Protein AF-0000000075899952 (afdb_homodimer)

Radius of gyration: 24.23 Å; Cα contacts (8 Å, |Δi|>4): 1190; chains: 2; bounding box: 47×75×50 Å

Structure (mmCIF, N/CA/C/O backbone):
data_AF-0000000075899952-model_v1
#
loop_
_entity.id
_entity.type
_entity.pdbx_description
1 polymer 'Granzyme A'
#
loop_
_atom_site.group_PDB
_atom_site.id
_atom_site.type_symbol
_atom_site.label_atom_id
_atom_site.label_alt_id
_atom_site.label_comp_id
_atom_site.label_asym_id
_atom_site.label_entity_id
_atom_site.label_seq_id
_atom_site.pdbx_PDB_ins_code
_atom_site.Cartn_x
_atom_site.Cartn_y
_atom_site.Cartn_z
_atom_site.occupancy
_atom_site.B_iso_or_equiv
_atom_site.auth_seq_id
_atom_site.auth_comp_id
_atom_site.auth_asym_id
_atom_site.auth_atom_id
_atom_site.pdbx_PDB_model_num
ATOM 1 N N . MET A 1 1 ? -1.255 -27.109 -4.613 1 96.06 1 MET A N 1
ATOM 2 C CA . MET A 1 1 ? -1.24 -26.156 -5.719 1 96.06 1 MET A CA 1
ATOM 3 C C . MET A 1 1 ? -2.523 -26.25 -6.539 1 96.06 1 MET A C 1
ATOM 5 O O . MET A 1 1 ? -3.109 -27.328 -6.656 1 96.06 1 MET A O 1
ATOM 9 N N . VAL A 1 2 ? -2.924 -25.141 -6.926 1 98.69 2 VAL A N 1
ATOM 10 C CA . VAL A 1 2 ? -4.125 -25.047 -7.746 1 98.69 2 VAL A CA 1
ATOM 11 C C . VAL A 1 2 ? -3.766 -24.5 -9.125 1 98.69 2 VAL A C 1
ATOM 13 O O . VAL A 1 2 ? -3.125 -23.438 -9.227 1 98.69 2 VAL A O 1
ATOM 16 N N . LEU A 1 3 ? -4.141 -25.172 -10.164 1 98.56 3 LEU A N 1
ATOM 17 C CA . LEU A 1 3 ? -3.998 -24.672 -11.523 1 98.56 3 LEU A CA 1
ATOM 18 C C . LEU A 1 3 ? -5.227 -23.891 -11.953 1 98.56 3 LEU A C 1
ATOM 20 O O . LEU A 1 3 ? -6.352 -24.375 -11.867 1 98.56 3 LEU A O 1
ATOM 24 N N . LEU A 1 4 ? -5.008 -22.672 -12.305 1 98.56 4 LEU A N 1
ATOM 25 C CA . LEU A 1 4 ? -6.07 -21.844 -12.859 1 98.56 4 LEU A CA 1
ATOM 26 C C . LEU A 1 4 ? -5.879 -21.656 -14.367 1 98.56 4 LEU A C 1
ATOM 28 O O . LEU A 1 4 ? -4.977 -20.938 -14.797 1 98.56 4 LEU A O 1
ATOM 32 N N . LYS A 1 5 ? -6.688 -22.281 -15.125 1 97.69 5 LYS A N 1
ATOM 33 C CA . LYS A 1 5 ? -6.746 -22.031 -16.562 1 97.69 5 LYS A CA 1
ATOM 34 C C . LYS A 1 5 ? -7.715 -20.891 -16.875 1 97.69 5 LYS A C 1
ATOM 36 O O . LYS A 1 5 ? -8.938 -21.094 -16.844 1 97.69 5 LYS A O 1
ATOM 41 N N . LEU A 1 6 ? -7.164 -19.781 -17.156 1 96.5 6 LEU A N 1
ATOM 42 C CA . LEU A 1 6 ? -7.996 -18.594 -17.344 1 96.5 6 LEU A CA 1
ATOM 43 C C . LEU A 1 6 ? -8.68 -18.609 -18.703 1 96.5 6 LEU A C 1
ATOM 45 O O . LEU A 1 6 ? -9.859 -18.281 -18.812 1 96.5 6 LEU A O 1
ATOM 49 N N . ASP A 1 7 ? -7.93 -18.953 -19.703 1 91.12 7 ASP A N 1
ATOM 50 C CA . ASP A 1 7 ? -8.43 -19.172 -21.047 1 91.12 7 ASP A CA 1
ATOM 51 C C . ASP A 1 7 ? -7.531 -20.141 -21.812 1 91.12 7 ASP A C 1
ATOM 53 O O . ASP A 1 7 ? -6.895 -21.016 -21.219 1 91.12 7 ASP A O 1
ATOM 57 N N . LYS A 1 8 ? -7.508 -20.016 -23.172 1 86.94 8 LYS A N 1
ATOM 58 C CA . LYS A 1 8 ? -6.793 -20.984 -23.984 1 86.94 8 LYS A CA 1
ATOM 59 C C . LYS A 1 8 ? -5.285 -20.859 -23.812 1 86.94 8 LYS A C 1
ATOM 61 O O . LYS A 1 8 ? -4.551 -21.844 -23.922 1 86.94 8 LYS A O 1
ATOM 66 N N . SER A 1 9 ? -4.883 -19.703 -23.422 1 88.19 9 SER A N 1
ATOM 67 C CA . SER A 1 9 ? -3.441 -19.484 -23.469 1 88.19 9 SER A CA 1
ATOM 68 C C . SER A 1 9 ? -2.934 -18.906 -22.141 1 88.19 9 SER A C 1
ATOM 70 O O . SER A 1 9 ? -1.725 -18.781 -21.938 1 88.19 9 SER A O 1
ATOM 72 N N . ASN A 1 10 ? -3.818 -18.562 -21.266 1 93.5 10 ASN A N 1
ATOM 73 C CA . ASN A 1 10 ? -3.406 -17.891 -20.031 1 93.5 10 ASN A CA 1
ATOM 74 C C . ASN A 1 10 ? -3.664 -18.766 -18.797 1 93.5 10 ASN A C 1
ATOM 76 O O . ASN A 1 10 ? -4.734 -19.359 -18.672 1 93.5 10 ASN A O 1
ATOM 80 N N . ILE A 1 11 ? -2.621 -18.875 -18.016 1 97.06 11 ILE A N 1
ATOM 81 C CA . ILE A 1 11 ? -2.783 -19.656 -16.797 1 97.06 11 ILE A CA 1
ATOM 82 C C . ILE A 1 11 ? -2.289 -18.844 -15.594 1 97.06 11 ILE A C 1
ATOM 84 O O . ILE A 1 11 ? -1.459 -17.953 -15.742 1 97.06 11 ILE A O 1
ATOM 88 N N . CYS A 1 12 ? -2.85 -19.078 -14.516 1 98.25 12 CYS A N 1
ATOM 89 C CA . CYS A 1 12 ? -2.406 -18.672 -13.18 1 98.25 12 CYS A CA 1
ATOM 90 C C . CYS A 1 12 ? -2.354 -19.875 -12.25 1 98.25 12 CYS A C 1
ATOM 92 O O . CYS A 1 12 ? -2.537 -21.016 -12.68 1 98.25 12 CYS A O 1
ATOM 94 N N . ALA A 1 13 ? -1.923 -19.641 -11.094 1 98.5 13 ALA A N 1
ATOM 95 C CA . ALA A 1 13 ? -1.926 -20.672 -10.062 1 98.5 13 ALA A CA 1
ATOM 96 C C . ALA A 1 13 ? -2.535 -20.156 -8.766 1 98.5 13 ALA A C 1
ATOM 98 O O . ALA A 1 13 ? -3.07 -19.047 -8.719 1 98.5 13 ALA A O 1
ATOM 99 N N . GLY A 1 14 ? -2.6 -21 -7.801 1 98.75 14 GLY A N 1
ATOM 100 C CA . GLY A 1 14 ? -3.086 -20.641 -6.477 1 98.75 14 GLY A CA 1
ATOM 101 C C . GLY A 1 14 ? -2.748 -21.688 -5.426 1 98.75 14 GLY A C 1
ATOM 102 O O . GLY A 1 14 ? -2.035 -22.656 -5.707 1 98.75 14 GLY A O 1
ATOM 103 N N . SER A 1 15 ? -3.16 -21.438 -4.266 1 98.81 15 SER A N 1
ATOM 104 C CA . SER A 1 15 ? -2.963 -22.328 -3.131 1 98.81 15 SER A CA 1
ATOM 105 C C . SER A 1 15 ? -4.285 -22.656 -2.449 1 98.81 15 SER A C 1
ATOM 107 O O . SER A 1 15 ? -5.062 -21.75 -2.119 1 98.81 15 SER A O 1
ATOM 109 N N . LEU A 1 16 ? -4.496 -23.938 -2.318 1 98.88 16 LEU A N 1
ATOM 110 C CA . LEU A 1 16 ? -5.609 -24.344 -1.466 1 98.88 16 LEU A CA 1
ATOM 111 C C . LEU A 1 16 ? -5.285 -24.094 0.003 1 98.88 16 LEU A C 1
ATOM 113 O O . LEU A 1 16 ? -4.391 -24.734 0.563 1 98.88 16 LEU A O 1
ATOM 117 N N . ILE A 1 17 ? -6.039 -23.172 0.624 1 98.88 17 ILE A N 1
ATOM 118 C CA . ILE A 1 17 ? -5.664 -22.812 1.987 1 98.88 17 ILE A CA 1
ATOM 119 C C . ILE A 1 17 ? -6.73 -23.312 2.963 1 98.88 17 ILE A C 1
ATOM 121 O O . ILE A 1 17 ? -6.504 -23.344 4.176 1 98.88 17 ILE A O 1
ATOM 125 N N . GLU A 1 18 ? -7.867 -23.641 2.547 1 98.5 18 GLU A N 1
ATOM 126 C CA . GLU A 1 18 ? -8.953 -24.391 3.172 1 98.5 18 GLU A CA 1
ATOM 127 C C . GLU A 1 18 ? -9.703 -25.234 2.145 1 98.5 18 GLU A C 1
ATOM 129 O O . GLU A 1 18 ? -9.562 -25.031 0.938 1 98.5 18 GLU A O 1
ATOM 134 N N . LYS A 1 19 ? -10.516 -26.156 2.598 1 98.31 19 LYS A N 1
ATOM 135 C CA . LYS A 1 19 ? -11.156 -27.109 1.696 1 98.31 19 LYS A CA 1
ATOM 136 C C . LYS A 1 19 ? -12.023 -26.391 0.665 1 98.31 19 LYS A C 1
ATOM 138 O O . LYS A 1 19 ? -12.242 -26.906 -0.432 1 98.31 19 LYS A O 1
ATOM 143 N N . ARG A 1 20 ? -12.453 -25.156 0.961 1 98.25 20 ARG A N 1
ATOM 144 C CA . ARG A 1 20 ? -13.328 -24.438 0.034 1 98.25 20 ARG A CA 1
ATOM 145 C C . ARG A 1 20 ? -12.688 -23.141 -0.417 1 98.25 20 ARG A C 1
ATOM 147 O O . ARG A 1 20 ? -13.352 -22.297 -1.036 1 98.25 20 ARG A O 1
ATOM 154 N N . TRP A 1 21 ? -11.414 -22.938 -0.085 1 98.81 21 TRP A N 1
ATOM 155 C CA . TRP A 1 21 ? -10.852 -21.609 -0.349 1 98.81 21 TRP A CA 1
ATOM 156 C C . TRP A 1 21 ? -9.484 -21.734 -1.015 1 98.81 21 TRP A C 1
ATOM 158 O O . TRP A 1 21 ? -8.609 -22.453 -0.531 1 98.81 21 TRP A O 1
ATOM 168 N N . VAL A 1 22 ? -9.344 -21.031 -2.076 1 98.88 22 VAL A N 1
ATOM 169 C CA . VAL A 1 22 ? -8.094 -20.938 -2.826 1 98.88 22 VAL A CA 1
ATOM 170 C C . VAL A 1 22 ? -7.57 -19.5 -2.756 1 98.88 22 VAL A C 1
ATOM 172 O O . VAL A 1 22 ? -8.336 -18.547 -2.92 1 98.88 22 VAL A O 1
ATOM 175 N N . LEU A 1 23 ? -6.328 -19.328 -2.371 1 98.94 23 LEU A N 1
ATOM 176 C CA . LEU A 1 23 ? -5.645 -18.047 -2.443 1 98.94 23 LEU A CA 1
ATOM 177 C C . LEU A 1 23 ? -4.887 -17.906 -3.758 1 98.94 23 LEU A C 1
ATOM 179 O O . LEU A 1 23 ? -4.18 -18.828 -4.172 1 98.94 23 LEU A O 1
ATOM 183 N N . THR A 1 24 ? -5.047 -16.812 -4.52 1 98.88 24 THR A N 1
ATOM 184 C CA . THR A 1 24 ? -4.375 -16.547 -5.785 1 98.88 24 THR A CA 1
ATOM 185 C C . THR A 1 24 ? -4.121 -15.047 -5.941 1 98.88 24 THR A C 1
ATOM 187 O O . THR A 1 24 ? -4.133 -14.297 -4.961 1 98.88 24 THR A O 1
ATOM 190 N N . ALA A 1 25 ? -3.693 -14.609 -7.102 1 98.88 25 ALA A N 1
ATOM 191 C CA . ALA A 1 25 ? -3.395 -13.203 -7.367 1 98.88 25 ALA A CA 1
ATOM 192 C C . ALA A 1 25 ? -4.637 -12.461 -7.859 1 98.88 25 ALA A C 1
ATOM 194 O O . ALA A 1 25 ? -5.422 -13.008 -8.641 1 98.88 25 ALA A O 1
ATOM 195 N N . ALA A 1 26 ? -4.785 -11.258 -7.426 1 98.81 26 ALA A N 1
ATOM 196 C CA . ALA A 1 26 ? -5.961 -10.453 -7.758 1 98.81 26 ALA A CA 1
ATOM 197 C C . ALA A 1 26 ? -6.031 -10.188 -9.258 1 98.81 26 ALA A C 1
ATOM 199 O O . ALA A 1 26 ? -7.121 -10.094 -9.828 1 98.81 26 ALA A O 1
ATOM 200 N N . HIS A 1 27 ? -4.898 -10.055 -9.906 1 98.06 27 HIS A N 1
ATOM 201 C CA . HIS A 1 27 ? -4.898 -9.672 -11.32 1 98.06 27 HIS A CA 1
ATOM 202 C C . HIS A 1 27 ? -5.273 -10.859 -12.203 1 98.06 27 HIS A C 1
ATOM 204 O O . HIS A 1 27 ? -5.461 -10.695 -13.414 1 98.06 27 HIS A O 1
ATOM 210 N N . CYS A 1 28 ? -5.293 -12.102 -11.68 1 97.69 28 CYS A N 1
ATOM 211 C CA . CYS A 1 28 ? -5.777 -13.266 -12.422 1 97.69 28 CYS A CA 1
ATOM 212 C C . CYS A 1 28 ? -7.293 -13.227 -12.562 1 97.69 28 CYS A C 1
ATOM 214 O O . CYS A 1 28 ? -8.016 -13.633 -11.656 1 97.69 28 CYS A O 1
ATOM 216 N N . THR A 1 29 ? -7.738 -12.891 -13.656 1 95.25 29 THR A N 1
ATOM 217 C CA . THR A 1 29 ? -9.164 -12.688 -13.883 1 95.25 29 THR A CA 1
ATOM 218 C C . THR A 1 29 ? -9.82 -13.977 -14.375 1 95.25 29 THR A C 1
ATOM 220 O O . THR A 1 29 ? -9.43 -14.531 -15.398 1 95.25 29 THR A O 1
ATOM 223 N N . LEU A 1 30 ? -10.75 -14.391 -13.656 1 96.19 30 LEU A N 1
ATOM 224 C CA . LEU A 1 30 ? -11.5 -15.578 -14.047 1 96.19 30 LEU A CA 1
ATOM 225 C C . LEU A 1 30 ? -12.742 -15.203 -14.844 1 96.19 30 LEU A C 1
ATOM 227 O O . LEU A 1 30 ? -13.336 -14.141 -14.617 1 96.19 30 LEU A O 1
ATOM 231 N N . THR A 1 31 ? -13.047 -15.984 -15.758 1 93.94 31 THR A N 1
ATOM 232 C CA . THR A 1 31 ? -14.281 -15.898 -16.531 1 93.94 31 THR A CA 1
ATOM 233 C C . THR A 1 31 ? -15.102 -17.188 -16.375 1 93.94 31 THR A C 1
ATOM 235 O O . THR A 1 31 ? -14.688 -18.109 -15.672 1 93.94 31 THR A O 1
ATOM 238 N N . LYS A 1 32 ? -16.25 -17.219 -17.047 1 90.12 32 LYS A N 1
ATOM 239 C CA . LYS A 1 32 ? -17.094 -18.406 -17.016 1 90.12 32 LYS A CA 1
ATOM 240 C C . LYS A 1 32 ? -16.375 -19.594 -17.641 1 90.12 32 LYS A C 1
ATOM 242 O O . LYS A 1 32 ? -16.719 -20.75 -17.375 1 90.12 32 LYS A O 1
ATOM 247 N N . ARG A 1 33 ? -15.398 -19.359 -18.406 1 91.31 33 ARG A N 1
ATOM 248 C CA . ARG A 1 33 ? -14.703 -20.422 -19.125 1 91.31 33 ARG A CA 1
ATOM 249 C C . ARG A 1 33 ? -13.477 -20.891 -18.344 1 91.31 33 ARG A C 1
ATOM 251 O O . ARG A 1 33 ? -12.844 -21.875 -18.719 1 91.31 33 ARG A O 1
ATOM 258 N N . SER A 1 34 ? -13.125 -20.188 -17.312 1 96.5 34 SER A N 1
ATOM 259 C CA . SER A 1 34 ? -11.938 -20.547 -16.547 1 96.5 34 SER A CA 1
ATOM 260 C C . SER A 1 34 ? -12.133 -21.875 -15.805 1 96.5 34 SER A C 1
ATOM 262 O O . SER A 1 34 ? -13.258 -22.234 -15.469 1 96.5 34 SER A O 1
ATOM 264 N N . GLN A 1 35 ? -11.07 -22.562 -15.68 1 96.81 35 GLN A N 1
ATOM 265 C CA . GLN A 1 35 ? -11.078 -23.812 -14.922 1 96.81 35 GLN A CA 1
ATOM 266 C C . GLN A 1 35 ? -10.172 -23.719 -13.695 1 96.81 35 GLN A C 1
ATOM 268 O O . GLN A 1 35 ? -9.07 -23.188 -13.773 1 96.81 35 GLN A O 1
ATOM 273 N N . VAL A 1 36 ? -10.656 -24.219 -12.57 1 98.5 36 VAL A N 1
ATOM 274 C CA . VAL A 1 36 ? -9.906 -24.359 -11.328 1 98.5 36 VAL A CA 1
ATOM 275 C C . VAL A 1 36 ? -9.633 -25.844 -11.062 1 98.5 36 VAL A C 1
ATOM 277 O O . VAL A 1 36 ? -10.562 -26.609 -10.828 1 98.5 36 VAL A O 1
ATOM 280 N N . ILE A 1 37 ? -8.383 -26.234 -11.102 1 98.69 37 ILE A N 1
ATOM 281 C CA . ILE A 1 37 ? -8.055 -27.656 -11.086 1 98.69 37 ILE A CA 1
ATOM 282 C C . ILE A 1 37 ? -7.105 -27.938 -9.922 1 98.69 37 ILE A C 1
ATOM 284 O O . ILE A 1 37 ? -6.031 -27.344 -9.82 1 98.69 37 ILE A O 1
ATOM 288 N N . LEU A 1 38 ? -7.516 -28.828 -9.039 1 98.62 38 LEU A N 1
ATOM 289 C CA . LEU A 1 38 ? -6.668 -29.344 -7.973 1 98.62 38 LEU A CA 1
ATOM 290 C C . LEU A 1 38 ? -6.035 -30.672 -8.375 1 98.62 38 LEU A C 1
ATOM 292 O O . LEU A 1 38 ? -6.598 -31.406 -9.188 1 98.62 38 LEU A O 1
ATOM 296 N N . GLY A 1 39 ? -4.816 -30.922 -7.832 1 98.06 39 GLY A N 1
ATOM 297 C CA . GLY A 1 39 ? -4.203 -32.219 -8.008 1 98.06 39 GLY A CA 1
ATOM 298 C C . GLY A 1 39 ? -3.568 -32.406 -9.375 1 98.06 39 GLY A C 1
ATOM 299 O O . GLY A 1 39 ? -3.275 -33.531 -9.781 1 98.06 39 GLY A O 1
ATOM 300 N N . ALA A 1 40 ? -3.424 -31.359 -10.094 1 98 40 ALA A N 1
ATOM 301 C CA . ALA A 1 40 ? -2.842 -31.453 -11.43 1 98 40 ALA A CA 1
ATOM 302 C C . ALA A 1 40 ? -1.318 -31.5 -11.359 1 98 40 ALA A C 1
ATOM 304 O O . ALA A 1 40 ? -0.691 -30.672 -10.695 1 98 40 ALA A O 1
ATOM 305 N N . HIS A 1 41 ? -0.75 -32.469 -11.984 1 98 41 HIS A N 1
ATOM 306 C CA . HIS A 1 41 ? 0.67 -32.438 -12.312 1 98 41 HIS A CA 1
ATOM 307 C C . HIS A 1 41 ? 0.892 -31.969 -13.75 1 98 41 HIS A C 1
ATOM 309 O O . HIS A 1 41 ? 1.729 -31.094 -13.992 1 98 41 HIS A O 1
ATOM 315 N N . SER A 1 42 ? 0.208 -32.5 -14.672 1 98.06 42 SER A N 1
ATOM 316 C CA . SER A 1 42 ? 0.209 -32.125 -16.078 1 98.06 42 SER A CA 1
ATOM 317 C C . SER A 1 42 ? -1.009 -31.25 -16.406 1 98.06 42 SER A C 1
ATOM 319 O O . SER A 1 42 ? -2.121 -31.547 -15.969 1 98.06 42 SER A O 1
ATOM 321 N N . ILE A 1 43 ? -0.739 -30.172 -17.172 1 96.81 43 ILE A N 1
ATOM 322 C CA . ILE A 1 43 ? -1.86 -29.359 -17.625 1 96.81 43 ILE A CA 1
ATOM 323 C C . ILE A 1 43 ? -2.746 -30.188 -18.562 1 96.81 43 ILE A C 1
ATOM 325 O O . ILE A 1 43 ? -3.969 -30.219 -18.406 1 96.81 43 ILE A O 1
ATOM 329 N N . THR A 1 44 ? -2.168 -30.969 -19.469 1 95.88 44 THR A N 1
ATOM 330 C CA . THR A 1 44 ? -2.908 -31.5 -20.609 1 95.88 44 THR A CA 1
ATOM 331 C C . THR A 1 44 ? -3.332 -32.938 -20.359 1 95.88 44 THR A C 1
ATOM 333 O O . THR A 1 44 ? -4.332 -33.406 -20.922 1 95.88 44 THR A O 1
ATOM 336 N N . LYS A 1 45 ? -2.564 -33.625 -19.578 1 96.94 45 LYS A N 1
ATOM 337 C CA . LYS A 1 45 ? -2.852 -35.031 -19.391 1 96.94 45 LYS A CA 1
ATOM 338 C C . LYS A 1 45 ? -4.078 -35.25 -18.5 1 96.94 45 LYS A C 1
ATOM 340 O O . LYS A 1 45 ? -4.32 -34.469 -17.578 1 96.94 45 LYS A O 1
ATOM 345 N N . ASN A 1 46 ? -4.785 -36.281 -18.812 1 95.38 46 ASN A N 1
ATOM 346 C CA . ASN A 1 46 ? -5.879 -36.719 -17.953 1 95.38 46 ASN A CA 1
ATOM 347 C C . ASN A 1 46 ? -5.371 -37.531 -16.766 1 95.38 46 ASN A C 1
ATOM 349 O O . ASN A 1 46 ? -4.973 -38.688 -16.906 1 95.38 46 ASN A O 1
ATOM 353 N N . GLU A 1 47 ? -5.371 -36.906 -15.68 1 96.69 47 GLU A N 1
ATOM 354 C CA . GLU A 1 47 ? -4.902 -37.5 -14.438 1 96.69 47 GLU A CA 1
ATOM 355 C C . GLU A 1 47 ? -6.059 -37.75 -13.477 1 96.69 47 GLU A C 1
ATOM 357 O O . GLU A 1 47 ? -6.871 -36.875 -13.227 1 96.69 47 GLU A O 1
ATOM 362 N N . PRO A 1 48 ? -6.172 -39.031 -12.984 1 95.25 48 PRO A N 1
ATOM 363 C CA . PRO A 1 48 ? -7.293 -39.375 -12.109 1 95.25 48 PRO A CA 1
ATOM 364 C C . PRO A 1 48 ? -7.34 -38.5 -10.844 1 95.25 48 PRO A C 1
ATOM 366 O O . PRO A 1 48 ? -8.391 -38.406 -10.211 1 95.25 48 PRO A O 1
ATOM 369 N N . GLU A 1 49 ? -6.262 -37.938 -10.445 1 94.81 49 GLU A N 1
ATOM 370 C CA . GLU A 1 49 ? -6.168 -37.156 -9.211 1 94.81 49 GLU A CA 1
ATOM 371 C C . GLU A 1 49 ? -6.738 -35.781 -9.406 1 94.81 49 GLU A C 1
ATOM 373 O O . GLU A 1 49 ? -6.965 -35.031 -8.43 1 94.81 49 GLU A O 1
ATOM 378 N N . LYS A 1 50 ? -7.016 -35.406 -10.609 1 97.69 50 LYS A N 1
ATOM 379 C CA . LYS A 1 50 ? -7.508 -34.062 -10.906 1 97.69 50 LYS A CA 1
ATOM 380 C C . LYS A 1 50 ? -8.914 -33.844 -10.359 1 97.69 50 LYS A C 1
ATOM 382 O O . LYS A 1 50 ? -9.766 -34.75 -10.469 1 97.69 50 LYS A O 1
ATOM 387 N N . GLN A 1 51 ? -9.078 -32.781 -9.734 1 98.25 51 GLN A N 1
ATOM 388 C CA . GLN A 1 51 ? -10.391 -32.312 -9.305 1 98.25 51 GLN A CA 1
ATOM 389 C C . GLN A 1 51 ? -10.75 -30.984 -9.984 1 98.25 51 GLN A C 1
ATOM 391 O O . GLN A 1 51 ? -10.117 -29.953 -9.727 1 98.25 51 GLN A O 1
ATOM 396 N N . LEU A 1 52 ? -11.719 -31.031 -10.875 1 97.88 52 LEU A N 1
ATOM 397 C CA . LEU A 1 52 ? -12.234 -29.797 -11.461 1 97.88 52 LEU A CA 1
ATOM 398 C C . LEU A 1 52 ? -13.211 -29.125 -10.508 1 97.88 52 LEU A C 1
ATOM 400 O O . LEU A 1 52 ? -14.242 -29.703 -10.148 1 97.88 52 LEU A O 1
ATOM 404 N N . MET A 1 53 ? -12.883 -27.953 -10.164 1 98.06 53 MET A N 1
ATOM 405 C CA . MET A 1 53 ? -13.68 -27.25 -9.164 1 98.06 53 MET A CA 1
ATOM 406 C C . MET A 1 53 ? -14.414 -26.062 -9.781 1 98.06 53 MET A C 1
ATOM 408 O O . MET A 1 53 ? -13.914 -25.438 -10.727 1 98.06 53 MET A O 1
ATOM 412 N N . SER A 1 54 ? -15.562 -25.75 -9.227 1 96.88 54 SER A N 1
ATOM 413 C CA . SER A 1 54 ? -16.297 -24.547 -9.602 1 96.88 54 SER A CA 1
ATOM 414 C C . SER A 1 54 ? -16.156 -23.469 -8.531 1 96.88 54 SER A C 1
ATOM 416 O O . SER A 1 54 ? -16.125 -23.766 -7.336 1 96.88 54 SER A O 1
ATOM 418 N N . VAL A 1 55 ? -16.125 -22.234 -9 1 98 55 VAL A N 1
ATOM 419 C CA . VAL A 1 55 ? -15.977 -21.094 -8.086 1 98 55 VAL A CA 1
ATOM 420 C C . VAL A 1 55 ? -17.344 -20.531 -7.734 1 98 55 VAL A C 1
ATOM 422 O O . VAL A 1 55 ? -18.156 -20.25 -8.625 1 98 55 VAL A O 1
ATOM 425 N N . LYS A 1 56 ? -17.578 -20.453 -6.504 1 96.88 56 LYS A N 1
ATOM 426 C CA . LYS A 1 56 ? -18.812 -19.844 -6.004 1 96.88 56 LYS A CA 1
ATOM 427 C C . LYS A 1 56 ? -18.688 -18.312 -5.988 1 96.88 56 LYS A C 1
ATOM 429 O O . LYS A 1 56 ? -19.609 -17.609 -6.406 1 96.88 56 LYS A O 1
ATOM 434 N N . LYS A 1 57 ? -17.594 -17.844 -5.473 1 96.62 57 LYS A N 1
ATOM 435 C CA . LYS A 1 57 ? -17.391 -16.422 -5.305 1 96.62 57 LYS A CA 1
ATOM 436 C C . LYS A 1 57 ? -15.906 -16.062 -5.375 1 96.62 57 LYS A C 1
ATOM 438 O O . LYS A 1 57 ? -15.055 -16.844 -4.945 1 96.62 57 LYS A O 1
ATOM 443 N N . GLU A 1 58 ? -15.609 -14.891 -6.023 1 98 58 GLU A N 1
ATOM 444 C CA . GLU A 1 58 ? -14.273 -14.289 -6.004 1 98 58 GLU A CA 1
ATOM 445 C C . GLU A 1 58 ? -14.219 -13.094 -5.055 1 98 58 GLU A C 1
ATOM 447 O O . GLU A 1 58 ? -15.117 -12.258 -5.055 1 98 58 GLU A O 1
ATOM 452 N N . VAL A 1 59 ? -13.242 -12.992 -4.246 1 98.31 59 VAL A N 1
ATOM 453 C CA . VAL A 1 59 ? -13.07 -11.891 -3.311 1 98.31 59 VAL A CA 1
ATOM 454 C C . VAL A 1 59 ? -11.664 -11.305 -3.453 1 98.31 59 VAL A C 1
ATOM 456 O O . VAL A 1 59 ? -10.734 -11.719 -2.752 1 98.31 59 VAL A O 1
ATOM 459 N N . PRO A 1 60 ? -11.5 -10.328 -4.332 1 98.25 60 PRO A N 1
ATOM 460 C CA . PRO A 1 60 ? -10.195 -9.672 -4.391 1 98.25 60 PRO A CA 1
ATOM 461 C C . PRO A 1 60 ? -9.859 -8.898 -3.113 1 98.25 60 PRO A C 1
ATOM 463 O O . PRO A 1 60 ? -10.766 -8.422 -2.426 1 98.25 60 PRO A O 1
ATOM 466 N N . TYR A 1 61 ? -8.562 -8.828 -2.762 1 98.31 61 TYR A N 1
ATOM 467 C CA . TYR A 1 61 ? -8.125 -7.977 -1.662 1 98.31 61 TYR A CA 1
ATOM 468 C C . TYR A 1 61 ? -8.562 -6.535 -1.884 1 98.31 61 TYR A C 1
ATOM 470 O O . TYR A 1 61 ? -8.305 -5.957 -2.941 1 98.31 61 TYR A O 1
ATOM 478 N N . PRO A 1 62 ? -9.211 -5.965 -0.961 1 96.31 62 PRO A N 1
ATOM 479 C CA . PRO A 1 62 ? -9.828 -4.66 -1.209 1 96.31 62 PRO A CA 1
ATOM 480 C C . PRO A 1 62 ? -8.805 -3.562 -1.47 1 96.31 62 PRO A C 1
ATOM 482 O O . PRO A 1 62 ? -9.117 -2.557 -2.113 1 96.31 62 PRO A O 1
ATOM 485 N N . CYS A 1 63 ? -7.68 -3.715 -1.015 1 96.69 63 CYS A N 1
ATOM 486 C CA . CYS A 1 63 ? -6.656 -2.678 -1.138 1 96.69 63 CYS A CA 1
ATOM 487 C C . CYS A 1 63 ? -5.699 -2.99 -2.279 1 96.69 63 CYS A C 1
ATOM 489 O O . CYS A 1 63 ? -4.59 -2.453 -2.33 1 96.69 63 CYS A O 1
ATOM 491 N N . TYR A 1 64 ? -6.062 -3.91 -3.15 1 97.69 64 TYR A N 1
ATOM 492 C CA . TYR A 1 64 ? -5.25 -4.199 -4.324 1 97.69 64 TYR A CA 1
ATOM 493 C C . TYR A 1 64 ? -5.062 -2.951 -5.18 1 97.69 64 TYR A C 1
ATOM 495 O O . TYR A 1 64 ? -6.035 -2.273 -5.52 1 97.69 64 TYR A O 1
ATOM 503 N N . ASP A 1 65 ? -3.812 -2.613 -5.43 1 96.19 65 ASP A N 1
ATOM 504 C CA . ASP A 1 65 ? -3.426 -1.505 -6.297 1 96.19 65 ASP A CA 1
ATOM 505 C C . ASP A 1 65 ? -2.699 -2.01 -7.543 1 96.19 65 ASP A C 1
ATOM 507 O O . ASP A 1 65 ? -1.501 -2.297 -7.496 1 96.19 65 ASP A O 1
ATOM 511 N N . GLN A 1 66 ? -3.426 -2.096 -8.656 1 94.88 66 GLN A N 1
ATOM 512 C CA . GLN A 1 66 ? -2.877 -2.66 -9.883 1 94.88 66 GLN A CA 1
ATOM 513 C C . GLN A 1 66 ? -1.718 -1.816 -10.406 1 94.88 66 GLN A C 1
ATOM 515 O O . GLN A 1 66 ? -0.728 -2.355 -10.906 1 94.88 66 GLN A O 1
ATOM 520 N N . GLU A 1 67 ? -1.813 -0.531 -10.25 1 92.06 67 GLU A N 1
ATOM 521 C CA . GLU A 1 67 ? -0.775 0.368 -10.742 1 92.06 67 GLU A CA 1
ATOM 522 C C . GLU A 1 67 ? 0.521 0.199 -9.953 1 92.06 67 GLU A C 1
ATOM 524 O O . GLU A 1 67 ? 1.603 0.11 -10.539 1 92.06 67 GLU A O 1
ATOM 529 N N . ALA A 1 68 ? 0.399 0.088 -8.633 1 93.19 68 ALA A N 1
ATOM 530 C CA . ALA A 1 68 ? 1.576 -0.062 -7.777 1 93.19 68 ALA A CA 1
ATOM 531 C C . ALA A 1 68 ? 1.923 -1.534 -7.574 1 93.19 68 ALA A C 1
ATOM 533 O O . ALA A 1 68 ? 2.945 -1.86 -6.969 1 93.19 68 ALA A O 1
ATOM 534 N N . HIS A 1 69 ? 1.108 -2.449 -8.078 1 95.31 69 HIS A N 1
ATOM 535 C CA . HIS A 1 69 ? 1.259 -3.895 -7.961 1 95.31 69 HIS A CA 1
ATOM 536 C C . HIS A 1 69 ? 1.259 -4.332 -6.5 1 95.31 69 HIS A C 1
ATOM 538 O O . HIS A 1 69 ? 1.99 -5.25 -6.125 1 95.31 69 HIS A O 1
ATOM 544 N N . GLU A 1 70 ? 0.527 -3.619 -5.676 1 96.25 70 GLU A N 1
ATOM 545 C CA . GLU A 1 70 ? 0.469 -3.918 -4.25 1 96.25 70 GLU A CA 1
ATOM 546 C C . GLU A 1 70 ? -0.802 -4.688 -3.896 1 96.25 70 GLU A C 1
ATOM 548 O O . GLU A 1 70 ? -1.871 -4.414 -4.445 1 96.25 70 GLU A O 1
ATOM 553 N N . GLY A 1 71 ? -0.622 -5.605 -2.949 1 97.69 71 GLY A N 1
ATOM 554 C CA . GLY A 1 71 ? -1.78 -6.328 -2.443 1 97.69 71 GLY A CA 1
ATOM 555 C C . GLY 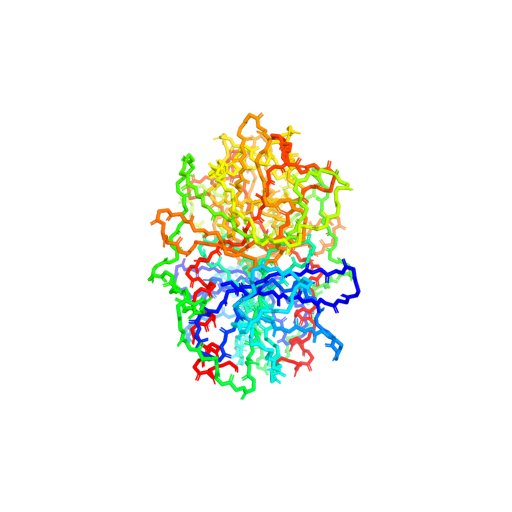A 1 71 ? -2.412 -7.238 -3.477 1 97.69 71 GLY A C 1
ATOM 556 O O . GLY A 1 71 ? -3.635 -7.383 -3.521 1 97.69 71 GLY A O 1
ATOM 557 N N . ASP A 1 72 ? -1.635 -7.852 -4.336 1 98.62 72 ASP A N 1
ATOM 558 C CA . ASP A 1 72 ? -2.117 -8.695 -5.43 1 98.62 72 ASP A CA 1
ATOM 559 C C . ASP A 1 72 ? -2.572 -10.055 -4.914 1 98.62 72 ASP A C 1
ATOM 561 O O . ASP A 1 72 ? -1.927 -11.07 -5.18 1 98.62 72 ASP A O 1
ATOM 565 N N . LEU A 1 73 ? -3.68 -10.031 -4.172 1 98.88 73 LEU A N 1
ATOM 566 C CA . LEU A 1 73 ? -4.258 -11.227 -3.58 1 98.88 73 LEU A CA 1
ATOM 567 C C . LEU A 1 73 ? -5.742 -11.336 -3.91 1 98.88 73 LEU A C 1
ATOM 569 O O . LEU A 1 73 ? -6.43 -10.32 -4.035 1 98.88 73 LEU A O 1
ATOM 573 N N . LYS A 1 74 ? -6.18 -12.461 -4.035 1 98.88 74 LYS A N 1
ATOM 574 C CA . LYS A 1 74 ? -7.59 -12.781 -4.234 1 98.88 74 LYS A CA 1
ATOM 575 C C . LYS A 1 74 ? -7.934 -14.148 -3.639 1 98.88 74 LYS A C 1
ATOM 577 O O . LYS A 1 74 ? -7.152 -15.094 -3.748 1 98.88 74 LYS A O 1
ATOM 582 N N . LEU A 1 75 ? -9.102 -14.219 -3.029 1 98.88 75 LEU A N 1
ATOM 583 C CA . LEU A 1 75 ? -9.625 -15.484 -2.533 1 98.88 75 LEU A CA 1
ATOM 584 C C . LEU A 1 75 ? -10.734 -16 -3.445 1 98.88 75 LEU A C 1
ATOM 586 O O . LEU A 1 75 ? -11.586 -15.242 -3.9 1 98.88 75 LEU A O 1
ATOM 590 N N . LEU A 1 76 ? -10.664 -17.219 -3.799 1 98.69 76 LEU A N 1
ATOM 591 C CA . LEU A 1 76 ? -11.727 -17.922 -4.5 1 98.69 76 LEU A CA 1
ATOM 592 C C . LEU A 1 76 ? -12.453 -18.891 -3.562 1 98.69 76 LEU A C 1
ATOM 594 O O . LEU A 1 76 ? -11.82 -19.75 -2.945 1 98.69 76 LEU A O 1
ATOM 598 N N . GLN A 1 77 ? -13.688 -18.703 -3.461 1 98.5 77 GLN A N 1
ATOM 599 C CA . GLN A 1 77 ? -14.484 -19.703 -2.752 1 98.5 77 GLN A CA 1
ATOM 600 C C . GLN A 1 77 ? -15 -20.766 -3.705 1 98.5 77 GLN A C 1
ATOM 602 O O . GLN A 1 77 ? -15.648 -20.469 -4.707 1 98.5 77 GLN A O 1
ATOM 607 N N . LEU A 1 78 ? -14.742 -22 -3.375 1 98.31 78 LEU A N 1
ATOM 608 C CA . LEU A 1 78 ? -15.195 -23.109 -4.195 1 98.31 78 LEU A CA 1
ATOM 609 C C . LEU A 1 78 ? -16.625 -23.5 -3.844 1 98.31 78 LEU A C 1
ATOM 611 O O . LEU A 1 78 ? -17.031 -23.422 -2.682 1 98.31 78 LEU A O 1
ATOM 615 N N . LYS A 1 79 ? -17.359 -23.969 -4.785 1 97.88 79 LYS A N 1
ATOM 616 C CA . LYS A 1 79 ? -18.75 -24.406 -4.566 1 97.88 79 LYS A CA 1
ATOM 617 C C . LYS A 1 79 ? -18.797 -25.656 -3.688 1 97.88 79 LYS A C 1
ATOM 619 O O . LYS A 1 79 ? -19.703 -25.797 -2.857 1 97.88 79 LYS A O 1
ATOM 624 N N . LYS A 1 80 ? -17.859 -26.531 -3.908 1 97.88 80 LYS A N 1
ATOM 625 C CA . LYS A 1 80 ? -17.766 -27.766 -3.141 1 97.88 80 LYS A CA 1
ATOM 626 C C . LYS A 1 80 ? -16.422 -27.891 -2.447 1 97.88 80 LYS A C 1
ATOM 628 O O . LYS A 1 80 ? -15.438 -27.281 -2.871 1 97.88 80 LYS A O 1
ATOM 633 N N . LYS A 1 81 ? -16.375 -28.703 -1.459 1 98.38 81 LYS A N 1
ATOM 634 C CA . LYS A 1 81 ? -15.133 -28.953 -0.745 1 98.38 81 LYS A CA 1
ATOM 635 C C . LYS A 1 81 ? -14.164 -29.766 -1.6 1 98.38 81 LYS A C 1
ATOM 637 O O . LYS A 1 81 ? -14.562 -30.719 -2.277 1 98.38 81 LYS A O 1
ATOM 642 N N . ALA A 1 82 ? -12.953 -29.359 -1.579 1 98.56 82 ALA A N 1
ATOM 643 C CA . ALA A 1 82 ? -11.891 -30.156 -2.186 1 98.56 82 ALA A CA 1
ATOM 644 C C . ALA A 1 82 ? -11.719 -31.484 -1.447 1 98.56 82 ALA A C 1
ATOM 646 O O . ALA A 1 82 ? -11.828 -31.531 -0.221 1 98.56 82 ALA A O 1
ATOM 647 N N . THR A 1 83 ? -11.461 -32.531 -2.156 1 98.19 83 THR A N 1
ATOM 648 C CA . THR A 1 83 ? -11.086 -33.812 -1.55 1 98.19 83 THR A CA 1
ATOM 649 C C . THR A 1 83 ? -9.586 -33.844 -1.249 1 98.19 83 THR A C 1
ATOM 651 O O . THR A 1 83 ? -8.766 -33.844 -2.166 1 98.19 83 THR A O 1
ATOM 654 N N . ILE A 1 84 ? -9.336 -33.875 0.034 1 98.31 84 ILE A N 1
ATOM 655 C CA . ILE A 1 84 ? -7.934 -33.938 0.444 1 98.31 84 ILE A CA 1
ATOM 656 C C . ILE A 1 84 ? -7.406 -35.344 0.285 1 98.31 84 ILE A C 1
ATOM 658 O O . ILE A 1 84 ? -8.055 -36.312 0.708 1 98.31 84 ILE A O 1
ATOM 662 N N . ASN A 1 85 ? -6.312 -35.531 -0.35 1 97.12 85 ASN A N 1
ATOM 663 C CA . ASN A 1 85 ? -5.645 -36.812 -0.572 1 97.12 85 ASN A CA 1
ATOM 664 C C . ASN A 1 85 ? -4.137 -36.656 -0.749 1 97.12 85 ASN A C 1
ATOM 666 O O . ASN A 1 85 ? -3.57 -35.656 -0.3 1 97.12 85 ASN A O 1
ATOM 670 N N . LYS A 1 86 ? -3.443 -37.625 -1.287 1 96.06 86 LYS A N 1
ATOM 671 C CA . LYS A 1 86 ? -1.989 -37.562 -1.409 1 96.06 86 LYS A CA 1
ATOM 672 C C . LYS A 1 86 ? -1.552 -36.469 -2.365 1 96.06 86 LYS A C 1
ATOM 674 O O . LYS A 1 86 ? -0.428 -35.969 -2.273 1 96.06 86 LYS A O 1
ATOM 679 N N . ASN A 1 87 ? -2.389 -36.062 -3.361 1 96.19 87 ASN A N 1
ATOM 680 C CA . ASN A 1 87 ? -2.039 -35.094 -4.398 1 96.19 87 ASN A CA 1
ATOM 681 C C . ASN A 1 87 ? -2.646 -33.719 -4.113 1 96.19 87 ASN A C 1
ATOM 683 O O . ASN A 1 87 ? -2.314 -32.75 -4.785 1 96.19 87 ASN A O 1
ATOM 687 N N . VAL A 1 88 ? -3.564 -33.625 -3.197 1 98.19 88 VAL A N 1
ATOM 688 C CA . VAL A 1 88 ? -4.258 -32.406 -2.842 1 98.19 88 VAL A CA 1
ATOM 689 C C . VAL A 1 88 ? -4.195 -32.188 -1.331 1 98.19 88 VAL A C 1
ATOM 691 O O . VAL A 1 88 ? -4.719 -33 -0.561 1 98.19 88 VAL A O 1
ATOM 694 N N . ALA A 1 89 ? -3.547 -31.172 -0.916 1 97.88 89 ALA A N 1
ATOM 695 C CA . ALA A 1 89 ? -3.416 -30.844 0.503 1 97.88 89 ALA A CA 1
ATOM 696 C C . ALA A 1 89 ? -3.637 -29.359 0.754 1 97.88 89 ALA A C 1
ATOM 698 O O . ALA A 1 89 ? -3.484 -28.547 -0.156 1 97.88 89 ALA A O 1
ATOM 699 N N . ILE A 1 90 ? -4.008 -29.031 1.958 1 98.5 90 ILE A N 1
ATOM 700 C CA . ILE A 1 90 ? -4.18 -27.656 2.381 1 98.5 90 ILE A CA 1
ATOM 701 C C . ILE A 1 90 ? -2.826 -27.047 2.746 1 98.5 90 ILE A C 1
ATOM 703 O O . ILE A 1 90 ? -2.043 -27.656 3.477 1 98.5 90 ILE A O 1
ATOM 707 N N . LEU A 1 91 ? -2.459 -26 2.092 1 98.56 91 LEU A N 1
ATOM 708 C CA . LEU A 1 91 ? -1.274 -25.25 2.486 1 98.56 91 LEU A CA 1
ATOM 709 C C . LEU A 1 91 ? -1.59 -24.312 3.646 1 98.56 91 LEU A C 1
ATOM 711 O O . LEU A 1 91 ? -2.375 -23.375 3.496 1 98.56 91 LEU A O 1
ATOM 715 N N . GLN A 1 92 ? -0.963 -24.5 4.758 1 98.31 92 GLN A N 1
ATOM 716 C CA . GLN A 1 92 ? -1.27 -23.75 5.965 1 98.31 92 GLN A CA 1
ATOM 717 C C . GLN A 1 92 ? -0.758 -22.312 5.859 1 98.31 92 GLN A C 1
ATOM 719 O O . GLN A 1 92 ? 0.373 -22.078 5.426 1 98.31 92 GLN A O 1
ATOM 724 N N . LEU A 1 93 ? -1.659 -21.406 6.184 1 98.69 93 LEU A N 1
ATOM 725 C CA . LEU A 1 93 ? -1.218 -20.016 6.324 1 98.69 93 LEU A CA 1
ATOM 726 C C . LEU A 1 93 ? -0.226 -19.875 7.473 1 98.69 93 LEU A C 1
ATOM 728 O O . LEU A 1 93 ? -0.307 -20.609 8.461 1 98.69 93 LEU A O 1
ATOM 732 N N . PRO A 1 94 ? 0.727 -18.984 7.285 1 98.19 94 PRO A N 1
ATOM 733 C CA . PRO A 1 94 ? 1.634 -18.766 8.414 1 98.19 94 PRO A CA 1
ATOM 734 C C . PRO A 1 94 ? 0.931 -18.172 9.633 1 98.19 94 PRO A C 1
ATOM 736 O O . PRO A 1 94 ? -0.038 -17.422 9.484 1 98.19 94 PRO A O 1
ATOM 739 N N . LYS A 1 95 ? 1.429 -18.469 10.781 1 96.06 95 LYS A N 1
ATOM 740 C CA . LYS A 1 95 ? 0.85 -17.953 12.023 1 96.06 95 LYS A CA 1
ATOM 741 C C . LYS A 1 95 ? 1.057 -16.453 12.148 1 96.06 95 LYS A C 1
ATOM 743 O O . LYS A 1 95 ? 0.17 -15.734 12.609 1 96.06 95 LYS A O 1
ATOM 748 N N . MET A 1 96 ? 2.209 -16.031 11.758 1 96.56 96 MET A N 1
ATOM 749 C CA . MET A 1 96 ? 2.553 -14.617 11.836 1 96.56 96 MET A CA 1
ATOM 750 C C . MET A 1 96 ? 2.945 -14.078 10.461 1 96.56 96 MET A C 1
ATOM 752 O O . MET A 1 96 ? 3.529 -14.805 9.656 1 96.56 96 MET A O 1
ATOM 756 N N . GLY A 1 97 ? 2.561 -12.852 10.219 1 97 97 GLY A N 1
ATOM 757 C CA . GLY A 1 97 ? 2.883 -12.203 8.961 1 97 97 GLY A CA 1
ATOM 758 C C . GLY A 1 97 ? 4.211 -11.469 8.992 1 97 97 GLY A C 1
ATOM 759 O O . GLY A 1 97 ? 4.289 -10.297 8.617 1 97 97 GLY A O 1
ATOM 760 N N . VAL A 1 98 ? 5.266 -12.125 9.445 1 96.38 98 VAL A N 1
ATOM 761 C CA . VAL A 1 98 ? 6.574 -11.492 9.57 1 96.38 98 VAL A CA 1
ATOM 762 C C . VAL A 1 98 ? 7.285 -11.492 8.227 1 96.38 98 VAL A C 1
ATOM 764 O O . VAL A 1 98 ? 7.059 -12.375 7.395 1 96.38 98 VAL A O 1
ATOM 767 N N . ASP A 1 99 ? 8.133 -10.523 7.996 1 96.88 99 ASP A N 1
ATOM 768 C CA . ASP A 1 99 ? 8.914 -10.398 6.766 1 96.88 99 ASP A CA 1
ATOM 769 C C . ASP A 1 99 ? 9.938 -11.531 6.645 1 96.88 99 ASP A C 1
ATOM 771 O O . ASP A 1 99 ? 10.172 -12.266 7.605 1 96.88 99 ASP A O 1
ATOM 775 N N . VAL A 1 100 ? 10.484 -11.75 5.461 1 98.19 100 VAL A N 1
ATOM 776 C CA . VAL A 1 100 ? 11.469 -12.797 5.219 1 98.19 100 VAL A CA 1
ATOM 777 C C . VAL A 1 100 ? 12.859 -12.188 5.086 1 98.19 100 VAL A C 1
ATOM 779 O O . VAL A 1 100 ? 13.047 -11.195 4.379 1 98.19 100 VAL A O 1
ATOM 782 N N . VAL A 1 101 ? 13.852 -12.727 5.75 1 97.94 101 VAL A N 1
ATOM 783 C CA . VAL A 1 101 ? 15.211 -12.195 5.777 1 97.94 101 VAL A CA 1
ATOM 784 C C . VAL A 1 101 ? 15.859 -12.383 4.406 1 97.94 101 VAL A C 1
ATOM 786 O O . VAL A 1 101 ? 15.797 -13.461 3.82 1 97.94 101 VAL A O 1
ATOM 789 N N . PRO A 1 102 ? 16.469 -11.312 3.879 1 97.88 102 PRO A N 1
ATOM 790 C CA . PRO A 1 102 ? 17.219 -11.492 2.635 1 97.88 102 PRO A CA 1
ATOM 791 C C . PRO A 1 102 ? 18.25 -12.617 2.723 1 97.88 102 PRO A C 1
ATOM 793 O O . PRO A 1 102 ? 18.859 -12.812 3.773 1 97.88 102 PRO A O 1
ATOM 796 N N . GLY A 1 103 ? 18.422 -13.273 1.619 1 98.06 103 GLY A N 1
ATOM 797 C CA . GLY A 1 103 ? 19.359 -14.391 1.59 1 98.06 103 GLY A CA 1
ATOM 798 C C . GLY A 1 103 ? 18.703 -15.727 1.867 1 98.06 103 GLY A C 1
ATOM 799 O O . GLY A 1 103 ? 19.297 -16.781 1.612 1 98.06 103 GLY A O 1
ATOM 800 N N . THR A 1 104 ? 17.469 -15.742 2.379 1 98.5 104 THR A N 1
ATOM 801 C CA . THR A 1 104 ? 16.734 -16.969 2.666 1 98.5 104 THR A CA 1
ATOM 802 C C . THR A 1 104 ? 16.391 -17.703 1.377 1 98.5 104 THR A C 1
ATOM 804 O O . THR A 1 104 ? 15.93 -17.094 0.412 1 98.5 104 THR A O 1
ATOM 807 N N . MET A 1 105 ? 16.703 -18.984 1.324 1 98 105 MET A N 1
ATOM 808 C CA . MET A 1 105 ? 16.297 -19.812 0.195 1 98 105 MET A CA 1
ATOM 809 C C . MET A 1 105 ? 14.82 -20.203 0.311 1 98 105 MET A C 1
ATOM 811 O O . MET A 1 105 ? 14.359 -20.594 1.385 1 98 105 MET A O 1
ATOM 815 N N . CYS A 1 106 ? 14.094 -20.031 -0.726 1 98.62 106 CYS A N 1
ATOM 816 C CA . CYS A 1 106 ? 12.68 -20.375 -0.81 1 98.62 106 CYS A CA 1
ATOM 817 C C . CYS A 1 106 ? 12.383 -21.203 -2.047 1 98.62 106 CYS A C 1
ATOM 819 O O . CYS A 1 106 ? 13.281 -21.453 -2.859 1 98.62 106 CYS A O 1
ATOM 821 N N . ARG A 1 107 ? 11.164 -21.703 -2.084 1 98.25 107 ARG A N 1
ATOM 822 C CA . ARG A 1 107 ? 10.719 -22.531 -3.203 1 98.25 107 ARG A CA 1
ATOM 823 C C . ARG A 1 107 ? 9.406 -22.016 -3.773 1 98.25 107 ARG A C 1
ATOM 825 O O . ARG A 1 107 ? 8.508 -21.625 -3.023 1 98.25 107 ARG A O 1
ATOM 832 N N . VAL A 1 108 ? 9.336 -22 -5.039 1 98.19 108 VAL A N 1
ATOM 833 C CA . VAL A 1 108 ? 8.102 -21.672 -5.738 1 98.19 108 VAL A CA 1
ATOM 834 C C . VAL A 1 108 ? 7.82 -22.719 -6.816 1 98.19 108 VAL A C 1
ATOM 836 O O . VAL A 1 108 ? 8.75 -23.297 -7.383 1 98.19 108 VAL A O 1
ATOM 839 N N . ALA A 1 109 ? 6.57 -23 -7.004 1 97.62 109 ALA A N 1
ATOM 840 C CA . ALA A 1 109 ? 6.168 -23.984 -7.996 1 97.62 109 ALA A CA 1
ATOM 841 C C . ALA A 1 109 ? 5.066 -23.453 -8.898 1 97.62 109 ALA A C 1
ATOM 843 O O . ALA A 1 109 ? 4.332 -22.531 -8.516 1 97.62 109 ALA A O 1
ATOM 844 N N . GLY A 1 110 ? 5 -23.938 -10.047 1 97.69 110 GLY A N 1
ATOM 845 C CA . GLY A 1 110 ? 3.971 -23.516 -10.984 1 97.69 110 GLY A CA 1
ATOM 846 C C . GLY A 1 110 ? 4.125 -24.156 -12.352 1 97.69 110 GLY A C 1
ATOM 847 O O . GLY A 1 110 ? 4.996 -25 -12.555 1 97.69 110 GLY A O 1
ATOM 848 N N . TRP A 1 111 ? 3.289 -23.812 -13.281 1 98 111 TRP A N 1
ATOM 849 C CA . TRP A 1 111 ? 3.252 -24.344 -14.641 1 98 111 TRP A CA 1
ATOM 850 C C . TRP A 1 111 ? 3.656 -23.281 -15.656 1 98 111 TRP A C 1
ATOM 852 O O . TRP A 1 111 ? 3.51 -23.484 -16.859 1 98 111 TRP A O 1
ATOM 862 N N . GLY A 1 112 ? 4.074 -22.141 -15.188 1 96.12 112 GLY A N 1
ATOM 863 C CA . GLY A 1 112 ? 4.383 -21.031 -16.078 1 96.12 112 GLY A CA 1
ATOM 864 C C . GLY A 1 112 ? 5.578 -21.297 -16.969 1 96.12 112 GLY A C 1
ATOM 865 O O . GLY A 1 112 ? 5.988 -22.438 -17.141 1 96.12 112 GLY A O 1
ATOM 866 N N . MET A 1 113 ? 6.098 -20.234 -17.578 1 95.56 113 MET A N 1
ATOM 867 C CA . MET A 1 113 ? 7.258 -20.297 -18.453 1 95.56 113 MET A CA 1
ATOM 868 C C . MET A 1 113 ? 8.492 -20.781 -17.703 1 95.56 113 MET A C 1
ATOM 870 O O . MET A 1 113 ? 8.664 -20.453 -16.516 1 95.56 113 MET A O 1
ATOM 874 N N . VAL A 1 114 ? 9.367 -21.469 -18.422 1 94.38 114 VAL A N 1
ATOM 875 C CA . VAL A 1 114 ? 10.586 -21.953 -17.797 1 94.38 114 VAL A CA 1
ATOM 876 C C . VAL A 1 114 ? 11.781 -21.141 -18.281 1 94.38 114 VAL A C 1
ATOM 878 O O . VAL A 1 114 ? 12.852 -21.172 -17.672 1 94.38 114 VAL A O 1
ATOM 881 N N . ARG A 1 115 ? 11.68 -20.438 -19.344 1 93.56 115 ARG A N 1
ATOM 882 C CA . ARG A 1 115 ? 12.617 -19.469 -19.891 1 93.56 115 ARG A CA 1
ATOM 883 C C . ARG A 1 115 ? 11.883 -18.406 -20.719 1 93.56 115 ARG A C 1
ATOM 885 O O . ARG A 1 115 ? 10.711 -18.578 -21.047 1 93.56 115 ARG A O 1
ATOM 892 N N . ASN A 1 116 ? 12.562 -17.391 -21.094 1 92.5 116 ASN A N 1
ATOM 893 C CA . ASN A 1 116 ? 11.93 -16.359 -21.891 1 92.5 116 ASN A CA 1
ATOM 894 C C . ASN A 1 116 ? 11.344 -16.938 -23.188 1 92.5 116 ASN A C 1
ATOM 896 O O . ASN A 1 116 ? 12 -17.719 -23.875 1 92.5 116 ASN A O 1
ATOM 900 N N . LYS A 1 117 ? 10.156 -16.641 -23.484 1 90.94 117 LYS A N 1
ATOM 901 C CA . LYS A 1 117 ? 9.438 -16.953 -24.719 1 90.94 117 LYS A CA 1
ATOM 902 C C . LYS A 1 117 ? 9.086 -18.438 -24.781 1 90.94 117 LYS A C 1
ATOM 904 O O . LYS A 1 117 ? 8.648 -18.938 -25.828 1 90.94 117 LYS A O 1
ATOM 909 N N . SER A 1 118 ? 9.352 -19.141 -23.734 1 92.31 118 SER A N 1
ATOM 910 C CA . SER A 1 118 ? 8.906 -20.531 -23.734 1 92.31 118 SER A CA 1
ATOM 911 C C . SER A 1 118 ? 7.398 -20.625 -23.531 1 92.31 118 SER A C 1
ATOM 913 O O . SER A 1 118 ? 6.781 -19.688 -23 1 92.31 118 SER A O 1
ATOM 915 N N . PRO A 1 119 ? 6.805 -21.625 -24.109 1 92.75 119 PRO A N 1
ATOM 916 C CA . PRO A 1 119 ? 5.445 -21.891 -23.641 1 92.75 119 PRO A CA 1
ATOM 917 C C . PRO A 1 119 ? 5.395 -22.266 -22.156 1 92.75 119 PRO A C 1
ATOM 919 O O . PRO A 1 119 ? 6.434 -22.531 -21.547 1 92.75 119 PRO A O 1
ATOM 922 N N . PRO A 1 120 ? 4.16 -22.219 -21.578 1 95.38 120 PRO A N 1
ATOM 923 C CA . PRO A 1 120 ? 4.031 -22.781 -20.219 1 95.38 120 PRO A CA 1
ATOM 924 C C . PRO A 1 120 ? 4.477 -24.234 -20.156 1 95.38 120 PRO A C 1
ATOM 926 O O . PRO A 1 120 ? 4.48 -24.938 -21.172 1 95.38 120 PRO A O 1
ATOM 929 N N . SER A 1 121 ? 4.977 -24.656 -19.047 1 96.81 121 SER A N 1
ATOM 930 C CA . SER A 1 121 ? 5.32 -26.047 -18.812 1 96.81 121 SER A CA 1
ATOM 931 C C . SER A 1 121 ? 4.066 -26.906 -18.672 1 96.81 121 SER A C 1
ATOM 933 O O . SER A 1 121 ? 3.145 -26.562 -17.938 1 96.81 121 SER A O 1
ATOM 935 N N . ASP A 1 122 ? 4.035 -28 -19.297 1 97.44 122 ASP A N 1
ATOM 936 C CA . ASP A 1 122 ? 2.887 -28.875 -19.141 1 97.44 122 ASP A CA 1
ATOM 937 C C . ASP A 1 122 ? 2.832 -29.484 -17.75 1 97.44 122 ASP A C 1
ATOM 939 O O . ASP A 1 122 ? 1.754 -29.797 -17.234 1 97.44 122 ASP A O 1
ATOM 943 N N . THR A 1 123 ? 3.955 -29.688 -17.234 1 98.06 123 THR A N 1
ATOM 944 C CA . THR A 1 123 ? 4.008 -30.312 -15.914 1 98.06 123 THR A CA 1
ATOM 945 C C . THR A 1 123 ? 4.402 -29.297 -14.844 1 98.06 123 THR A C 1
ATOM 947 O O . THR A 1 123 ? 5.148 -28.344 -15.125 1 98.06 123 THR A O 1
ATOM 950 N N . LEU A 1 124 ? 3.865 -29.531 -13.625 1 97.75 124 LEU A N 1
ATOM 951 C CA . LEU A 1 124 ? 4.223 -28.734 -12.461 1 97.75 124 LEU A CA 1
ATOM 952 C C . LEU A 1 124 ? 5.727 -28.797 -12.203 1 97.75 124 LEU A C 1
ATOM 954 O O . LEU A 1 124 ? 6.309 -29.875 -12.172 1 97.75 124 LEU A O 1
ATOM 958 N N . ARG A 1 125 ? 6.355 -27.641 -12.117 1 97.5 125 ARG A N 1
ATOM 959 C CA . ARG A 1 125 ? 7.781 -27.547 -11.828 1 97.5 125 ARG A CA 1
ATOM 960 C C . ARG A 1 125 ? 8.031 -26.703 -10.57 1 97.5 125 ARG A C 1
ATOM 962 O O . ARG A 1 125 ? 7.176 -25.922 -10.164 1 97.5 125 ARG A O 1
ATOM 969 N N . GLU A 1 126 ? 9.078 -26.969 -9.961 1 97.56 126 GLU A N 1
ATOM 970 C CA . GLU A 1 126 ? 9.5 -26.203 -8.789 1 97.56 126 GLU A CA 1
ATOM 971 C C . GLU A 1 126 ? 10.898 -25.641 -8.977 1 97.56 126 GLU A C 1
ATOM 973 O O . GLU A 1 126 ? 11.727 -26.219 -9.68 1 97.56 126 GLU A O 1
ATOM 978 N N . VAL A 1 127 ? 11.211 -24.547 -8.438 1 97.56 127 VAL A N 1
ATOM 979 C CA . VAL A 1 127 ? 12.523 -23.922 -8.5 1 97.56 127 VAL A CA 1
ATOM 980 C C . VAL A 1 127 ? 12.844 -23.25 -7.164 1 97.56 127 VAL A C 1
ATOM 982 O O . VAL A 1 127 ? 11.945 -22.75 -6.48 1 97.56 127 VAL A O 1
ATOM 985 N N . ASN A 1 128 ? 14.117 -23.344 -6.797 1 97.38 128 ASN A N 1
ATOM 986 C CA . ASN A 1 128 ? 14.594 -22.594 -5.641 1 97.38 128 ASN A CA 1
ATOM 987 C C . ASN A 1 128 ? 14.945 -21.156 -6.016 1 97.38 128 ASN A C 1
ATOM 989 O O . ASN A 1 128 ? 15.57 -20.906 -7.051 1 97.38 128 ASN A O 1
ATOM 993 N N . VAL A 1 129 ? 14.492 -20.266 -5.23 1 98.44 129 VAL A N 1
ATOM 994 C CA . VAL A 1 129 ? 14.852 -18.859 -5.391 1 98.44 129 VAL A CA 1
ATOM 995 C C . VAL A 1 129 ? 15.359 -18.297 -4.062 1 98.44 129 VAL A C 1
ATOM 997 O O . VAL A 1 129 ? 15.062 -18.844 -2.998 1 98.44 129 VAL A O 1
ATOM 1000 N N . THR A 1 130 ? 16.109 -17.25 -4.16 1 98.38 130 THR A N 1
ATOM 1001 C CA . THR A 1 130 ? 16.672 -16.609 -2.979 1 98.38 130 THR A CA 1
ATOM 1002 C C . THR A 1 130 ? 16.078 -15.219 -2.768 1 98.38 130 THR A C 1
ATOM 1004 O O . THR A 1 130 ? 15.906 -14.453 -3.721 1 98.38 130 THR A O 1
ATOM 1007 N N . ILE A 1 131 ? 15.656 -14.969 -1.499 1 98.69 131 ILE A N 1
ATOM 1008 C CA . ILE A 1 131 ? 15.117 -13.656 -1.155 1 98.69 131 ILE A CA 1
ATOM 1009 C C . ILE A 1 131 ? 16.188 -12.586 -1.343 1 98.69 131 ILE A C 1
ATOM 1011 O O . ILE A 1 131 ? 17.328 -12.75 -0.881 1 98.69 131 ILE A O 1
ATOM 1015 N N . ILE A 1 132 ? 15.852 -11.547 -2.064 1 98.12 132 ILE A N 1
ATOM 1016 C CA . ILE A 1 132 ? 16.75 -10.43 -2.352 1 98.12 132 ILE A CA 1
ATOM 1017 C C . ILE A 1 132 ? 16.297 -9.195 -1.578 1 98.12 132 ILE A C 1
ATOM 1019 O O . ILE A 1 132 ? 15.094 -8.914 -1.494 1 98.12 132 ILE A O 1
ATOM 1023 N N . ASP A 1 133 ? 17.281 -8.516 -1.014 1 97.62 133 ASP A N 1
ATOM 1024 C CA . ASP A 1 133 ? 16.984 -7.297 -0.269 1 97.62 133 ASP A CA 1
ATOM 1025 C C . ASP A 1 133 ? 16.203 -6.301 -1.132 1 97.62 133 ASP A C 1
ATOM 1027 O O . ASP A 1 133 ? 16.547 -6.09 -2.297 1 97.62 133 ASP A O 1
ATOM 1031 N N . ARG A 1 134 ? 15.156 -5.68 -0.585 1 97.25 134 ARG A N 1
ATOM 1032 C CA . ARG A 1 134 ? 14.352 -4.695 -1.299 1 97.25 134 ARG A CA 1
ATOM 1033 C C . ARG A 1 134 ? 15.211 -3.541 -1.799 1 97.25 134 ARG A C 1
ATOM 1035 O O . ARG A 1 134 ? 14.945 -2.979 -2.863 1 97.25 134 ARG A O 1
ATOM 1042 N N . LYS A 1 135 ? 16.312 -3.178 -1.01 1 97 135 LYS A N 1
ATOM 1043 C CA . LYS A 1 135 ? 17.234 -2.125 -1.43 1 97 135 LYS A CA 1
ATOM 1044 C C . LYS A 1 135 ? 17.844 -2.445 -2.789 1 97 135 LYS A C 1
ATOM 1046 O O . LYS A 1 135 ? 17.922 -1.576 -3.66 1 97 135 LYS A O 1
ATOM 1051 N N . ILE A 1 136 ? 18.219 -3.701 -2.928 1 96.94 136 ILE A N 1
ATOM 1052 C CA . ILE A 1 136 ? 18.797 -4.145 -4.188 1 96.94 136 ILE A CA 1
ATOM 1053 C C . ILE A 1 136 ? 17.734 -4.145 -5.281 1 96.94 136 ILE A C 1
ATOM 1055 O O . ILE A 1 136 ? 17.969 -3.623 -6.375 1 96.94 136 ILE A O 1
ATOM 1059 N N . CYS A 1 137 ? 16.578 -4.652 -5.047 1 97.5 137 CYS A N 1
ATOM 1060 C CA . CYS A 1 137 ? 15.516 -4.762 -6.035 1 97.5 137 CYS A CA 1
ATOM 1061 C C . CYS A 1 137 ? 15.086 -3.389 -6.527 1 97.5 137 CYS A C 1
ATOM 1063 O O . CYS A 1 137 ? 14.625 -3.246 -7.66 1 97.5 137 CYS A O 1
ATOM 1065 N N . ASN A 1 138 ? 15.211 -2.375 -5.676 1 98.06 138 ASN A N 1
ATOM 1066 C CA . ASN A 1 138 ? 14.766 -1.034 -6.039 1 98.06 138 ASN A CA 1
ATOM 1067 C C . ASN A 1 138 ? 15.891 -0.227 -6.684 1 98.06 138 ASN A C 1
ATOM 1069 O O . ASN A 1 138 ? 15.68 0.908 -7.113 1 98.06 138 ASN A O 1
ATOM 1073 N N . ASP A 1 139 ? 17.109 -0.793 -6.766 1 96.75 139 ASP A N 1
ATOM 1074 C CA . ASP A 1 139 ? 18.219 0.009 -7.25 1 96.75 139 ASP A CA 1
ATOM 1075 C C . ASP A 1 139 ? 18.141 0.198 -8.766 1 96.75 139 ASP A C 1
ATOM 1077 O O . ASP A 1 139 ? 17.25 -0.338 -9.414 1 96.75 139 ASP A O 1
ATOM 1081 N N . LYS A 1 140 ? 19.047 0.942 -9.336 1 96.38 140 LYS A N 1
ATOM 1082 C CA . LYS A 1 140 ? 19.047 1.378 -10.727 1 96.38 140 LYS A CA 1
ATOM 1083 C C . LYS A 1 140 ? 19.203 0.195 -11.68 1 96.38 140 LYS A C 1
ATOM 1085 O O . LYS A 1 140 ? 18.734 0.232 -12.812 1 96.38 140 LYS A O 1
ATOM 1090 N N . LYS A 1 141 ? 19.859 -0.869 -11.305 1 96.56 141 LYS A N 1
ATOM 1091 C CA . LYS A 1 141 ? 20.125 -2.014 -12.172 1 96.56 141 LYS A CA 1
ATOM 1092 C C . LYS A 1 141 ? 18.984 -3.016 -12.141 1 96.56 141 LYS A C 1
ATOM 1094 O O . LYS A 1 141 ? 18.984 -3.994 -12.891 1 96.56 141 LYS A O 1
ATOM 1099 N N . HIS A 1 142 ? 17.953 -2.799 -11.312 1 97.56 142 HIS A N 1
ATOM 1100 C CA . HIS A 1 142 ? 16.812 -3.691 -11.156 1 97.56 142 HIS A CA 1
ATOM 1101 C C . HIS A 1 142 ? 15.5 -2.98 -11.484 1 97.56 142 HIS A C 1
ATOM 1103 O O . HIS A 1 142 ? 15.305 -2.52 -12.609 1 97.56 142 HIS A O 1
ATOM 1109 N N . TYR A 1 143 ? 14.562 -2.871 -10.531 1 97.31 143 TYR A N 1
ATOM 1110 C CA . TYR A 1 143 ? 13.273 -2.268 -10.836 1 97.31 143 TYR A CA 1
ATOM 1111 C C . TYR A 1 143 ? 13.375 -0.747 -10.867 1 97.31 143 TYR A C 1
ATOM 1113 O O . TYR A 1 143 ? 12.523 -0.074 -11.453 1 97.31 143 TYR A O 1
ATOM 1121 N N . ASP A 1 144 ? 14.383 -0.188 -10.195 1 97.06 144 ASP A N 1
ATOM 1122 C CA . ASP A 1 144 ? 14.641 1.249 -10.188 1 97.06 144 ASP A CA 1
ATOM 1123 C C . ASP A 1 144 ? 13.391 2.027 -9.766 1 97.06 144 ASP A C 1
ATOM 1125 O O . ASP A 1 144 ? 13.016 3.002 -10.414 1 97.06 144 ASP A O 1
ATOM 1129 N N . PHE A 1 145 ? 12.688 1.559 -8.805 1 95.69 145 PHE A N 1
ATOM 1130 C CA . PHE A 1 145 ? 11.523 2.172 -8.172 1 95.69 145 PHE A CA 1
ATOM 1131 C C . PHE A 1 145 ? 10.344 2.223 -9.133 1 95.69 145 PHE A C 1
ATOM 1133 O O . PHE A 1 145 ? 9.438 3.045 -8.977 1 95.69 145 PHE A O 1
ATOM 1140 N N . LYS A 1 146 ? 10.352 1.309 -10.164 1 94.19 146 LYS A N 1
ATOM 1141 C CA . LYS A 1 146 ? 9.242 1.198 -11.109 1 94.19 146 LYS A CA 1
ATOM 1142 C C . LYS A 1 146 ? 8.828 -0.257 -11.305 1 94.19 146 LYS A C 1
ATOM 1144 O O . LYS A 1 146 ? 9.227 -0.894 -12.281 1 94.19 146 LYS A O 1
ATOM 1149 N N 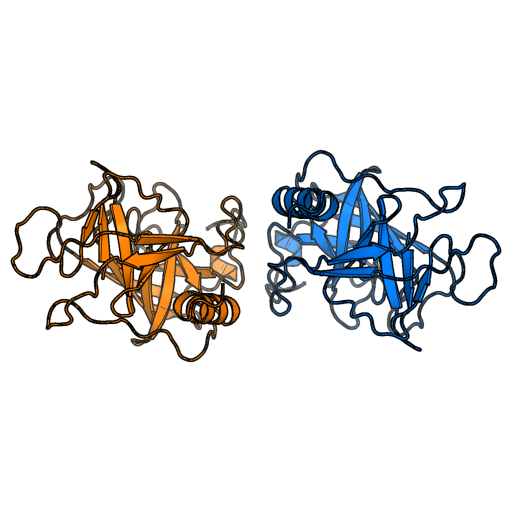. PRO A 1 147 ? 8.016 -0.729 -10.516 1 95.62 147 PRO A N 1
ATOM 1150 C CA . PRO A 1 147 ? 7.402 -0.08 -9.352 1 95.62 147 PRO A CA 1
ATOM 1151 C C . PRO A 1 147 ? 8.32 -0.065 -8.133 1 95.62 147 PRO A C 1
ATOM 1153 O O . PRO A 1 147 ? 9.414 -0.642 -8.172 1 95.62 147 PRO A O 1
ATOM 1156 N N . VAL A 1 148 ? 7.875 0.634 -7.129 1 96.44 148 VAL A N 1
ATOM 1157 C CA . VAL A 1 148 ? 8.555 0.534 -5.84 1 96.44 148 VAL A CA 1
ATOM 1158 C C . VAL A 1 148 ? 8.25 -0.818 -5.199 1 96.44 148 VAL A C 1
ATOM 1160 O O . VAL A 1 148 ? 7.086 -1.213 -5.09 1 96.44 148 VAL A O 1
ATOM 1163 N N . ILE A 1 149 ? 9.242 -1.535 -4.902 1 97.88 149 ILE A N 1
ATOM 1164 C CA . ILE A 1 149 ? 9.062 -2.77 -4.145 1 97.88 149 ILE A CA 1
ATOM 1165 C C . ILE A 1 149 ? 8.945 -2.449 -2.656 1 97.88 149 ILE A C 1
ATOM 1167 O O . ILE A 1 149 ? 9.945 -2.162 -1.992 1 97.88 149 ILE A O 1
ATOM 1171 N N . GLY A 1 150 ? 7.727 -2.537 -2.182 1 96.44 150 GLY A N 1
ATOM 1172 C CA . GLY A 1 150 ? 7.41 -2.043 -0.852 1 96.44 150 GLY A CA 1
ATOM 1173 C C . GLY A 1 150 ? 7.492 -3.115 0.219 1 96.44 150 GLY A C 1
ATOM 1174 O O . GLY A 1 150 ? 7.891 -4.25 -0.059 1 96.44 150 GLY A O 1
ATOM 1175 N N . MET A 1 151 ? 7.047 -2.736 1.426 1 95.31 151 MET A N 1
ATOM 1176 C CA . MET A 1 151 ? 7.219 -3.57 2.613 1 95.31 151 MET A CA 1
ATOM 1177 C C . MET A 1 151 ? 6.32 -4.801 2.547 1 95.31 151 MET A C 1
ATOM 1179 O O . MET A 1 151 ? 6.605 -5.816 3.182 1 95.31 151 MET A O 1
ATOM 1183 N N . ASN A 1 152 ? 5.289 -4.703 1.794 1 97.12 152 ASN A N 1
ATOM 1184 C CA . ASN A 1 152 ? 4.348 -5.816 1.695 1 97.12 152 ASN A CA 1
ATOM 1185 C C . ASN A 1 152 ? 4.617 -6.668 0.457 1 97.12 152 ASN A C 1
ATOM 1187 O O . ASN A 1 152 ? 3.729 -7.379 -0.015 1 97.12 152 ASN A O 1
ATOM 1191 N N . MET A 1 153 ? 5.77 -6.547 -0.098 1 98.12 153 MET A N 1
ATOM 1192 C CA . MET A 1 153 ? 6.242 -7.332 -1.234 1 98.12 153 MET A CA 1
ATOM 1193 C C . MET A 1 153 ? 7.535 -8.062 -0.892 1 98.12 153 MET A C 1
ATOM 1195 O O . MET A 1 153 ? 8.242 -7.672 0.038 1 98.12 153 MET A O 1
ATOM 1199 N N . ILE A 1 154 ? 7.777 -9.164 -1.575 1 98.5 154 ILE A N 1
ATOM 1200 C CA . ILE A 1 154 ? 9.016 -9.93 -1.504 1 98.5 154 ILE A CA 1
ATOM 1201 C C . ILE A 1 154 ? 9.672 -9.977 -2.881 1 98.5 154 ILE A C 1
ATOM 1203 O O . ILE A 1 154 ? 8.992 -10.172 -3.893 1 98.5 154 ILE A O 1
ATOM 1207 N N . CYS A 1 155 ? 10.883 -9.719 -2.873 1 98.06 155 CYS A N 1
ATOM 1208 C CA . CYS A 1 155 ? 11.703 -9.867 -4.07 1 98.06 155 CYS A CA 1
ATOM 1209 C C . CYS A 1 155 ? 12.57 -11.117 -3.992 1 98.06 155 CYS A C 1
ATOM 1211 O O . CYS A 1 155 ? 13.281 -11.328 -3.006 1 98.06 155 CYS A O 1
ATOM 1213 N N . ALA A 1 156 ? 12.461 -12.016 -5.02 1 98.56 156 ALA A N 1
ATOM 1214 C CA . ALA A 1 156 ? 13.211 -13.266 -4.953 1 98.56 156 ALA A CA 1
ATOM 1215 C C . ALA A 1 156 ? 13.633 -13.727 -6.344 1 98.56 156 ALA A C 1
ATOM 1217 O O . ALA A 1 156 ? 12.891 -13.547 -7.312 1 98.56 156 ALA A O 1
ATOM 1218 N N . GLY A 1 157 ? 14.75 -14.297 -6.469 1 97.75 157 GLY A N 1
ATOM 1219 C CA . GLY A 1 157 ? 15.344 -14.828 -7.684 1 97.75 157 GLY A CA 1
ATOM 1220 C C . GLY A 1 157 ? 16.719 -15.445 -7.457 1 97.75 157 GLY A C 1
ATOM 1221 O O . GLY A 1 157 ? 16.953 -16.078 -6.426 1 97.75 157 GLY A O 1
ATOM 1222 N N . SER A 1 158 ? 17.5 -15.477 -8.469 1 95.56 158 SER A N 1
ATOM 1223 C CA . SER A 1 158 ? 18.875 -15.938 -8.398 1 95.56 158 SER A CA 1
ATOM 1224 C C . SER A 1 158 ? 19.859 -14.797 -8.695 1 95.56 158 SER A C 1
ATOM 1226 O O . SER A 1 158 ? 19.734 -14.125 -9.719 1 95.56 158 SER A O 1
ATOM 1228 N N . LEU A 1 159 ? 20.766 -14.625 -7.773 1 90.19 159 LEU A N 1
ATOM 1229 C CA . LEU A 1 159 ? 21.75 -13.562 -7.941 1 90.19 159 LEU A CA 1
ATOM 1230 C C . LEU A 1 159 ? 22.594 -13.789 -9.18 1 90.19 159 LEU A C 1
ATOM 1232 O O . LEU A 1 159 ? 23.125 -12.844 -9.758 1 90.19 159 LEU A O 1
ATOM 1236 N N . HIS A 1 160 ? 22.672 -15.055 -9.586 1 92.69 160 HIS A N 1
ATOM 1237 C CA . HIS A 1 160 ? 23.484 -15.414 -10.742 1 92.69 160 HIS A CA 1
ATOM 1238 C C . HIS A 1 160 ? 22.625 -15.68 -11.969 1 92.69 160 HIS A C 1
ATOM 1240 O O . HIS A 1 160 ? 23.141 -15.969 -13.047 1 92.69 160 HIS A O 1
ATOM 1246 N N . GLY A 1 161 ? 21.344 -15.602 -11.781 1 92.5 161 GLY A N 1
ATOM 1247 C CA . GLY A 1 161 ? 20.406 -15.812 -12.891 1 92.5 161 GLY A CA 1
ATOM 1248 C C . GLY A 1 161 ? 20.047 -17.266 -13.094 1 92.5 161 GLY A C 1
ATOM 1249 O O . GLY A 1 161 ? 20.578 -18.156 -12.422 1 92.5 161 GLY A O 1
ATOM 1250 N N . GLY A 1 162 ? 19.016 -17.484 -13.93 1 93.06 162 GLY A N 1
ATOM 1251 C CA . GLY A 1 162 ? 18.656 -18.828 -14.367 1 93.06 162 GLY A CA 1
ATOM 1252 C C . GLY A 1 162 ? 17.5 -19.422 -13.594 1 93.06 162 GLY A C 1
ATOM 1253 O O . GLY A 1 162 ? 16.906 -20.422 -14.016 1 93.06 162 GLY A O 1
ATOM 1254 N N . LYS A 1 163 ? 17.172 -18.859 -12.461 1 93.06 163 LYS A N 1
ATOM 1255 C CA . LYS A 1 163 ? 16.094 -19.375 -11.641 1 93.06 163 LYS A CA 1
ATOM 1256 C C . LYS A 1 163 ? 15.062 -18.281 -11.336 1 93.06 163 LYS A C 1
ATOM 1258 O O . LYS A 1 163 ? 15.422 -17.203 -10.867 1 93.06 163 LYS A O 1
ATOM 1263 N N . ASP A 1 164 ? 13.82 -18.578 -11.562 1 94.62 164 ASP A N 1
ATOM 1264 C CA . ASP A 1 164 ? 12.75 -17.609 -11.43 1 94.62 164 ASP A CA 1
ATOM 1265 C C . ASP A 1 164 ? 11.383 -18.266 -11.578 1 94.62 164 ASP A C 1
ATOM 1267 O O . ASP A 1 164 ? 11.266 -19.344 -12.18 1 94.62 164 ASP A O 1
ATOM 1271 N N . SER A 1 165 ? 10.312 -17.656 -10.945 1 93.94 165 SER A N 1
ATOM 1272 C CA . SER A 1 165 ? 8.961 -18.125 -11.219 1 93.94 165 SER A CA 1
ATOM 1273 C C . SER A 1 165 ? 8.547 -17.828 -12.656 1 93.94 165 SER A C 1
ATOM 1275 O O . SER A 1 165 ? 7.73 -18.547 -13.234 1 93.94 165 SER A O 1
ATOM 1277 N N . CYS A 1 166 ? 9.133 -16.703 -13.18 1 94.56 166 CYS A N 1
ATOM 1278 C CA . CYS A 1 166 ? 8.836 -16.281 -14.547 1 94.56 166 CYS A CA 1
ATOM 1279 C C . CYS A 1 166 ? 7.363 -15.922 -14.703 1 94.56 166 CYS A C 1
ATOM 1281 O O . CYS A 1 166 ? 6.766 -15.352 -13.797 1 94.56 166 CYS A O 1
ATOM 1283 N N . ASN A 1 167 ? 6.84 -16 -16 1 94.88 167 ASN A N 1
ATOM 1284 C CA . ASN A 1 167 ? 5.457 -15.625 -16.266 1 94.88 167 ASN A CA 1
ATOM 1285 C C . ASN A 1 167 ? 4.523 -16.828 -16.219 1 94.88 167 ASN A C 1
ATOM 1287 O O . ASN A 1 167 ? 4.902 -17.922 -16.625 1 94.88 167 ASN A O 1
ATOM 1291 N N . GLY A 1 168 ? 3.35 -16.594 -15.719 1 95.31 168 GLY A N 1
ATOM 1292 C CA . GLY A 1 168 ? 2.33 -17.625 -15.766 1 95.31 168 GLY A CA 1
ATOM 1293 C C . GLY A 1 168 ? 2.143 -18.344 -14.438 1 95.31 168 GLY A C 1
ATOM 1294 O O . GLY A 1 168 ? 1.366 -19.297 -14.344 1 95.31 168 GLY A O 1
ATOM 1295 N N . ASP A 1 169 ? 2.857 -17.875 -13.492 1 96.94 169 ASP A N 1
ATOM 1296 C CA . ASP A 1 169 ? 2.789 -18.547 -12.195 1 96.94 169 ASP A CA 1
ATOM 1297 C C . ASP A 1 169 ? 2.096 -17.656 -11.156 1 96.94 169 ASP A C 1
ATOM 1299 O O . ASP A 1 169 ? 2.146 -17.938 -9.961 1 96.94 169 ASP A O 1
ATOM 1303 N N . SER A 1 170 ? 1.449 -16.594 -11.648 1 98.38 170 SER A N 1
ATOM 1304 C CA . SER A 1 170 ? 0.761 -15.68 -10.742 1 98.38 170 SER A CA 1
ATOM 1305 C C . SER A 1 170 ? -0.152 -16.438 -9.789 1 98.38 170 SER A C 1
ATOM 1307 O O . SER A 1 170 ? -0.904 -17.312 -10.203 1 98.38 170 SER A O 1
ATOM 1309 N N . GLY A 1 171 ? 0.006 -16.078 -8.508 1 98.75 171 GLY A N 1
ATOM 1310 C CA . GLY A 1 171 ? -0.853 -16.703 -7.504 1 98.75 171 GLY A CA 1
ATOM 1311 C C . GLY A 1 171 ? -0.222 -17.906 -6.84 1 98.75 171 GLY A C 1
ATOM 1312 O O . GLY A 1 171 ? -0.728 -18.406 -5.832 1 98.75 171 GLY A O 1
ATOM 1313 N N . SER A 1 172 ? 0.862 -18.438 -7.387 1 98.62 172 SER A N 1
ATOM 1314 C CA . SER A 1 172 ? 1.537 -19.594 -6.793 1 98.62 172 SER A CA 1
ATOM 1315 C C . SER A 1 172 ? 2.164 -19.234 -5.449 1 98.62 172 SER A C 1
ATOM 1317 O O . SER A 1 172 ? 2.562 -18.078 -5.23 1 98.62 172 SER A O 1
ATOM 1319 N N . PRO A 1 173 ? 2.268 -20.203 -4.586 1 98.75 173 PRO A N 1
ATOM 1320 C CA . PRO A 1 173 ? 2.805 -19.922 -3.256 1 98.75 173 PRO A CA 1
ATOM 1321 C C . PRO A 1 173 ? 4.332 -19.859 -3.234 1 98.75 173 PRO A C 1
ATOM 1323 O O . PRO A 1 173 ? 4.988 -20.609 -3.961 1 98.75 173 PRO A O 1
ATOM 1326 N N . LEU A 1 174 ? 4.867 -18.938 -2.512 1 98.81 174 LEU A N 1
ATOM 1327 C CA . LEU A 1 174 ? 6.273 -18.891 -2.133 1 98.81 174 LEU A CA 1
ATOM 1328 C C . LEU A 1 174 ? 6.484 -19.5 -0.752 1 98.81 174 LEU A C 1
ATOM 1330 O O . LEU A 1 174 ? 5.953 -19 0.241 1 98.81 174 LEU A O 1
ATOM 1334 N N . LEU A 1 175 ? 7.203 -20.625 -0.691 1 98.75 175 LEU A N 1
ATOM 1335 C CA . LEU A 1 175 ? 7.484 -21.297 0.569 1 98.75 175 LEU A CA 1
ATOM 1336 C C . LEU A 1 175 ? 8.93 -21.062 0.998 1 98.75 175 LEU A C 1
ATOM 1338 O O . LEU A 1 175 ? 9.859 -21.359 0.239 1 98.75 175 LEU A O 1
ATOM 1342 N N . CYS A 1 176 ? 9.164 -20.516 2.143 1 98.56 176 CYS A N 1
ATOM 1343 C CA . CYS A 1 176 ? 10.492 -20.312 2.729 1 98.56 176 CYS A CA 1
ATOM 1344 C C . CYS A 1 176 ? 10.656 -21.156 3.988 1 98.56 176 CYS A C 1
ATOM 1346 O O . CYS A 1 176 ? 9.984 -20.922 4.992 1 98.56 176 CYS A O 1
ATOM 1348 N N . ASN A 1 177 ? 11.586 -22.125 3.924 1 96.56 177 ASN A N 1
ATOM 1349 C CA . ASN A 1 177 ? 11.758 -23.062 5.02 1 96.56 177 ASN A CA 1
ATOM 1350 C C . ASN A 1 177 ? 10.445 -23.766 5.367 1 96.56 177 ASN A C 1
ATOM 1352 O O . ASN A 1 177 ? 10.086 -23.859 6.543 1 96.56 177 ASN A O 1
ATOM 1356 N N . GLY A 1 178 ? 9.695 -24.016 4.305 1 96.25 178 GLY A N 1
ATOM 1357 C CA . GLY A 1 178 ? 8.469 -24.781 4.449 1 96.25 178 GLY A CA 1
ATOM 1358 C C . GLY A 1 178 ? 7.281 -23.922 4.855 1 96.25 178 GLY A C 1
ATOM 1359 O O . GLY A 1 178 ? 6.164 -24.422 4.98 1 96.25 178 GLY A O 1
ATOM 1360 N N . ILE A 1 179 ? 7.551 -22.672 5.055 1 98.44 179 ILE A N 1
ATOM 1361 C CA . ILE A 1 179 ? 6.48 -21.781 5.504 1 98.44 179 ILE A CA 1
ATOM 1362 C C . ILE A 1 179 ? 5.953 -20.969 4.324 1 98.44 179 ILE A C 1
ATOM 1364 O O . ILE A 1 179 ? 6.734 -20.422 3.539 1 98.44 179 ILE A O 1
ATOM 1368 N N . PHE A 1 180 ? 4.668 -20.969 4.18 1 98.81 180 PHE A N 1
ATOM 1369 C CA . PHE A 1 180 ? 3.988 -20.172 3.16 1 98.81 180 PHE A CA 1
ATOM 1370 C C . PHE A 1 180 ? 4.141 -18.688 3.438 1 98.81 180 PHE A C 1
ATOM 1372 O O . PHE A 1 180 ? 3.533 -18.156 4.371 1 98.81 180 PHE A O 1
ATOM 1379 N N . ARG A 1 181 ? 4.941 -17.953 2.584 1 98.81 181 ARG A N 1
ATOM 1380 C CA . ARG A 1 181 ? 5.312 -16.594 2.955 1 98.81 181 ARG A CA 1
ATOM 1381 C C . ARG A 1 181 ? 4.754 -15.578 1.959 1 98.81 181 ARG A C 1
ATOM 1383 O O . ARG A 1 181 ? 4.68 -14.383 2.254 1 98.81 181 ARG A O 1
ATOM 1390 N N . GLY A 1 182 ? 4.41 -16.078 0.786 1 98.81 182 GLY A N 1
ATOM 1391 C CA . GLY A 1 182 ? 3.965 -15.109 -0.209 1 98.81 182 GLY A CA 1
ATOM 1392 C C . GLY A 1 182 ? 3.295 -15.758 -1.406 1 98.81 182 GLY A C 1
ATOM 1393 O O . GLY A 1 182 ? 3.25 -16.984 -1.511 1 98.81 182 GLY A O 1
ATOM 1394 N N . THR A 1 183 ? 2.748 -14.914 -2.264 1 98.88 183 THR A N 1
ATOM 1395 C CA . THR A 1 183 ? 2.082 -15.312 -3.498 1 98.88 183 THR A CA 1
ATOM 1396 C C . THR A 1 183 ? 2.729 -14.641 -4.703 1 98.88 183 THR A C 1
ATOM 1398 O O . THR A 1 183 ? 3.008 -13.438 -4.672 1 98.88 183 THR A O 1
ATOM 1401 N N . THR A 1 184 ? 2.977 -15.375 -5.707 1 98.81 184 THR A N 1
ATOM 1402 C CA . THR A 1 184 ? 3.623 -14.852 -6.906 1 98.81 184 THR A CA 1
ATOM 1403 C C . THR A 1 184 ? 2.787 -13.727 -7.523 1 98.81 184 THR A C 1
ATOM 1405 O O . THR A 1 184 ? 1.593 -13.906 -7.773 1 98.81 184 THR A O 1
ATOM 1408 N N . ALA A 1 185 ? 3.461 -12.578 -7.805 1 98.69 185 ALA A N 1
ATOM 1409 C CA . ALA A 1 185 ? 2.688 -11.414 -8.219 1 98.69 185 ALA A CA 1
ATOM 1410 C C . ALA A 1 185 ? 3.121 -10.938 -9.602 1 98.69 185 ALA A C 1
ATOM 1412 O O . ALA A 1 185 ? 2.314 -10.906 -10.539 1 98.69 185 ALA A O 1
ATOM 1413 N N . PHE A 1 186 ? 4.441 -10.594 -9.75 1 98.12 186 PHE A N 1
ATOM 1414 C CA . PHE A 1 186 ? 4.832 -10.039 -11.039 1 98.12 186 PHE A CA 1
ATOM 1415 C C . PHE A 1 186 ? 6.344 -10.117 -11.227 1 98.12 186 PHE A C 1
ATOM 1417 O O . PHE A 1 186 ? 7.07 -10.477 -10.297 1 98.12 186 PHE A O 1
ATOM 1424 N N . GLY A 1 187 ? 6.816 -9.828 -12.336 1 96.94 187 GLY A N 1
ATOM 1425 C CA . GLY A 1 187 ? 8.203 -9.672 -12.727 1 96.94 187 GLY A CA 1
ATOM 1426 C C . GLY A 1 187 ? 8.391 -8.711 -13.891 1 96.94 187 GLY A C 1
ATOM 1427 O O . GLY A 1 187 ? 7.422 -8.125 -14.375 1 96.94 187 GLY A O 1
ATOM 1428 N N . LEU A 1 188 ? 9.617 -8.562 -14.281 1 95.81 188 LEU A N 1
ATOM 1429 C CA . LEU A 1 188 ? 9.883 -7.719 -15.438 1 95.81 188 LEU A CA 1
ATOM 1430 C C . LEU A 1 188 ? 9.633 -8.484 -16.734 1 95.81 188 LEU A C 1
ATOM 1432 O O . LEU A 1 188 ? 10.094 -9.609 -16.891 1 95.81 188 LEU A O 1
ATOM 1436 N N . PRO A 1 189 ? 8.844 -7.832 -17.609 1 92.44 189 PRO A N 1
ATOM 1437 C CA . PRO A 1 189 ? 8.586 -8.5 -18.875 1 92.44 189 PRO A CA 1
ATOM 1438 C C . PRO A 1 189 ? 9.875 -8.875 -19.609 1 92.44 189 PRO A C 1
ATOM 1440 O O . PRO A 1 189 ? 10.797 -8.062 -19.703 1 92.44 189 PRO A O 1
ATOM 1443 N N . GLY A 1 190 ? 9.93 -10.148 -20.078 1 94.12 190 GLY A N 1
ATOM 1444 C CA . GLY A 1 190 ? 11.047 -10.617 -20.875 1 94.12 190 GLY A CA 1
ATOM 1445 C C . GLY A 1 190 ? 12.305 -10.859 -20.062 1 94.12 190 GLY A C 1
ATOM 1446 O O . GLY A 1 190 ? 13.398 -11 -20.625 1 94.12 190 GLY A O 1
ATOM 1447 N N . LYS A 1 191 ? 12.211 -10.961 -18.797 1 96 191 LYS A N 1
ATOM 1448 C CA . LYS A 1 191 ? 13.391 -11.07 -17.938 1 96 191 LYS A CA 1
ATOM 1449 C C . LYS A 1 191 ? 13.312 -12.297 -17.047 1 96 191 LYS A C 1
ATOM 1451 O O . LYS A 1 191 ? 13.734 -12.258 -15.891 1 96 191 LYS A O 1
ATOM 1456 N N . CYS A 1 192 ? 12.727 -13.336 -17.516 1 95.75 192 CYS A N 1
ATOM 1457 C CA . CYS A 1 192 ? 12.703 -14.594 -16.781 1 95.75 192 CYS A CA 1
ATOM 1458 C C . CYS A 1 192 ? 14.117 -15.055 -16.438 1 95.75 192 CYS A C 1
ATOM 1460 O O . CYS A 1 192 ? 14.945 -15.242 -17.344 1 95.75 192 CYS A O 1
ATOM 1462 N N . GLY A 1 193 ? 14.422 -15.195 -15.195 1 95.62 193 GLY A N 1
ATOM 1463 C CA . GLY A 1 193 ? 15.695 -15.711 -14.734 1 95.62 193 GLY A CA 1
ATOM 1464 C C . GLY A 1 193 ? 16.812 -14.695 -14.812 1 95.62 193 GLY A C 1
ATOM 1465 O O . GLY A 1 193 ? 17.984 -15.031 -14.617 1 95.62 193 GLY A O 1
ATOM 1466 N N . ASP A 1 194 ? 16.484 -13.469 -15.234 1 96.31 194 ASP A N 1
ATOM 1467 C CA . ASP A 1 194 ? 17.453 -12.383 -15.289 1 96.31 194 ASP A CA 1
ATOM 1468 C C . ASP A 1 194 ? 17.797 -11.875 -13.891 1 96.31 194 ASP A C 1
ATOM 1470 O O . ASP A 1 194 ? 16.891 -11.523 -13.117 1 96.31 194 ASP A O 1
ATOM 1474 N N . PRO A 1 195 ? 19.094 -11.883 -13.523 1 95.81 195 PRO A N 1
ATOM 1475 C CA . PRO A 1 195 ? 19.469 -11.406 -12.188 1 95.81 195 PRO A CA 1
ATOM 1476 C C . PRO A 1 195 ? 18.953 -9.992 -11.906 1 95.81 195 PRO A C 1
ATOM 1478 O O . PRO A 1 195 ? 18.75 -9.633 -10.742 1 95.81 195 PRO A O 1
ATOM 1481 N N . GLN A 1 196 ? 18.688 -9.227 -12.914 1 96.81 196 GLN A N 1
ATOM 1482 C CA . GLN A 1 196 ? 18.281 -7.836 -12.75 1 96.81 196 GLN A CA 1
ATOM 1483 C C . GLN A 1 196 ? 16.75 -7.715 -12.719 1 96.81 196 GLN A C 1
ATOM 1485 O O . GLN A 1 196 ? 16.219 -6.625 -12.531 1 96.81 196 GLN A O 1
ATOM 1490 N N . GLY A 1 197 ? 16.094 -8.797 -12.891 1 96.5 197 GLY A N 1
ATOM 1491 C CA . GLY A 1 197 ? 14.641 -8.797 -12.891 1 96.5 197 GLY A CA 1
ATOM 1492 C C . GLY A 1 197 ? 14.047 -9.891 -12.023 1 96.5 197 GLY A C 1
ATO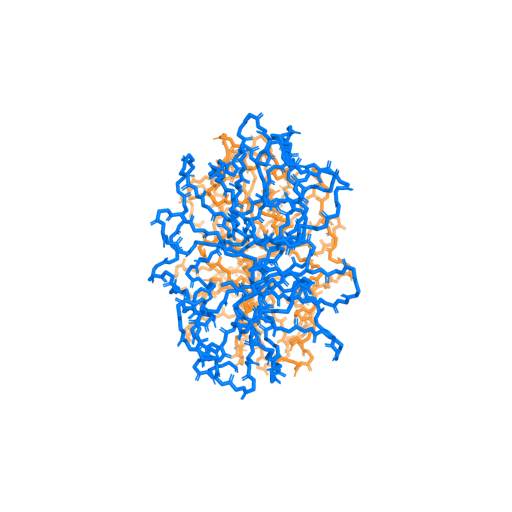M 1493 O O . GLY A 1 197 ? 13.266 -10.719 -12.508 1 96.5 197 GLY A O 1
ATOM 1494 N N . PRO A 1 198 ? 14.453 -9.93 -10.789 1 97.62 198 PRO A N 1
ATOM 1495 C CA . PRO A 1 198 ? 13.898 -10.977 -9.93 1 97.62 198 PRO A CA 1
ATOM 1496 C C . PRO A 1 198 ? 12.375 -10.938 -9.859 1 97.62 198 PRO A C 1
ATOM 1498 O O . PRO A 1 198 ? 11.766 -9.898 -10.141 1 97.62 198 PRO A O 1
ATOM 1501 N N . GLY A 1 199 ? 11.734 -12.094 -9.617 1 98.19 199 GLY A N 1
ATOM 1502 C CA . GLY A 1 199 ? 10.297 -12.133 -9.398 1 98.19 199 GLY A CA 1
ATOM 1503 C C . GLY A 1 199 ? 9.875 -11.438 -8.117 1 98.19 199 GLY A C 1
ATOM 1504 O O . GLY A 1 199 ? 10.641 -11.367 -7.156 1 98.19 199 GLY A O 1
ATOM 1505 N N . VAL A 1 200 ? 8.688 -10.922 -8.133 1 98.81 200 VAL A N 1
ATOM 1506 C CA . VAL A 1 200 ? 8.133 -10.258 -6.961 1 98.81 200 VAL A CA 1
ATOM 1507 C C . VAL A 1 200 ? 6.879 -10.992 -6.492 1 98.81 200 VAL A C 1
ATOM 1509 O O . VAL A 1 200 ? 6.094 -11.477 -7.312 1 98.81 200 VAL A O 1
ATOM 1512 N N . TYR A 1 201 ? 6.75 -11.062 -5.215 1 98.88 201 TYR A N 1
ATOM 1513 C CA . TYR A 1 201 ? 5.676 -11.773 -4.535 1 98.88 201 TYR A CA 1
ATOM 1514 C C . TYR A 1 201 ? 4.953 -10.859 -3.549 1 98.88 201 TYR A C 1
ATOM 1516 O O . TYR A 1 201 ? 5.566 -9.961 -2.967 1 98.88 201 TYR A O 1
ATOM 1524 N N . THR A 1 202 ? 3.672 -11.047 -3.455 1 98.88 202 THR A N 1
ATOM 1525 C CA . THR A 1 202 ? 2.965 -10.391 -2.361 1 98.88 202 THR A CA 1
ATOM 1526 C C . THR A 1 202 ? 3.275 -11.07 -1.031 1 98.88 202 THR A C 1
ATOM 1528 O O . THR A 1 202 ? 3.043 -12.273 -0.874 1 98.88 202 THR A O 1
ATOM 1531 N N . LEU A 1 203 ? 3.854 -10.383 -0.1 1 98.81 203 LEU A N 1
ATOM 1532 C CA . LEU A 1 203 ? 4.109 -10.906 1.237 1 98.81 203 LEU A CA 1
ATOM 1533 C C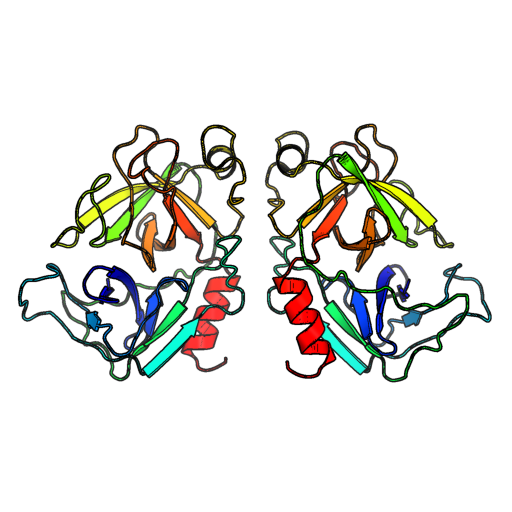 . LEU A 1 203 ? 2.805 -11.133 1.992 1 98.81 203 LEU A C 1
ATOM 1535 O O . LEU A 1 203 ? 1.91 -10.281 1.96 1 98.81 203 LEU A O 1
ATOM 1539 N N . LEU A 1 204 ? 2.652 -12.305 2.555 1 98.75 204 LEU A N 1
ATOM 1540 C CA . LEU A 1 204 ? 1.533 -12.516 3.467 1 98.75 204 LEU A CA 1
ATOM 1541 C C . LEU A 1 204 ? 1.792 -11.844 4.809 1 98.75 204 LEU A C 1
ATOM 1543 O O . LEU A 1 204 ? 2.012 -12.523 5.816 1 98.75 204 LEU A O 1
ATOM 1547 N N . SER A 1 205 ? 1.713 -10.531 4.805 1 97.94 205 SER A N 1
ATOM 1548 C CA . SER A 1 205 ? 1.903 -9.727 6.004 1 97.94 205 SER A CA 1
ATOM 1549 C C . SER A 1 205 ? 0.739 -9.891 6.977 1 97.94 205 SER A C 1
ATOM 1551 O O . SER A 1 205 ? -0.252 -10.555 6.656 1 97.94 205 SER A O 1
ATOM 1553 N N . GLU A 1 206 ? 0.881 -9.258 8.156 1 97.19 206 GLU A N 1
ATOM 1554 C CA . GLU A 1 206 ? -0.164 -9.383 9.172 1 97.19 206 GLU A CA 1
ATOM 1555 C C . GLU A 1 206 ? -1.505 -8.883 8.641 1 97.19 206 GLU A C 1
ATOM 1557 O O . GLU A 1 206 ? -2.543 -9.5 8.883 1 97.19 206 GLU A O 1
ATOM 1562 N N . LYS A 1 207 ? -1.486 -7.809 7.973 1 96.44 207 LYS A N 1
ATOM 1563 C CA . LYS A 1 207 ? -2.729 -7.258 7.441 1 96.44 207 LYS A CA 1
ATOM 1564 C C . LYS A 1 207 ? -3.348 -8.195 6.41 1 96.44 207 LYS A C 1
ATOM 1566 O O . LYS A 1 207 ? -4.57 -8.336 6.348 1 96.44 207 LYS A O 1
ATOM 1571 N N . HIS A 1 208 ? -2.541 -8.805 5.57 1 98.31 208 HIS A N 1
ATOM 1572 C CA . HIS A 1 208 ? -3.045 -9.75 4.582 1 98.31 208 HIS A CA 1
ATOM 1573 C C . HIS A 1 208 ? -3.641 -10.984 5.25 1 98.31 208 HIS A C 1
ATOM 1575 O O . HIS A 1 208 ? -4.715 -11.453 4.863 1 98.31 208 HIS A O 1
ATOM 1581 N N . LEU A 1 209 ? -2.916 -11.508 6.23 1 98.5 209 LEU A N 1
ATOM 1582 C CA . LEU A 1 209 ? -3.4 -12.688 6.938 1 98.5 209 LEU A CA 1
ATOM 1583 C C . LEU A 1 209 ? -4.723 -12.391 7.637 1 98.5 209 LEU A C 1
ATOM 1585 O O . LEU A 1 209 ? -5.637 -13.227 7.617 1 98.5 209 LEU A O 1
ATOM 1589 N N . LYS A 1 210 ? -4.812 -11.227 8.289 1 97.06 210 LYS A N 1
ATOM 1590 C CA . LYS A 1 210 ? -6.059 -10.836 8.945 1 97.06 210 LYS A CA 1
ATOM 1591 C C . LYS A 1 210 ? -7.211 -10.797 7.945 1 97.06 210 LYS A C 1
ATOM 1593 O O . LYS A 1 210 ? -8.297 -11.305 8.227 1 97.06 210 LYS A O 1
ATOM 1598 N N . TRP A 1 211 ? -7.043 -10.188 6.805 1 97.88 211 TRP A N 1
ATOM 1599 C CA . TRP A 1 211 ? -8.062 -10.117 5.766 1 97.88 211 TRP A CA 1
ATOM 1600 C C . TRP A 1 211 ? -8.477 -11.516 5.316 1 97.88 211 TRP A C 1
ATOM 1602 O O . TRP A 1 211 ? -9.664 -11.797 5.164 1 97.88 211 TRP A O 1
ATOM 1612 N N . ILE A 1 212 ? -7.484 -12.383 5.059 1 98.69 212 ILE A N 1
ATOM 1613 C CA . ILE A 1 212 ? -7.754 -13.734 4.598 1 98.69 212 ILE A CA 1
ATOM 1614 C C . ILE A 1 212 ? -8.625 -14.469 5.621 1 98.69 212 ILE A C 1
ATOM 1616 O O . ILE A 1 212 ? -9.656 -15.039 5.27 1 98.69 212 ILE A O 1
ATOM 1620 N N . ARG A 1 213 ? -8.203 -14.406 6.863 1 98.12 213 ARG A N 1
ATOM 1621 C CA . ARG A 1 213 ? -8.914 -15.125 7.918 1 98.12 213 ARG A CA 1
ATOM 1622 C C . ARG A 1 213 ? -10.32 -14.578 8.102 1 98.12 213 ARG A C 1
ATOM 1624 O O . ARG A 1 213 ? -11.281 -15.344 8.242 1 98.12 213 ARG A O 1
ATOM 1631 N N . LYS A 1 214 ? -10.477 -13.266 8.086 1 97.56 214 LYS A N 1
ATOM 1632 C CA . LYS A 1 214 ? -11.797 -12.648 8.227 1 97.56 214 LYS A CA 1
ATOM 1633 C C . LYS A 1 214 ? -12.711 -13.023 7.062 1 97.56 214 LYS A C 1
ATOM 1635 O O . LYS A 1 214 ? -13.898 -13.266 7.258 1 97.56 214 LYS A O 1
ATOM 1640 N N . THR A 1 215 ? -12.203 -13.016 5.891 1 97.88 215 THR A N 1
ATOM 1641 C CA . THR A 1 215 ? -12.977 -13.336 4.699 1 97.88 215 THR A CA 1
ATOM 1642 C C . THR A 1 215 ? -13.469 -14.781 4.746 1 97.88 215 THR A C 1
ATOM 1644 O O . THR A 1 215 ? -14.641 -15.055 4.469 1 97.88 215 THR A O 1
ATOM 1647 N N . ILE A 1 216 ? -12.594 -15.695 5.078 1 97.31 216 ILE A N 1
ATOM 1648 C CA . ILE A 1 216 ? -12.914 -17.109 5.129 1 97.31 216 ILE A CA 1
ATOM 1649 C C . ILE A 1 216 ? -13.992 -17.359 6.184 1 97.31 216 ILE A C 1
ATOM 1651 O O . ILE A 1 216 ? -14.867 -18.219 6 1 97.31 216 ILE A O 1
ATOM 1655 N N . LYS A 1 217 ? -13.984 -16.594 7.242 1 94.81 217 LYS A N 1
ATOM 1656 C CA . LYS A 1 217 ? -14.953 -16.75 8.32 1 94.81 217 LYS A CA 1
ATOM 1657 C C . LYS A 1 217 ? -16.281 -16.078 7.961 1 94.81 217 LYS A C 1
ATOM 1659 O O . LYS A 1 217 ? -17.266 -16.234 8.672 1 94.81 217 LYS A O 1
ATOM 1664 N N . GLY A 1 218 ? -16.344 -15.391 6.816 1 88.69 218 GLY A N 1
ATOM 1665 C CA . GLY A 1 218 ? -17.562 -14.719 6.379 1 88.69 218 GLY A CA 1
ATOM 1666 C C . GLY A 1 218 ? -17.766 -13.375 7.047 1 88.69 218 GLY A C 1
ATOM 1667 O O . GLY A 1 218 ? -18.906 -12.898 7.148 1 88.69 218 GLY A O 1
ATOM 1668 N N . GLU A 1 219 ? -16.688 -12.781 7.512 1 78.31 219 GLU A N 1
ATOM 1669 C CA . GLU A 1 219 ? -16.781 -11.516 8.234 1 78.31 219 GLU A CA 1
ATOM 1670 C C . GLU A 1 219 ? -16.562 -10.328 7.305 1 78.31 219 GLU A C 1
ATOM 1672 O O . GLU A 1 219 ? -16.609 -9.172 7.734 1 78.31 219 GLU A O 1
ATOM 1677 N N . VAL A 1 220 ? -16.531 -10.617 6.152 1 71.19 220 VAL A N 1
ATOM 1678 C CA . VAL A 1 220 ? -16.359 -9.523 5.199 1 71.19 220 VAL A CA 1
ATOM 1679 C C . VAL A 1 220 ? -17.469 -9.555 4.164 1 71.19 220 VAL A C 1
ATOM 1681 O O . VAL A 1 220 ? -17.938 -10.625 3.771 1 71.19 220 VAL A O 1
ATOM 1684 N N . MET B 1 1 ? -7.945 25.438 6.023 1 96.12 1 MET B N 1
ATOM 1685 C CA . MET B 1 1 ? -7.258 24.625 7.012 1 96.12 1 MET B CA 1
ATOM 1686 C C . MET B 1 1 ? -8.148 24.344 8.219 1 96.12 1 MET B C 1
ATOM 1688 O O . MET B 1 1 ? -8.977 25.188 8.586 1 96.12 1 MET B O 1
ATOM 1692 N N . VAL B 1 2 ? -8.023 23.188 8.648 1 98.69 2 VAL B N 1
ATOM 1693 C CA . VAL B 1 2 ? -8.781 22.766 9.828 1 98.69 2 VAL B CA 1
ATOM 1694 C C . VAL B 1 2 ? -7.816 22.438 10.961 1 98.69 2 VAL B C 1
ATOM 1696 O O . VAL B 1 2 ? -6.887 21.641 10.781 1 98.69 2 VAL B O 1
ATOM 1699 N N . LEU B 1 3 ? -8 23.016 12.102 1 98.62 3 LEU B N 1
ATOM 1700 C CA . LEU B 1 3 ? -7.258 22.672 13.305 1 98.62 3 LEU B CA 1
ATOM 1701 C C . LEU B 1 3 ? -7.957 21.562 14.086 1 98.62 3 LEU B C 1
ATOM 1703 O O . LEU B 1 3 ? -9.133 21.688 14.422 1 98.62 3 LEU B O 1
ATOM 1707 N N . LEU B 1 4 ? -7.27 20.5 14.266 1 98.62 4 LEU B N 1
ATOM 1708 C CA . LEU B 1 4 ? -7.762 19.406 15.109 1 98.62 4 LEU B CA 1
ATOM 1709 C C . LEU B 1 4 ? -7.023 19.391 16.438 1 98.62 4 LEU B C 1
ATOM 1711 O O . LEU B 1 4 ? -5.852 19 16.5 1 98.62 4 LEU B O 1
ATOM 1715 N N . LYS B 1 5 ? -7.672 19.781 17.469 1 97.75 5 LYS B N 1
ATOM 1716 C CA . LYS B 1 5 ? -7.16 19.594 18.812 1 97.75 5 LYS B CA 1
ATOM 1717 C C . LYS B 1 5 ? -7.562 18.234 19.375 1 97.75 5 LYS B C 1
ATOM 1719 O O . LYS B 1 5 ? -8.711 18.031 19.781 1 97.75 5 LYS B O 1
ATOM 1724 N N . LEU B 1 6 ? -6.621 17.375 19.391 1 96.62 6 LEU B N 1
ATOM 1725 C CA . LEU B 1 6 ? -6.938 16 19.781 1 96.62 6 LEU B CA 1
ATOM 1726 C C . LEU B 1 6 ? -7.07 15.883 21.297 1 96.62 6 LEU B C 1
ATOM 1728 O O . LEU B 1 6 ? -7.973 15.203 21.797 1 96.62 6 LEU B O 1
ATOM 1732 N N . ASP B 1 7 ? -6.176 16.484 21.984 1 91.25 7 ASP B N 1
ATOM 1733 C CA . ASP B 1 7 ? -6.219 16.625 23.438 1 91.25 7 ASP B CA 1
ATOM 1734 C C . ASP B 1 7 ? -5.453 17.859 23.906 1 91.25 7 ASP B C 1
ATOM 1736 O O . ASP B 1 7 ? -5.367 18.844 23.172 1 91.25 7 ASP B O 1
ATOM 1740 N N . LYS B 1 8 ? -4.93 17.812 25.156 1 86.94 8 LYS B N 1
ATOM 1741 C CA . LYS B 1 8 ? -4.32 19 25.719 1 86.94 8 LYS B CA 1
ATOM 1742 C C . LYS B 1 8 ? -3 19.328 25.031 1 86.94 8 LYS B C 1
ATOM 1744 O O . LYS B 1 8 ? -2.617 20.5 24.938 1 86.94 8 LYS B O 1
ATOM 1749 N N . SER B 1 9 ? -2.428 18.344 24.469 1 88.19 9 SER B N 1
ATOM 1750 C CA . SER B 1 9 ? -1.067 18.578 24 1 88.19 9 SER B CA 1
ATOM 1751 C C . SER B 1 9 ? -0.896 18.125 22.562 1 88.19 9 SER B C 1
ATOM 1753 O O . SER B 1 9 ? 0.142 18.359 21.938 1 88.19 9 SER B O 1
ATOM 1755 N N . ASN B 1 10 ? -1.878 17.484 22.016 1 93.56 10 ASN B N 1
ATOM 1756 C CA . ASN B 1 10 ? -1.729 16.891 20.688 1 93.56 10 ASN B CA 1
ATOM 1757 C C . ASN B 1 10 ? -2.645 17.578 19.672 1 93.56 10 ASN B C 1
ATOM 1759 O O . ASN B 1 10 ? -3.824 17.797 19.953 1 93.56 10 ASN B O 1
ATOM 1763 N N . ILE B 1 11 ? -2.033 17.969 18.578 1 97.12 11 ILE B N 1
ATOM 1764 C CA . ILE B 1 11 ? -2.838 18.594 17.531 1 97.12 11 ILE B CA 1
ATOM 1765 C C . ILE B 1 11 ? -2.557 17.906 16.203 1 97.12 11 ILE B C 1
ATOM 1767 O O . ILE B 1 11 ? -1.488 17.328 16 1 97.12 11 ILE B O 1
ATOM 1771 N N . CYS B 1 12 ? -3.494 17.875 15.391 1 98.25 12 CYS B N 1
ATOM 1772 C CA . CYS B 1 12 ? -3.436 17.562 13.969 1 98.25 12 CYS B CA 1
ATOM 1773 C C . CYS B 1 12 ? -4.082 18.672 13.141 1 98.25 12 CYS B C 1
ATOM 1775 O O . CYS B 1 12 ? -4.465 19.703 13.68 1 98.25 12 CYS B O 1
ATOM 1777 N N . ALA B 1 13 ? -4.012 18.516 11.891 1 98.56 13 ALA B N 1
ATOM 1778 C CA . ALA B 1 13 ? -4.688 19.438 10.984 1 98.56 13 ALA B CA 1
ATOM 1779 C C . ALA B 1 13 ? -5.516 18.688 9.945 1 98.56 13 ALA B C 1
ATOM 1781 O O . ALA B 1 13 ? -5.652 17.469 10.023 1 98.56 13 ALA B O 1
ATOM 1782 N N . GLY B 1 14 ? -6.16 19.406 9.117 1 98.75 14 GLY B N 1
ATOM 1783 C CA . GLY B 1 14 ? -6.941 18.859 8.023 1 98.75 14 GLY B CA 1
ATOM 1784 C C . GLY B 1 14 ? -7.32 19.891 6.98 1 98.75 14 GLY B C 1
ATOM 1785 O O . GLY B 1 14 ? -6.891 21.047 7.059 1 98.75 14 GLY B O 1
ATOM 1786 N N . SER B 1 15 ? -8 19.453 6.027 1 98.81 15 SER B N 1
ATOM 1787 C CA . SER B 1 15 ? -8.484 20.297 4.941 1 98.81 15 SER B CA 1
ATOM 1788 C C . SER B 1 15 ? -9.992 20.156 4.77 1 98.81 15 SER B C 1
ATOM 1790 O O . SER B 1 15 ? -10.516 19.047 4.672 1 98.81 15 SER B O 1
ATOM 1792 N N . LEU B 1 16 ? -10.625 21.297 4.793 1 98.88 16 LEU B N 1
ATOM 1793 C CA . LEU B 1 16 ? -12.031 21.297 4.395 1 98.88 16 LEU B CA 1
ATOM 1794 C C . LEU B 1 16 ? -12.164 21.078 2.893 1 98.88 16 LEU B C 1
ATOM 1796 O O . LEU B 1 16 ? -11.773 21.922 2.096 1 98.88 16 LEU B O 1
ATOM 1800 N N . ILE B 1 17 ? -12.766 19.922 2.514 1 98.88 17 ILE B N 1
ATOM 1801 C CA . ILE B 1 17 ? -12.789 19.625 1.088 1 98.88 17 ILE B CA 1
ATOM 1802 C C . ILE B 1 17 ? -14.227 19.703 0.564 1 98.88 17 ILE B C 1
ATOM 1804 O O . ILE B 1 17 ? -14.445 19.734 -0.648 1 98.88 17 ILE B O 1
ATOM 1808 N N . GLU B 1 18 ? -15.188 19.688 1.363 1 98.5 18 GLU B N 1
ATOM 1809 C CA . GLU B 1 18 ? -16.594 20.031 1.195 1 98.5 18 GLU B CA 1
ATOM 1810 C C . GLU B 1 18 ? -17.172 20.656 2.461 1 98.5 18 GLU B C 1
ATOM 1812 O O . GLU B 1 18 ? -16.562 20.562 3.531 1 98.5 18 GLU B O 1
ATOM 1817 N N . LYS B 1 19 ? -18.328 21.25 2.363 1 98.31 19 LYS B N 1
ATOM 1818 C CA . LYS B 1 19 ? -18.891 22 3.482 1 98.31 19 LYS B CA 1
ATOM 1819 C C . LYS B 1 19 ? -19.078 21.109 4.707 1 98.31 19 LYS B C 1
ATOM 1821 O O . LYS B 1 19 ? -19.062 21.594 5.84 1 98.31 19 LYS B O 1
ATOM 1826 N N . ARG B 1 20 ? -19.188 19.797 4.508 1 98.25 20 ARG B N 1
ATOM 1827 C CA . ARG B 1 20 ? -19.422 18.906 5.637 1 98.25 20 ARG B CA 1
ATOM 1828 C C . ARG B 1 20 ? -18.297 17.891 5.77 1 98.25 20 ARG B C 1
ATOM 1830 O O . ARG B 1 20 ? -18.406 16.922 6.539 1 98.25 20 ARG B O 1
ATOM 1837 N N . TRP B 1 21 ? -17.219 18.062 5.012 1 98.81 21 TRP B N 1
ATOM 1838 C CA . TRP B 1 21 ? -16.219 17 4.996 1 98.81 21 TRP B CA 1
ATOM 1839 C C . TRP B 1 21 ? -14.812 17.578 5.156 1 98.81 21 TRP B C 1
ATOM 1841 O O . TRP B 1 21 ? -14.43 18.5 4.441 1 98.81 21 TRP B O 1
ATOM 1851 N N . VAL B 1 22 ? -14.109 17.031 6.07 1 98.88 22 VAL B N 1
ATOM 1852 C CA . VAL B 1 22 ? -12.711 17.359 6.34 1 98.88 22 VAL B CA 1
ATOM 1853 C C . VAL B 1 22 ? -11.828 16.156 6.012 1 98.88 22 VAL B C 1
ATOM 1855 O O . VAL B 1 22 ? -12.148 15.023 6.375 1 98.88 22 VAL B O 1
ATOM 1858 N N . LEU B 1 23 ? -10.805 16.359 5.215 1 98.94 23 LEU B N 1
ATOM 1859 C CA . LEU B 1 23 ? -9.781 15.352 4.977 1 98.94 23 LEU B CA 1
ATOM 1860 C C . LEU B 1 23 ? -8.609 15.531 5.941 1 98.94 23 LEU B C 1
ATOM 1862 O O . LEU B 1 23 ? -8.125 16.656 6.137 1 98.94 23 LEU B O 1
ATOM 1866 N N . THR B 1 24 ? -8.156 14.5 6.648 1 98.88 24 THR B N 1
ATOM 1867 C CA . THR B 1 24 ? -7.043 14.516 7.59 1 98.88 24 THR B CA 1
ATOM 1868 C C . THR B 1 24 ? -6.297 13.18 7.559 1 98.88 24 THR B C 1
ATOM 1870 O O . THR B 1 24 ? -6.41 12.422 6.594 1 98.88 24 THR B O 1
ATOM 1873 N N . ALA B 1 25 ? -5.387 12.961 8.484 1 98.88 25 ALA B N 1
ATOM 1874 C CA . ALA B 1 25 ? -4.598 11.734 8.547 1 98.88 25 ALA B CA 1
ATOM 1875 C C . ALA B 1 25 ? -5.297 10.672 9.391 1 98.88 25 ALA B C 1
ATOM 1877 O O . ALA B 1 25 ? -5.895 10.984 10.422 1 98.88 25 ALA B O 1
ATOM 1878 N N . ALA B 1 26 ? -5.203 9.453 8.969 1 98.81 26 ALA B N 1
ATOM 1879 C CA . ALA B 1 26 ? -5.879 8.344 9.633 1 98.81 26 ALA B CA 1
ATOM 1880 C C . ALA B 1 26 ? -5.344 8.156 11.055 1 98.81 26 ALA B C 1
ATOM 1882 O O . ALA B 1 26 ? -6.09 7.766 11.953 1 98.81 26 ALA B O 1
ATOM 1883 N N . HIS B 1 27 ? -4.086 8.414 11.266 1 98.12 27 HIS B N 1
ATOM 1884 C CA . HIS B 1 27 ? -3.488 8.141 12.562 1 98.12 27 HIS B CA 1
ATOM 1885 C C . HIS B 1 27 ? -3.889 9.195 13.594 1 98.12 27 HIS B C 1
ATOM 1887 O O . HIS B 1 27 ? -3.594 9.047 14.781 1 98.12 27 HIS B O 1
ATOM 1893 N N . CYS B 1 28 ? -4.465 10.344 13.18 1 97.75 28 CYS B N 1
ATOM 1894 C CA . CYS B 1 28 ? -5.004 11.336 14.109 1 97.75 28 CYS B CA 1
ATOM 1895 C C . CYS B 1 28 ? -6.281 10.836 14.766 1 97.75 28 CYS B C 1
ATOM 1897 O O . CYS B 1 28 ? -7.363 10.938 14.18 1 97.75 28 CYS B O 1
ATOM 1899 N N . THR B 1 29 ? -6.207 10.438 15.922 1 95.44 29 THR B N 1
ATOM 1900 C CA . THR B 1 29 ? -7.328 9.812 16.625 1 95.44 29 THR B CA 1
ATOM 1901 C C . THR B 1 29 ? -8.148 10.859 17.375 1 95.44 29 THR B C 1
ATOM 1903 O O . THR B 1 29 ? -7.617 11.57 18.234 1 95.44 29 THR B O 1
ATOM 1906 N N . LEU B 1 30 ? -9.344 10.922 17.062 1 96.31 30 LEU B N 1
ATOM 1907 C CA . LEU B 1 30 ? -10.25 11.844 17.75 1 96.31 30 LEU B CA 1
ATOM 1908 C C . LEU B 1 30 ? -10.961 11.141 18.891 1 96.31 30 LEU B C 1
ATOM 1910 O O . LEU B 1 30 ? -11.227 9.938 18.828 1 96.31 30 LEU B O 1
ATOM 1914 N N . THR B 1 31 ? -11.156 11.844 19.891 1 94.12 31 THR B N 1
ATOM 1915 C CA . THR B 1 31 ? -11.961 11.43 21.031 1 94.12 31 THR B CA 1
ATOM 1916 C C . THR B 1 31 ? -13.133 12.391 21.25 1 94.12 31 THR B C 1
ATOM 1918 O O . THR B 1 31 ? -13.289 13.359 20.5 1 94.12 31 THR B O 1
ATOM 1921 N N . LYS B 1 32 ? -13.93 12.117 22.266 1 90.31 32 LYS B N 1
ATOM 1922 C CA . LYS B 1 32 ? -15.055 12.984 22.594 1 90.31 32 LYS B CA 1
ATOM 1923 C C . LYS B 1 32 ? -14.57 14.375 23.016 1 90.31 32 LYS B C 1
ATOM 1925 O O . LYS B 1 32 ? -15.328 15.344 22.938 1 90.31 32 LYS B O 1
ATOM 1930 N N . ARG B 1 33 ? -13.375 14.492 23.375 1 91.5 33 ARG B N 1
ATOM 1931 C CA . ARG B 1 33 ? -12.828 15.75 23.859 1 91.5 33 ARG B CA 1
ATOM 1932 C C . ARG B 1 33 ? -12.156 16.531 22.734 1 91.5 33 ARG B C 1
ATOM 1934 O O . ARG B 1 33 ? -11.773 17.688 22.922 1 91.5 33 ARG B O 1
ATOM 1941 N N . SER B 1 34 ? -11.992 15.914 21.609 1 96.62 34 SER B N 1
ATOM 1942 C CA . SER B 1 34 ? -11.312 16.578 20.5 1 96.62 34 SER B CA 1
ATOM 1943 C C . SER B 1 34 ? -12.148 17.719 19.953 1 96.62 34 SER B C 1
ATOM 1945 O O . SER B 1 34 ? -13.375 17.703 20.031 1 96.62 34 SER B O 1
ATOM 1947 N N . GLN B 1 35 ? -11.461 18.719 19.5 1 96.94 35 GLN B N 1
ATOM 1948 C CA . GLN B 1 35 ? -12.117 19.844 18.859 1 96.94 35 GLN B CA 1
ATOM 1949 C C . GLN B 1 35 ? -11.703 19.969 17.406 1 96.94 35 GLN B C 1
ATOM 1951 O O . GLN B 1 35 ? -10.531 19.812 17.062 1 96.94 35 GLN B O 1
ATOM 1956 N N . VAL B 1 36 ? -12.68 20.219 16.547 1 98.5 36 VAL B N 1
ATOM 1957 C CA . VAL B 1 36 ? -12.477 20.516 15.125 1 98.5 36 VAL B CA 1
ATOM 1958 C C . VAL B 1 36 ? -12.789 22 14.867 1 98.5 36 VAL B C 1
ATOM 1960 O O . VAL B 1 36 ? -13.938 22.422 15 1 98.5 36 VAL B O 1
ATOM 1963 N N . ILE B 1 37 ? -11.789 22.766 14.492 1 98.69 37 ILE B N 1
ATOM 1964 C CA . ILE B 1 37 ? -11.938 24.219 14.438 1 98.69 37 ILE B CA 1
ATOM 1965 C C . ILE B 1 37 ? -11.586 24.719 13.047 1 98.69 37 ILE B C 1
ATOM 1967 O O . ILE B 1 37 ? -10.484 24.484 12.555 1 98.69 37 ILE B O 1
ATOM 1971 N N . LEU B 1 38 ? -12.523 25.375 12.406 1 98.69 38 LEU B N 1
ATOM 1972 C CA . LEU B 1 38 ? -12.297 26.078 11.148 1 98.69 38 LEU B CA 1
ATOM 1973 C C . LEU B 1 38 ? -12.016 27.562 11.383 1 98.69 38 LEU B C 1
ATOM 1975 O O . LEU B 1 38 ? -12.469 28.125 12.383 1 98.69 38 LEU B O 1
ATOM 1979 N N . GLY B 1 39 ? -11.203 28.141 10.477 1 98.06 39 GLY B N 1
ATOM 1980 C CA . GLY B 1 39 ? -11 29.578 10.5 1 98.06 39 GLY B CA 1
ATOM 1981 C C . GLY B 1 39 ? -10.031 30.016 11.578 1 98.06 39 GLY B C 1
ATOM 1982 O O . GLY B 1 39 ? -9.984 31.203 11.93 1 98.06 39 GLY B O 1
ATOM 1983 N N . ALA B 1 40 ? -9.32 29.109 12.148 1 98 40 ALA B N 1
ATOM 1984 C CA . ALA B 1 40 ? -8.375 29.469 13.203 1 98 40 ALA B CA 1
ATOM 1985 C C . ALA B 1 40 ? -7.066 29.984 12.625 1 98 40 ALA B C 1
ATOM 1987 O O . ALA B 1 40 ? -6.473 29.344 11.75 1 98 40 ALA B O 1
ATOM 1988 N N . HIS B 1 41 ? -6.664 31.125 13.07 1 98 41 HIS B N 1
ATOM 1989 C CA . HIS B 1 41 ? -5.277 31.547 12.891 1 98 41 HIS B CA 1
ATOM 1990 C C . HIS B 1 41 ? -4.445 31.234 14.133 1 98 41 HIS B C 1
ATOM 1992 O O . HIS B 1 41 ? -3.346 30.688 14.023 1 98 41 HIS B O 1
ATOM 1998 N N . SER B 1 42 ? -4.895 31.594 15.266 1 98.06 42 SER B N 1
ATOM 1999 C CA . SER B 1 42 ? -4.289 31.281 16.547 1 98.06 42 SER B CA 1
ATOM 2000 C C . SER B 1 42 ? -4.988 30.109 17.234 1 98.06 42 SER B C 1
ATOM 2002 O O . SER B 1 42 ? -6.215 30.016 17.219 1 98.06 42 SER B O 1
ATOM 2004 N N . ILE B 1 43 ? -4.145 29.203 17.797 1 96.81 43 ILE B N 1
ATOM 2005 C CA . ILE B 1 43 ? -4.73 28.109 18.562 1 96.81 43 ILE B CA 1
ATOM 2006 C C . ILE B 1 43 ? -5.457 28.672 19.781 1 96.81 43 ILE B C 1
ATOM 2008 O O . ILE B 1 43 ? -6.605 28.297 20.047 1 96.81 43 ILE B O 1
ATOM 2012 N N . THR B 1 44 ? -4.875 29.641 20.484 1 95.88 44 THR B N 1
ATOM 2013 C CA . THR B 1 44 ? -5.312 29.969 21.828 1 95.88 44 THR B CA 1
ATOM 2014 C C . THR B 1 44 ? -6.219 31.203 21.828 1 95.88 44 THR B C 1
ATOM 2016 O O . THR B 1 44 ? -7.062 31.359 22.703 1 95.88 44 THR B O 1
ATOM 2019 N N . LYS B 1 45 ? -6.012 32.062 20.875 1 97 45 LYS B N 1
ATOM 2020 C CA . LYS B 1 45 ? -6.762 33.312 20.875 1 97 45 LYS B CA 1
ATOM 2021 C C . LYS B 1 45 ? -8.219 33.062 20.484 1 97 45 LYS B C 1
ATOM 2023 O O . LYS B 1 45 ? -8.508 32.219 19.641 1 97 45 LYS B O 1
ATOM 2028 N N . ASN B 1 46 ? -9.062 33.875 21.078 1 95.44 46 ASN B N 1
ATOM 2029 C CA . ASN B 1 46 ? -10.461 33.875 20.656 1 95.44 46 ASN B CA 1
ATOM 2030 C C . ASN B 1 46 ? -10.664 34.75 19.406 1 95.44 46 ASN B C 1
ATOM 2032 O O . ASN B 1 46 ? -10.578 35.969 19.469 1 95.44 46 ASN B O 1
ATOM 2036 N N . GLU B 1 47 ? -10.859 34.062 18.375 1 96.69 47 GLU B N 1
ATOM 2037 C CA . GLU B 1 47 ? -11.055 34.719 17.078 1 96.69 47 GLU B CA 1
ATOM 2038 C C . GLU B 1 47 ? -12.484 34.562 16.578 1 96.69 47 GLU B C 1
ATOM 2040 O O . GLU B 1 47 ? -13.016 33.438 16.562 1 96.69 47 GLU B O 1
ATOM 2045 N N . PRO B 1 48 ? -13.148 35.688 16.234 1 95.25 48 PRO B N 1
ATOM 2046 C CA . PRO B 1 48 ? -14.555 35.625 15.82 1 95.25 48 PRO B CA 1
ATOM 2047 C C . PRO B 1 48 ? -14.766 34.719 14.602 1 95.25 48 PRO B C 1
ATOM 2049 O O . PRO B 1 48 ? -15.883 34.25 14.359 1 95.25 48 PRO B O 1
ATOM 2052 N N . GLU B 1 49 ? -13.781 34.5 13.828 1 94.81 49 GLU B N 1
ATOM 2053 C CA . GLU B 1 49 ? -13.883 33.719 12.594 1 94.81 49 GLU B CA 1
ATOM 2054 C C . GLU B 1 49 ? -13.883 32.219 12.891 1 94.81 49 GLU B C 1
ATOM 2056 O O . GLU B 1 49 ? -14.195 31.406 12.016 1 94.81 49 GLU B O 1
ATOM 2061 N N . LYS B 1 50 ? -13.602 31.859 14.094 1 97.75 50 LYS B N 1
ATOM 2062 C CA . LYS B 1 50 ? -13.516 30.453 14.461 1 97.75 50 LYS B CA 1
ATOM 2063 C C . LYS B 1 50 ? -14.883 29.797 14.422 1 97.75 50 LYS B C 1
ATOM 2065 O O . LYS B 1 50 ? -15.875 30.375 14.859 1 97.75 50 LYS B O 1
ATOM 2070 N N . GLN B 1 51 ? -14.906 28.672 13.82 1 98.31 51 GLN B N 1
ATOM 2071 C CA . GLN B 1 51 ? -16.062 27.797 13.844 1 98.31 51 GLN B CA 1
ATOM 2072 C C . GLN B 1 51 ? -15.734 26.469 14.523 1 98.31 51 GLN B C 1
ATOM 2074 O O . GLN B 1 51 ? -14.945 25.672 14.008 1 98.31 51 GLN B O 1
ATOM 2079 N N . LEU B 1 52 ? -16.312 26.281 15.695 1 97.88 52 LEU B N 1
ATOM 2080 C CA . LEU B 1 52 ? -16.188 24.984 16.344 1 97.88 52 LEU B CA 1
ATOM 2081 C C . LEU B 1 52 ? -17.172 23.969 15.75 1 97.88 52 LEU B C 1
ATOM 2083 O O . LEU B 1 52 ? -18.391 24.188 15.805 1 97.88 52 LEU B O 1
ATOM 2087 N N . MET B 1 53 ? -16.625 22.953 15.25 1 98.06 53 MET B N 1
ATOM 2088 C CA . MET B 1 53 ? -17.453 21.969 14.547 1 98.06 53 MET B CA 1
ATOM 2089 C C . MET B 1 53 ? -17.531 20.656 15.312 1 98.06 53 MET B C 1
ATOM 2091 O O . MET B 1 53 ? -16.578 20.281 15.992 1 98.06 53 MET B O 1
ATOM 2095 N N . SER B 1 54 ? -18.641 19.984 15.172 1 96.94 54 SER B N 1
ATOM 2096 C CA . SER B 1 54 ? -18.781 18.625 15.703 1 96.94 54 SER B CA 1
ATOM 2097 C C . SER B 1 54 ? -18.703 17.578 14.594 1 96.94 54 SER B C 1
ATOM 2099 O O . SER B 1 54 ? -19.172 17.812 13.477 1 96.94 54 SER B O 1
ATOM 2101 N N . VAL B 1 55 ? -18.141 16.453 14.953 1 98.06 55 VAL B N 1
ATOM 2102 C CA . VAL B 1 55 ? -17.953 15.375 13.984 1 98.06 55 VAL B CA 1
ATOM 2103 C C . VAL B 1 55 ? -19.109 14.383 14.094 1 98.06 55 VAL B C 1
ATOM 2105 O O . VAL B 1 55 ? -19.438 13.922 15.188 1 98.06 55 VAL B O 1
ATOM 2108 N N . LYS B 1 56 ? -19.719 14.172 13.008 1 96.94 56 LYS B N 1
ATOM 2109 C CA . LYS B 1 56 ? -20.781 13.18 12.93 1 96.94 56 LYS B CA 1
ATOM 2110 C C . LYS B 1 56 ? -20.219 11.766 12.781 1 96.94 56 LYS B C 1
ATOM 2112 O O . LYS B 1 56 ? -20.672 10.836 13.445 1 96.94 56 LYS B O 1
ATOM 2117 N N . LYS B 1 57 ? -19.266 11.641 11.898 1 96.69 57 LYS B N 1
ATOM 2118 C CA . LYS B 1 57 ? -18.703 10.336 11.578 1 96.69 57 LYS B CA 1
ATOM 2119 C C . LYS B 1 57 ? -17.25 10.461 11.125 1 96.69 57 LYS B C 1
ATOM 2121 O O . LYS B 1 57 ? -16.875 11.445 10.484 1 96.69 57 LYS B O 1
ATOM 2126 N N . GLU B 1 58 ? -16.406 9.477 11.57 1 98 58 GLU B N 1
ATOM 2127 C CA . GLU B 1 58 ? -15.047 9.32 11.07 1 98 58 GLU B CA 1
ATOM 2128 C C . GLU B 1 58 ? -14.945 8.148 10.094 1 98 58 GLU B C 1
ATOM 2130 O O . GLU B 1 58 ? -15.484 7.07 10.359 1 98 58 GLU B O 1
ATOM 2135 N N . VAL B 1 59 ? -14.328 8.312 8.992 1 98.31 59 VAL B N 1
ATOM 2136 C CA . VAL B 1 59 ? -14.156 7.262 7.992 1 98.31 59 VAL B CA 1
ATOM 2137 C C . VAL B 1 59 ? -12.68 7.152 7.613 1 98.31 59 VAL B C 1
ATOM 2139 O O . VAL B 1 59 ? -12.227 7.789 6.66 1 98.31 59 VAL B O 1
ATOM 2142 N N . PRO B 1 60 ? -11.93 6.324 8.32 1 98.31 60 PRO B N 1
ATOM 2143 C CA . PRO B 1 60 ? -10.539 6.105 7.895 1 98.31 60 PRO B CA 1
ATOM 2144 C C . PRO B 1 60 ? -10.445 5.406 6.539 1 98.31 60 PRO B C 1
ATOM 2146 O O . PRO B 1 60 ? -11.336 4.629 6.18 1 98.31 60 PRO B O 1
ATOM 2149 N N . TYR B 1 61 ? -9.398 5.723 5.766 1 98.31 61 TYR B N 1
ATOM 2150 C CA . TYR B 1 61 ? -9.125 4.988 4.535 1 98.31 61 TYR B CA 1
ATOM 2151 C C . TYR B 1 61 ? -8.984 3.496 4.809 1 98.31 61 TYR B C 1
ATOM 2153 O O . TYR B 1 61 ? -8.211 3.088 5.684 1 98.31 61 TYR B O 1
ATOM 2161 N N . PRO B 1 62 ? -9.695 2.713 4.133 1 96.38 62 PRO B N 1
ATOM 2162 C CA . PRO B 1 62 ? -9.75 1.297 4.5 1 96.38 62 PRO B CA 1
ATOM 2163 C C . PRO B 1 62 ? -8.406 0.589 4.324 1 96.38 62 PRO B C 1
ATOM 2165 O O . PRO B 1 62 ? -8.156 -0.428 4.973 1 96.38 62 PRO B O 1
ATOM 2168 N N . CYS B 1 63 ? -7.621 1.051 3.516 1 96.62 63 CYS B N 1
ATOM 2169 C CA . CYS B 1 63 ? -6.355 0.394 3.215 1 96.62 63 CYS B CA 1
ATOM 2170 C C . CYS B 1 63 ? -5.207 1.048 3.973 1 96.62 63 CYS B C 1
ATOM 2172 O O . CYS B 1 63 ? -4.039 0.88 3.609 1 96.62 63 CYS B O 1
ATOM 2174 N N . TYR B 1 64 ? -5.516 1.854 4.977 1 97.69 64 TYR B N 1
ATOM 2175 C CA . TYR B 1 64 ? -4.48 2.445 5.816 1 97.69 64 TYR B CA 1
ATOM 2176 C C . TYR B 1 64 ? -3.637 1.365 6.484 1 97.69 64 TYR B C 1
ATOM 2178 O O . TYR B 1 64 ? -4.172 0.439 7.094 1 97.69 64 TYR B O 1
ATOM 2186 N N . ASP B 1 65 ? -2.336 1.443 6.266 1 96.25 65 ASP B N 1
ATOM 2187 C CA . ASP B 1 65 ? -1.356 0.561 6.891 1 96.25 65 ASP B CA 1
ATOM 2188 C C . ASP B 1 65 ? -0.443 1.336 7.84 1 96.25 65 ASP B C 1
ATOM 2190 O O . ASP B 1 65 ? 0.513 1.979 7.398 1 96.25 65 ASP B O 1
ATOM 2194 N N . GLN B 1 66 ? -0.734 1.256 9.141 1 94.94 66 GLN B N 1
ATOM 2195 C CA . GLN B 1 66 ? -0.001 2.029 10.133 1 94.94 66 GLN B CA 1
ATOM 2196 C C . GLN B 1 66 ? 1.468 1.618 10.18 1 94.94 66 GLN B C 1
ATOM 2198 O O . GLN B 1 66 ? 2.352 2.465 10.328 1 94.94 66 GLN B O 1
ATOM 2203 N N . GLU B 1 67 ? 1.727 0.361 9.992 1 92.31 67 GLU B N 1
ATOM 2204 C CA . GLU B 1 67 ? 3.096 -0.145 10.047 1 92.31 67 GLU B CA 1
ATOM 2205 C C . GLU B 1 67 ? 3.924 0.373 8.875 1 92.31 67 GLU B C 1
ATOM 2207 O O . GLU B 1 67 ? 5.055 0.828 9.062 1 92.31 67 GLU B O 1
ATOM 2212 N N . ALA B 1 68 ? 3.324 0.362 7.676 1 93.31 68 ALA B N 1
ATOM 2213 C CA . ALA B 1 68 ? 4.031 0.821 6.484 1 93.31 68 ALA B CA 1
ATOM 2214 C C . ALA B 1 68 ? 3.811 2.314 6.258 1 93.31 68 ALA B C 1
ATOM 2216 O O . ALA B 1 68 ? 4.41 2.906 5.355 1 93.31 68 ALA B O 1
ATOM 2217 N N . HIS B 1 69 ? 2.977 2.953 7.055 1 95.44 69 HIS B N 1
ATOM 2218 C CA . HIS B 1 69 ? 2.619 4.363 6.973 1 95.44 69 HIS B CA 1
ATOM 2219 C C . HIS B 1 69 ? 1.985 4.695 5.625 1 95.44 69 HIS B C 1
ATOM 2221 O O . HIS B 1 69 ? 2.213 5.777 5.078 1 95.44 69 HIS B O 1
ATOM 2227 N N . GLU B 1 70 ? 1.272 3.744 5.066 1 96.31 70 GLU B N 1
ATOM 2228 C CA . GLU B 1 70 ? 0.64 3.928 3.764 1 96.31 70 GLU B CA 1
ATOM 2229 C C . GLU B 1 70 ? -0.845 4.246 3.912 1 96.31 70 GLU B C 1
ATOM 2231 O O . GLU B 1 70 ? -1.523 3.686 4.777 1 96.31 70 GLU B O 1
ATOM 2236 N N . GLY B 1 71 ? -1.294 5.133 3.027 1 97.75 71 GLY B N 1
ATOM 2237 C CA . GLY B 1 71 ? -2.717 5.434 2.99 1 97.75 71 GLY B CA 1
ATOM 2238 C C . GLY B 1 71 ? -3.207 6.16 4.227 1 97.75 71 GLY B C 1
ATOM 2239 O O . GLY B 1 71 ? -4.32 5.918 4.695 1 97.75 71 GLY B O 1
ATOM 2240 N N . ASP B 1 72 ? -2.406 7.031 4.801 1 98.69 72 ASP B N 1
ATOM 2241 C CA . ASP B 1 72 ? -2.721 7.742 6.035 1 98.69 72 ASP B CA 1
ATOM 2242 C C . ASP B 1 72 ? -3.727 8.867 5.785 1 98.69 72 ASP B C 1
ATOM 2244 O O . ASP B 1 72 ? -3.379 10.047 5.863 1 98.69 72 ASP B O 1
ATOM 2248 N N . LEU B 1 73 ? -4.961 8.453 5.48 1 98.88 73 LEU B N 1
ATOM 2249 C CA . LEU B 1 73 ? -6.051 9.383 5.188 1 98.88 73 LEU B CA 1
ATOM 2250 C C . LEU B 1 73 ? -7.285 9.039 6.016 1 98.88 73 LEU B C 1
ATOM 2252 O O . LEU B 1 73 ? -7.535 7.871 6.316 1 98.88 73 LEU B O 1
ATOM 2256 N N . LYS B 1 74 ? -7.977 9.977 6.336 1 98.88 74 LYS B N 1
ATOM 2257 C CA . LYS B 1 74 ? -9.258 9.852 7.023 1 98.88 74 LYS B CA 1
ATOM 2258 C C . LYS B 1 74 ? -10.188 11.008 6.66 1 98.88 74 LYS B C 1
ATOM 2260 O O . LYS B 1 74 ? -9.758 12.156 6.547 1 98.88 74 LYS B O 1
ATOM 2265 N N . LEU B 1 75 ? -11.453 10.688 6.496 1 98.88 75 LEU B N 1
ATOM 2266 C CA . LEU B 1 75 ? -12.484 11.695 6.285 1 98.88 75 LEU B CA 1
ATOM 2267 C C . LEU B 1 75 ? -13.312 11.898 7.547 1 98.88 75 LEU B C 1
ATOM 2269 O O . LEU B 1 75 ? -13.672 10.93 8.227 1 98.88 75 LEU B O 1
ATOM 2273 N N . LEU B 1 76 ? -13.516 13.094 7.918 1 98.75 76 LEU B N 1
ATOM 2274 C CA . LEU B 1 76 ? -14.438 13.469 8.984 1 98.75 76 LEU B CA 1
ATOM 2275 C C . LEU B 1 76 ? -15.695 14.109 8.406 1 98.75 76 LEU B C 1
ATOM 2277 O O . LEU B 1 76 ? -15.617 15.086 7.664 1 98.75 76 LEU B O 1
ATOM 2281 N N . GLN B 1 77 ? -16.766 13.547 8.719 1 98.5 77 GLN B N 1
ATOM 2282 C CA . GLN B 1 77 ? -18.031 14.195 8.391 1 98.5 77 GLN B CA 1
ATOM 2283 C C . GLN B 1 77 ? -18.484 15.117 9.523 1 98.5 77 GLN B C 1
ATOM 2285 O O . GLN B 1 77 ? -18.625 14.68 10.664 1 98.5 77 GLN B O 1
ATOM 2290 N N . LEU B 1 78 ? -18.75 16.344 9.188 1 98.38 78 LEU B N 1
ATOM 2291 C CA . LEU B 1 78 ? -19.219 17.312 10.18 1 98.38 78 LEU B CA 1
ATOM 2292 C C . LEU B 1 78 ? -20.719 17.219 10.359 1 98.38 78 LEU B C 1
ATOM 2294 O O . LEU B 1 78 ? -21.453 16.938 9.406 1 98.38 78 LEU B O 1
ATOM 2298 N N . LYS B 1 79 ? -21.219 17.469 11.523 1 98 79 LYS B N 1
ATOM 2299 C CA . LYS B 1 79 ? -22.641 17.438 11.812 1 98 79 LYS B CA 1
ATOM 2300 C C . LYS B 1 79 ? -23.375 18.547 11.078 1 98 79 LYS B C 1
ATOM 2302 O O . LYS B 1 79 ? -24.5 18.359 10.609 1 98 79 LYS B O 1
ATOM 2307 N N . LYS B 1 80 ? -22.734 19.688 11.016 1 97.94 80 LYS B N 1
ATOM 2308 C CA . LYS B 1 80 ? -23.312 20.844 10.336 1 97.94 80 LYS B CA 1
ATOM 2309 C C . LYS B 1 80 ? -22.391 21.344 9.227 1 97.94 80 LYS B C 1
ATOM 2311 O O . LYS B 1 80 ? -21.188 21.094 9.258 1 97.94 80 LYS B O 1
ATOM 2316 N N . LYS B 1 81 ? -22.938 22.078 8.336 1 98.38 81 LYS B N 1
ATOM 2317 C CA . LYS B 1 81 ? -22.156 22.656 7.258 1 98.38 81 LYS B CA 1
ATOM 2318 C C . LYS B 1 81 ? -21.266 23.781 7.77 1 98.38 81 LYS B C 1
ATOM 2320 O O . LYS B 1 81 ? -21.688 24.594 8.594 1 98.38 81 LYS B O 1
ATOM 2325 N N . ALA B 1 82 ? -20.062 23.766 7.309 1 98.56 82 ALA B N 1
ATOM 2326 C CA . ALA B 1 82 ? -19.172 24.891 7.559 1 98.56 82 ALA B CA 1
ATOM 2327 C C . ALA B 1 82 ? -19.688 26.156 6.883 1 98.56 82 ALA B C 1
ATOM 2329 O O . ALA B 1 82 ? -20.219 26.094 5.773 1 98.56 82 ALA B O 1
ATOM 2330 N N . THR B 1 83 ? -19.531 27.297 7.512 1 98.25 83 THR B N 1
ATOM 2331 C CA . THR B 1 83 ? -19.812 28.578 6.887 1 98.25 83 THR B CA 1
ATOM 2332 C C . THR B 1 83 ? -18.609 29.062 6.094 1 98.25 83 THR B C 1
ATOM 2334 O O . THR B 1 83 ? -17.562 29.375 6.668 1 98.25 83 THR B O 1
ATOM 2337 N N . ILE B 1 84 ? -18.828 29.078 4.801 1 98.31 84 ILE B N 1
ATOM 2338 C CA . ILE B 1 84 ? -17.75 29.547 3.938 1 98.31 84 ILE B CA 1
ATOM 2339 C C . ILE B 1 84 ? -17.672 31.062 3.98 1 98.31 84 ILE B C 1
ATOM 2341 O O . ILE B 1 84 ? -18.688 31.75 3.855 1 98.31 84 ILE B O 1
ATOM 2345 N N . ASN B 1 85 ? -16.547 31.625 4.215 1 97.19 85 ASN B N 1
ATOM 2346 C CA . ASN B 1 85 ? -16.281 33.062 4.266 1 97.19 85 ASN B CA 1
ATOM 2347 C C . ASN B 1 85 ? -14.828 33.375 3.912 1 97.19 85 ASN B C 1
ATOM 2349 O O . ASN B 1 85 ? -14.156 32.562 3.246 1 97.19 85 ASN B O 1
ATOM 2353 N N . LYS B 1 86 ? -14.32 34.531 4.23 1 96.12 86 LYS B N 1
ATOM 2354 C CA . LYS B 1 86 ? -12.977 34.969 3.848 1 96.12 86 LYS B CA 1
ATOM 2355 C C . LYS B 1 86 ? -11.914 34.094 4.535 1 96.12 86 LYS B C 1
ATOM 2357 O O . LYS B 1 86 ? -10.797 33.969 4.039 1 96.12 86 LYS B O 1
ATOM 2362 N N . ASN B 1 87 ? -12.203 33.5 5.73 1 96.25 87 ASN B N 1
ATOM 2363 C CA . ASN B 1 87 ? -11.234 32.781 6.531 1 96.25 87 ASN B CA 1
ATOM 2364 C C . ASN B 1 87 ? -11.438 31.266 6.398 1 96.25 87 ASN B C 1
ATOM 2366 O O . ASN B 1 87 ? -10.609 30.484 6.859 1 96.25 87 ASN B O 1
ATOM 2370 N N . VAL B 1 88 ? -12.531 30.844 5.84 1 98.25 88 VAL B N 1
ATOM 2371 C CA . VAL B 1 88 ? -12.883 29.438 5.676 1 98.25 88 VAL B CA 1
ATOM 2372 C C . VAL B 1 88 ? -13.273 29.172 4.223 1 98.25 88 VAL B C 1
ATOM 2374 O O . VAL B 1 88 ? -14.25 29.734 3.725 1 98.25 88 VAL B O 1
ATOM 2377 N N . ALA B 1 89 ? -12.516 28.375 3.559 1 97.88 89 ALA B N 1
ATOM 2378 C CA . ALA B 1 89 ? -12.789 28.031 2.166 1 97.88 89 ALA B CA 1
ATOM 2379 C C . ALA B 1 89 ? -12.602 26.547 1.925 1 97.88 89 ALA B C 1
ATOM 2381 O O . ALA B 1 89 ? -11.906 25.859 2.684 1 97.88 89 ALA B O 1
ATOM 2382 N N . ILE B 1 90 ? -13.242 26.047 0.906 1 98.5 90 ILE B N 1
ATOM 2383 C CA . ILE B 1 90 ? -13.109 24.656 0.491 1 98.5 90 ILE B CA 1
ATOM 2384 C C . ILE B 1 90 ? -11.852 24.484 -0.348 1 98.5 90 ILE B C 1
ATOM 2386 O O . ILE B 1 90 ? -11.594 25.266 -1.266 1 98.5 90 ILE B O 1
ATOM 2390 N N . LEU B 1 91 ? -10.969 23.656 0.077 1 98.56 91 LEU B N 1
ATOM 2391 C CA . LEU B 1 91 ? -9.82 23.281 -0.741 1 98.56 91 LEU B CA 1
ATOM 2392 C C . LEU B 1 91 ? -10.211 22.219 -1.774 1 98.56 91 LEU B C 1
ATOM 2394 O O . LEU B 1 91 ? -10.562 21.094 -1.417 1 98.56 91 LEU B O 1
ATOM 2398 N N . GLN B 1 92 ? -10.086 22.547 -3.016 1 98.31 92 GLN B N 1
ATOM 2399 C CA . GLN B 1 92 ? -10.531 21.656 -4.09 1 98.31 92 GLN B CA 1
ATOM 2400 C C . GLN B 1 92 ? -9.602 20.469 -4.246 1 98.31 92 GLN B C 1
ATOM 2402 O O . GLN B 1 92 ? -8.375 20.625 -4.238 1 98.31 92 GLN B O 1
ATOM 2407 N N . LEU B 1 93 ? -10.227 19.297 -4.297 1 98.69 93 LEU B N 1
ATOM 2408 C CA . LEU B 1 93 ? -9.461 18.109 -4.66 1 98.69 93 LEU B CA 1
ATOM 2409 C C . LEU B 1 93 ? -8.938 18.219 -6.09 1 98.69 93 LEU B C 1
ATOM 2411 O O . LEU B 1 93 ? -9.57 18.844 -6.945 1 98.69 93 LEU B O 1
ATOM 2415 N N . PRO B 1 94 ? -7.75 17.656 -6.281 1 98.25 94 PRO B N 1
ATOM 2416 C CA . PRO B 1 94 ? -7.27 17.688 -7.664 1 98.25 94 PRO B CA 1
ATOM 2417 C C . PRO B 1 94 ? -8.125 16.828 -8.602 1 98.25 94 PRO B C 1
ATOM 2419 O O . PRO B 1 94 ? -8.703 15.828 -8.172 1 98.25 94 PRO B O 1
ATOM 2422 N N . LYS B 1 95 ? -8.164 17.203 -9.844 1 96.12 95 LYS B N 1
ATOM 2423 C CA . LYS B 1 95 ? -8.945 16.484 -10.836 1 96.12 95 LYS B CA 1
ATOM 2424 C C . LYS B 1 95 ? -8.336 15.109 -11.109 1 96.12 95 LYS B C 1
ATOM 2426 O O . LYS B 1 95 ? -9.062 14.125 -11.289 1 96.12 95 LYS B O 1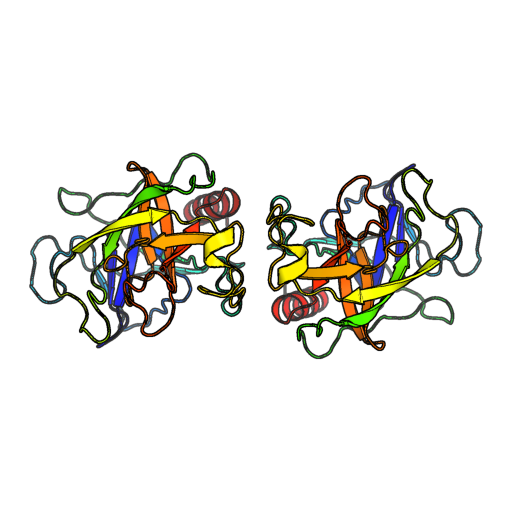
ATOM 2431 N N . MET B 1 96 ? -7.062 15.086 -11.164 1 96.56 96 MET B N 1
ATOM 2432 C CA . MET B 1 96 ? -6.348 13.844 -11.43 1 96.56 96 MET B CA 1
ATOM 2433 C C . MET B 1 96 ? -5.363 13.531 -10.305 1 96.56 96 MET B C 1
ATOM 2435 O O . MET B 1 96 ? -4.785 14.445 -9.711 1 96.56 96 MET B O 1
ATOM 2439 N N . GLY B 1 97 ? -5.246 12.258 -10.016 1 96.94 97 GLY B N 1
ATOM 2440 C CA . GLY B 1 97 ? -4.328 11.812 -8.984 1 96.94 97 GLY B CA 1
ATOM 2441 C C . GLY B 1 97 ? -2.934 11.523 -9.508 1 96.94 97 GLY B C 1
ATOM 2442 O O . GLY B 1 97 ? -2.379 10.453 -9.25 1 96.94 97 GLY B O 1
ATOM 2443 N N . VAL B 1 98 ? -2.348 12.453 -10.25 1 96.38 98 VAL B N 1
ATOM 2444 C CA . VAL B 1 98 ? -1.037 12.242 -10.852 1 96.38 98 VAL B CA 1
ATOM 2445 C C . VAL B 1 98 ? 0.058 12.539 -9.828 1 96.38 98 VAL B C 1
ATOM 2447 O O . VAL B 1 98 ? -0.137 13.344 -8.922 1 96.38 98 VAL B O 1
ATOM 2450 N N . ASP B 1 99 ? 1.195 11.898 -9.961 1 96.81 99 ASP B N 1
ATOM 2451 C CA . ASP B 1 99 ? 2.346 12.086 -9.086 1 96.81 99 ASP B CA 1
ATOM 2452 C C . ASP B 1 99 ? 2.939 13.484 -9.258 1 96.81 99 ASP B C 1
ATOM 2454 O O . ASP B 1 99 ? 2.584 14.203 -10.188 1 96.81 99 ASP B O 1
ATOM 2458 N N . VAL B 1 100 ? 3.771 13.938 -8.328 1 98.19 100 VAL B N 1
ATOM 2459 C CA . VAL B 1 100 ? 4.402 15.25 -8.375 1 98.19 100 VAL B CA 1
ATOM 2460 C C . VAL B 1 100 ? 5.871 15.102 -8.766 1 98.19 100 VAL B C 1
ATOM 2462 O O . VAL B 1 100 ? 6.582 14.258 -8.211 1 98.19 100 VAL B O 1
ATOM 2465 N N . VAL B 1 101 ? 6.352 15.875 -9.695 1 97.94 101 VAL B N 1
ATOM 2466 C CA . VAL B 1 101 ? 7.715 15.797 -10.211 1 97.94 101 VAL B CA 1
ATOM 2467 C C . VAL B 1 101 ? 8.703 16.25 -9.133 1 97.94 101 VAL B C 1
ATOM 2469 O O . VAL B 1 101 ? 8.508 17.281 -8.5 1 97.94 101 VAL B O 1
ATOM 2472 N N . PRO B 1 102 ? 9.758 15.445 -8.906 1 97.88 102 PRO B N 1
ATOM 2473 C CA . PRO B 1 102 ? 10.797 15.922 -7.984 1 97.88 102 PRO B CA 1
ATOM 2474 C C . PRO B 1 102 ? 11.328 17.297 -8.359 1 97.88 102 PRO B C 1
ATOM 2476 O O . PRO B 1 102 ? 11.461 17.609 -9.539 1 97.88 102 PRO B O 1
ATOM 2479 N N . GLY B 1 103 ? 11.656 18.047 -7.344 1 98.06 103 GLY B N 1
ATOM 2480 C CA . GLY B 1 103 ? 12.148 19.391 -7.574 1 98.06 103 GLY B CA 1
ATOM 2481 C C . GLY B 1 103 ? 11.055 20.453 -7.531 1 98.06 103 GLY B C 1
ATOM 2482 O O . GLY B 1 103 ? 11.344 21.641 -7.43 1 98.06 103 GLY B O 1
ATOM 2483 N N . THR B 1 104 ? 9.781 20.047 -7.594 1 98.5 104 THR B N 1
ATOM 2484 C CA . THR B 1 104 ? 8.656 20.969 -7.543 1 98.5 104 THR B CA 1
ATOM 2485 C C . THR B 1 104 ? 8.562 21.641 -6.172 1 98.5 104 THR B C 1
ATOM 2487 O O . THR B 1 104 ? 8.672 20.969 -5.141 1 98.5 104 THR B O 1
ATOM 2490 N N . MET B 1 105 ? 8.461 22.953 -6.16 1 97.94 105 MET B N 1
ATOM 2491 C CA . MET B 1 105 ? 8.227 23.672 -4.91 1 97.94 105 MET B CA 1
ATOM 2492 C C . MET B 1 105 ? 6.762 23.578 -4.492 1 97.94 105 MET B C 1
ATOM 2494 O O . MET B 1 105 ? 5.863 23.734 -5.32 1 97.94 105 MET B O 1
ATOM 2498 N N . CYS B 1 106 ? 6.527 23.25 -3.277 1 98.62 106 CYS B N 1
ATOM 2499 C CA . CYS B 1 106 ? 5.195 23.125 -2.691 1 98.62 106 CYS B CA 1
ATOM 2500 C C . CYS B 1 106 ? 5.102 23.906 -1.386 1 98.62 106 CYS B C 1
ATOM 2502 O O . CYS B 1 106 ? 6.094 24.469 -0.921 1 98.62 106 CYS B O 1
ATOM 2504 N N . ARG B 1 107 ? 3.881 24.016 -0.903 1 98.31 107 ARG B N 1
ATOM 2505 C CA . ARG B 1 107 ? 3.615 24.734 0.345 1 98.31 107 ARG B CA 1
ATOM 2506 C C . ARG B 1 107 ? 2.799 23.859 1.302 1 98.31 107 ARG B C 1
ATOM 2508 O O . ARG B 1 107 ? 1.869 23.172 0.882 1 98.31 107 ARG B O 1
ATOM 2515 N N . VAL B 1 108 ? 3.182 23.891 2.512 1 98.25 108 VAL B N 1
ATOM 2516 C CA . VAL B 1 108 ? 2.42 23.25 3.572 1 98.25 108 VAL B CA 1
ATOM 2517 C C . VAL B 1 108 ? 2.223 24.219 4.738 1 98.25 108 VAL B C 1
ATOM 2519 O O . VAL B 1 108 ? 3.059 25.094 4.973 1 98.25 108 VAL B O 1
ATOM 2522 N N . ALA B 1 109 ? 1.091 24.094 5.359 1 97.69 109 ALA B N 1
ATOM 2523 C CA . ALA B 1 109 ? 0.765 24.969 6.48 1 97.69 109 ALA B CA 1
ATOM 2524 C C . ALA B 1 109 ? 0.256 24.172 7.676 1 97.69 109 ALA B C 1
ATOM 2526 O O . ALA B 1 109 ? -0.244 23.062 7.512 1 97.69 109 ALA B O 1
ATOM 2527 N N . GLY B 1 110 ? 0.444 24.672 8.805 1 97.75 110 GLY B N 1
ATOM 2528 C CA . GLY B 1 110 ? -0.032 24.016 10.016 1 97.75 110 GLY B CA 1
ATOM 2529 C C . GLY B 1 110 ? 0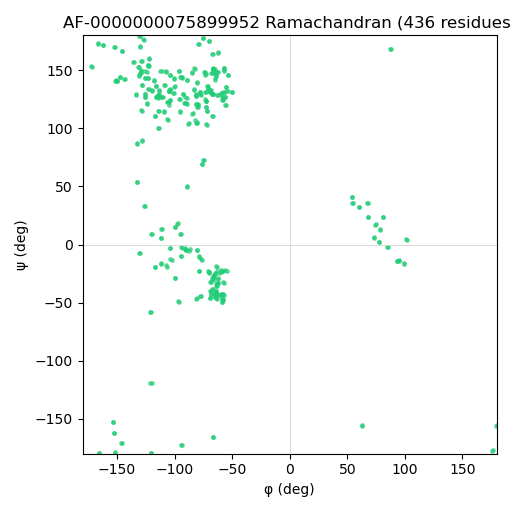.373 24.75 11.281 1 97.75 110 GLY B C 1
ATOM 2530 O O . GLY B 1 110 ? 0.937 25.844 11.219 1 97.75 110 GLY B O 1
ATOM 2531 N N . TRP B 1 111 ? 0.065 24.219 12.422 1 98 111 TRP B N 1
ATOM 2532 C CA . TRP B 1 111 ? 0.33 24.781 13.734 1 98 111 TRP B CA 1
ATOM 2533 C C . TRP B 1 111 ? 1.366 23.969 14.492 1 98 111 TRP B C 1
ATOM 2535 O O . TRP B 1 111 ? 1.584 24.172 15.688 1 98 111 TRP B O 1
ATOM 2545 N N . GLY B 1 112 ? 1.936 22.984 13.836 1 96.19 112 GLY B N 1
ATOM 2546 C CA . GLY B 1 112 ? 2.857 22.062 14.5 1 96.19 112 GLY B CA 1
ATOM 2547 C C . GLY B 1 112 ? 4.145 22.734 14.938 1 96.19 112 GLY B C 1
ATOM 2548 O O . GLY B 1 112 ? 4.211 23.969 15.023 1 96.19 112 GLY B O 1
ATOM 2549 N N . MET B 1 113 ? 5.145 21.938 15.266 1 95.62 113 MET B N 1
ATOM 2550 C CA . MET B 1 113 ? 6.457 22.406 15.695 1 95.62 113 MET B CA 1
ATOM 2551 C C . MET B 1 113 ? 7.145 23.188 14.586 1 95.62 113 MET B C 1
ATOM 2553 O O . MET B 1 113 ? 7 22.859 13.406 1 95.62 113 MET B O 1
ATOM 2557 N N . VAL B 1 114 ? 7.957 24.156 15.008 1 94.31 114 VAL B N 1
ATOM 2558 C CA . VAL B 1 114 ? 8.672 24.969 14.031 1 94.31 114 VAL B CA 1
ATOM 2559 C C . VAL B 1 114 ? 10.156 24.578 14.023 1 94.31 114 VAL B C 1
ATOM 2561 O O . VAL B 1 114 ? 10.883 24.906 13.086 1 94.31 114 VAL B O 1
ATOM 2564 N N . ARG B 1 115 ? 10.641 23.953 15.016 1 93.69 115 ARG B N 1
ATOM 2565 C CA . ARG B 1 115 ? 11.961 23.344 15.164 1 93.69 115 ARG B CA 1
ATOM 2566 C C . ARG B 1 115 ? 11.922 22.172 16.125 1 93.69 115 ARG B C 1
ATOM 2568 O O . ARG B 1 115 ? 10.938 21.984 16.844 1 93.69 115 ARG B O 1
ATOM 2575 N N . ASN B 1 116 ? 12.969 21.422 16.188 1 92.62 116 ASN B N 1
ATOM 2576 C CA . ASN B 1 116 ? 13 20.297 17.094 1 92.62 116 ASN B CA 1
ATOM 2577 C C . ASN B 1 116 ? 12.742 20.734 18.547 1 92.62 116 ASN B C 1
ATOM 2579 O O . ASN B 1 116 ? 13.32 21.719 19 1 92.62 116 ASN B O 1
ATOM 2583 N N . LYS B 1 117 ? 11.875 20.109 19.203 1 91.06 117 LYS B N 1
ATOM 2584 C CA . LYS B 1 117 ? 11.562 20.25 20.625 1 91.06 117 LYS B CA 1
ATOM 2585 C C . LYS B 1 117 ? 10.82 21.562 20.891 1 91.06 117 LYS B C 1
ATOM 2587 O O . LYS B 1 117 ? 10.641 21.953 22.047 1 91.06 117 LYS B O 1
ATOM 2592 N N . SER B 1 118 ? 10.492 22.234 19.875 1 92.44 118 SER B N 1
ATOM 2593 C CA . SER B 1 118 ? 9.664 23.422 20.094 1 92.44 118 SER B CA 1
ATOM 2594 C C . SER B 1 118 ? 8.227 23.031 20.422 1 92.44 118 SER B C 1
ATOM 2596 O O . SER B 1 118 ? 7.781 21.938 20.094 1 92.44 118 SER B O 1
ATOM 2598 N N . PRO B 1 119 ? 7.582 23.844 21.234 1 92.88 119 PRO B N 1
ATOM 2599 C CA . PRO B 1 119 ? 6.133 23.641 21.266 1 92.88 119 PRO B CA 1
ATOM 2600 C C . PRO B 1 119 ? 5.461 23.891 19.922 1 92.88 119 PRO B C 1
ATOM 2602 O O . PRO B 1 119 ? 6.094 24.422 19 1 92.88 119 PRO B O 1
ATOM 2605 N N . PRO B 1 120 ? 4.18 23.438 19.797 1 95.44 120 PRO B N 1
ATOM 2606 C CA . PRO B 1 120 ? 3.428 23.859 18.609 1 95.44 120 PRO B CA 1
ATOM 2607 C C . PRO B 1 120 ? 3.346 25.375 18.469 1 95.44 120 PRO B C 1
ATOM 2609 O O . PRO B 1 120 ? 3.488 26.094 19.453 1 95.44 120 PRO B O 1
ATOM 2612 N N . SER B 1 121 ? 3.281 25.859 17.266 1 96.88 121 SER B N 1
ATOM 2613 C CA . SER B 1 121 ? 3.07 27.281 17.016 1 96.88 121 SER B CA 1
ATOM 2614 C C 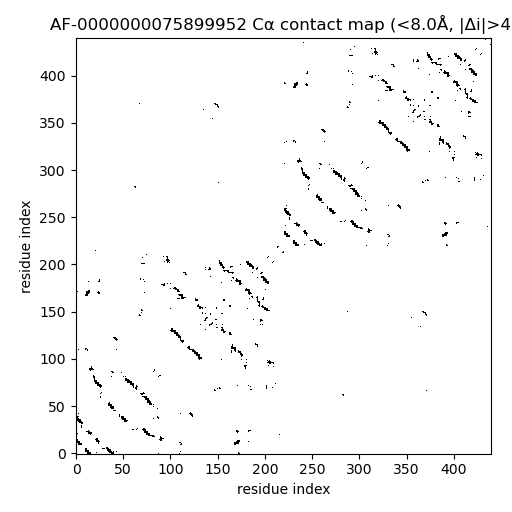. SER B 1 121 ? 1.646 27.703 17.359 1 96.88 121 SER B C 1
ATOM 2616 O O . SER B 1 121 ? 0.685 27.031 16.953 1 96.88 121 SER B O 1
ATOM 2618 N N . ASP B 1 122 ? 1.49 28.75 18.031 1 97.5 122 ASP B N 1
ATOM 2619 C CA . ASP B 1 122 ? 0.145 29.219 18.328 1 97.5 122 ASP B CA 1
ATOM 2620 C C . ASP B 1 122 ? -0.571 29.703 17.078 1 97.5 122 ASP B C 1
ATOM 2622 O O . ASP B 1 122 ? -1.799 29.625 16.984 1 97.5 122 ASP B O 1
ATOM 2626 N N . THR B 1 123 ? 0.183 30.219 16.219 1 98.06 123 THR B N 1
ATOM 2627 C CA . THR B 1 123 ? -0.417 30.75 15.008 1 98.06 123 THR B CA 1
ATOM 2628 C C . THR B 1 123 ? -0.117 29.844 13.812 1 98.06 123 THR B C 1
ATOM 2630 O O . THR B 1 123 ? 0.93 29.203 13.766 1 98.06 123 THR B O 1
ATOM 2633 N N . LEU B 1 124 ? -1.089 29.844 12.859 1 97.81 124 LEU B N 1
ATOM 2634 C CA . LEU B 1 124 ? -0.917 29.125 11.602 1 97.81 124 LEU B CA 1
ATOM 2635 C C . LEU B 1 124 ? 0.306 29.641 10.852 1 97.81 124 LEU B C 1
ATOM 2637 O O . LEU B 1 124 ? 0.481 30.844 10.68 1 97.81 124 LEU B O 1
ATOM 2641 N N . ARG B 1 125 ? 1.188 28.734 10.477 1 97.56 125 ARG B N 1
ATOM 2642 C CA . ARG B 1 125 ? 2.385 29.062 9.711 1 97.56 125 ARG B CA 1
ATOM 2643 C C . ARG B 1 125 ? 2.441 28.281 8.406 1 97.56 125 ARG B C 1
ATOM 2645 O O . ARG B 1 125 ? 1.778 27.25 8.266 1 97.56 125 ARG B O 1
ATOM 2652 N N . GLU B 1 126 ? 3.1 28.797 7.496 1 97.56 126 GLU B N 1
ATOM 2653 C CA . GLU B 1 126 ? 3.309 28.141 6.211 1 97.56 126 GLU B CA 1
ATOM 2654 C C . GLU B 1 126 ? 4.793 28.047 5.875 1 97.56 126 GLU B C 1
ATOM 2656 O O . GLU B 1 126 ? 5.59 28.875 6.301 1 97.56 126 GLU B O 1
ATOM 2661 N N . VAL B 1 127 ? 5.203 27.078 5.188 1 97.62 127 VAL B N 1
ATOM 2662 C CA . VAL B 1 127 ? 6.586 26.891 4.766 1 97.62 127 VAL B CA 1
ATOM 2663 C C . VAL B 1 127 ? 6.621 26.281 3.365 1 97.62 127 VAL B C 1
ATOM 2665 O O . VAL B 1 127 ? 5.746 25.5 3.002 1 97.62 127 VAL B O 1
ATOM 2668 N N . ASN B 1 128 ? 7.605 26.75 2.602 1 97.38 128 ASN B N 1
ATOM 2669 C CA . ASN B 1 128 ? 7.867 26.125 1.313 1 97.38 128 ASN B CA 1
ATOM 2670 C C . ASN B 1 128 ? 8.75 24.891 1.462 1 97.38 128 ASN B C 1
ATOM 2672 O O . ASN B 1 128 ? 9.734 24.906 2.205 1 97.38 128 ASN B O 1
ATOM 2676 N N . VAL B 1 129 ? 8.359 23.859 0.816 1 98.44 129 VAL B N 1
ATOM 2677 C CA . VAL B 1 129 ? 9.164 22.641 0.767 1 98.44 129 VAL B CA 1
ATOM 2678 C C . VAL B 1 129 ? 9.328 22.188 -0.683 1 98.44 129 VAL B C 1
ATOM 2680 O O . VAL B 1 129 ? 8.531 22.547 -1.548 1 98.44 129 VAL B O 1
ATOM 2683 N N . THR B 1 130 ? 10.359 21.422 -0.908 1 98.38 130 THR B N 1
ATOM 2684 C CA . THR B 1 130 ? 10.648 20.938 -2.248 1 98.38 130 THR B CA 1
ATOM 2685 C C . THR B 1 130 ? 10.469 19.422 -2.314 1 98.38 130 THR B C 1
ATOM 2687 O O . THR B 1 130 ? 10.883 18.703 -1.407 1 98.38 130 THR B O 1
ATOM 2690 N N . ILE B 1 131 ? 9.742 18.984 -3.379 1 98.69 131 ILE B N 1
ATOM 2691 C CA . ILE B 1 131 ? 9.555 17.547 -3.59 1 98.69 131 ILE B CA 1
ATOM 2692 C C . ILE B 1 131 ? 10.898 16.875 -3.844 1 98.69 131 ILE B C 1
ATOM 2694 O O . ILE B 1 131 ? 11.695 17.359 -4.656 1 98.69 131 ILE B O 1
ATOM 2698 N N . ILE B 1 132 ? 11.164 15.82 -3.107 1 98.12 132 ILE B N 1
ATOM 2699 C CA . ILE B 1 132 ? 12.406 15.062 -3.211 1 98.12 132 ILE B CA 1
ATOM 2700 C C . ILE B 1 132 ? 12.117 13.703 -3.85 1 98.12 132 ILE B C 1
ATOM 2702 O O . ILE B 1 132 ? 11.117 13.055 -3.537 1 98.12 132 ILE B O 1
ATOM 2706 N N . ASP B 1 133 ? 13.016 13.328 -4.754 1 97.62 133 ASP B N 1
ATOM 2707 C CA . ASP B 1 133 ? 12.875 12.031 -5.418 1 97.62 133 ASP B CA 1
ATOM 2708 C C . ASP B 1 133 ? 12.789 10.898 -4.398 1 97.62 133 ASP B C 1
ATOM 2710 O O . ASP B 1 133 ? 13.555 10.867 -3.432 1 97.62 133 ASP B O 1
ATOM 2714 N N . ARG B 1 134 ? 11.867 9.953 -4.586 1 97.25 134 ARG B N 1
ATOM 2715 C CA . ARG B 1 134 ? 11.695 8.812 -3.693 1 97.25 134 ARG B CA 1
ATOM 2716 C C . ARG B 1 134 ? 12.984 8.008 -3.586 1 97.25 134 ARG B C 1
ATOM 2718 O O . ARG B 1 134 ? 13.289 7.453 -2.527 1 97.25 134 ARG B O 1
ATOM 2725 N N . LYS B 1 135 ? 13.805 7.961 -4.723 1 97 135 LYS B N 1
ATOM 2726 C CA . LYS B 1 135 ? 15.086 7.266 -4.699 1 97 135 LYS B CA 1
ATOM 2727 C C . LYS B 1 135 ? 16 7.84 -3.619 1 97 135 LYS B C 1
ATOM 2729 O O . LYS B 1 135 ? 16.641 7.086 -2.877 1 97 135 LYS B O 1
ATOM 2734 N N . ILE B 1 136 ? 15.992 9.156 -3.547 1 97 136 ILE B N 1
ATOM 2735 C CA . ILE B 1 136 ? 16.797 9.828 -2.543 1 97 136 ILE B CA 1
ATOM 2736 C C . ILE B 1 136 ? 16.234 9.562 -1.151 1 97 136 ILE B C 1
ATOM 2738 O O . ILE B 1 136 ? 16.969 9.195 -0.234 1 97 136 ILE B O 1
ATOM 2742 N N . CYS B 1 137 ? 14.977 9.672 -0.948 1 97.5 137 CYS B N 1
ATOM 2743 C CA . CYS B 1 137 ? 14.336 9.508 0.352 1 97.5 137 CYS B CA 1
ATOM 2744 C C . CYS B 1 137 ? 14.539 8.094 0.884 1 97.5 137 CYS B C 1
ATOM 2746 O O . CYS B 1 137 ? 14.562 7.879 2.098 1 97.5 137 CYS B O 1
ATOM 2748 N N . ASN B 1 138 ? 14.68 7.121 -0.022 1 98.12 138 ASN B N 1
ATOM 2749 C CA . ASN B 1 138 ? 14.828 5.734 0.397 1 98.12 138 ASN B CA 1
ATOM 2750 C C . ASN B 1 138 ? 16.297 5.352 0.571 1 98.12 138 ASN B C 1
ATOM 2752 O O . ASN B 1 138 ? 16.609 4.234 0.986 1 98.12 138 ASN B O 1
ATOM 2756 N N . ASP B 1 139 ? 17.219 6.27 0.268 1 96.81 139 ASP B N 1
ATOM 2757 C CA . ASP B 1 139 ? 18.625 5.879 0.296 1 96.81 139 ASP B CA 1
ATOM 2758 C C . ASP B 1 139 ? 19.141 5.758 1.731 1 96.81 139 ASP B C 1
ATOM 2760 O O . ASP B 1 139 ? 18.391 6.02 2.682 1 96.81 139 ASP B O 1
ATOM 2764 N N . LYS B 1 140 ? 20.375 5.363 1.908 1 96.38 140 LYS B N 1
ATOM 2765 C CA . LYS B 1 140 ? 20.969 5.02 3.195 1 96.38 140 LYS B CA 1
ATOM 2766 C C . LYS B 1 140 ? 21.078 6.246 4.098 1 96.38 140 LYS B C 1
ATOM 2768 O O . LYS B 1 140 ? 21.047 6.129 5.324 1 96.38 140 LYS B O 1
ATOM 2773 N N . LYS B 1 141 ? 21.188 7.441 3.59 1 96.56 141 LYS B N 1
ATOM 2774 C CA . LYS B 1 141 ? 21.375 8.656 4.367 1 96.56 141 LYS B CA 1
ATOM 2775 C C . LYS B 1 141 ? 20.031 9.25 4.801 1 96.56 141 LYS B C 1
ATOM 2777 O O . LYS B 1 141 ? 20 10.211 5.57 1 96.56 141 LYS B O 1
ATOM 2782 N N . HIS B 1 142 ? 18.906 8.688 4.348 1 97.56 142 HIS B N 1
ATOM 2783 C CA . HIS B 1 142 ? 17.562 9.18 4.641 1 97.56 142 HIS B CA 1
ATOM 2784 C C . HIS B 1 142 ? 16.734 8.117 5.363 1 97.56 142 HIS B C 1
ATOM 2786 O O . HIS B 1 142 ? 17.094 7.688 6.461 1 97.56 142 HIS B O 1
ATOM 2792 N N . TYR B 1 143 ? 15.617 7.672 4.781 1 97.38 143 TYR B N 1
ATOM 2793 C CA . TYR B 1 143 ? 14.758 6.719 5.48 1 97.38 143 TYR B CA 1
ATOM 2794 C C . TYR B 1 143 ? 15.336 5.309 5.395 1 97.38 143 TYR B C 1
ATOM 2796 O O . TYR B 1 143 ? 14.992 4.441 6.203 1 97.38 143 TYR B O 1
ATOM 2804 N N . ASP B 1 144 ? 16.172 5.043 4.391 1 97.06 144 ASP B N 1
ATOM 2805 C CA . ASP B 1 144 ? 16.844 3.76 4.211 1 97.06 144 ASP B CA 1
ATOM 2806 C C . ASP B 1 144 ? 15.828 2.613 4.195 1 97.06 144 ASP B C 1
ATOM 2808 O O . ASP B 1 144 ? 16.016 1.605 4.883 1 97.06 144 ASP B O 1
ATOM 2812 N N . PHE B 1 145 ? 14.727 2.783 3.561 1 95.81 145 PHE B N 1
ATOM 2813 C CA . PHE B 1 145 ? 13.672 1.808 3.33 1 95.81 145 PHE B CA 1
ATOM 2814 C C . PHE B 1 145 ? 12.969 1.446 4.637 1 95.81 145 PHE B C 1
ATOM 2816 O O . PHE B 1 145 ? 12.367 0.377 4.746 1 95.81 145 PHE B O 1
ATOM 2823 N N . LYS B 1 146 ? 13.047 2.385 5.648 1 94.25 146 LYS B N 1
ATOM 2824 C CA . LYS B 1 146 ? 12.352 2.197 6.922 1 94.25 146 LYS B CA 1
ATOM 2825 C C . LYS B 1 146 ? 11.602 3.461 7.324 1 94.25 146 LYS B C 1
ATOM 2827 O O . LYS B 1 146 ? 12.086 4.242 8.148 1 94.25 146 LYS B O 1
ATOM 2832 N N . PRO B 1 147 ? 10.461 3.598 6.895 1 95.69 147 PRO B N 1
ATOM 2833 C CA . PRO B 1 147 ? 9.727 2.727 5.973 1 95.69 147 PRO B CA 1
ATOM 2834 C C . PRO B 1 147 ? 10.133 2.93 4.516 1 95.69 147 PRO B C 1
ATOM 2836 O O . PRO B 1 147 ? 10.93 3.824 4.211 1 95.69 147 PRO B O 1
ATOM 2839 N N . VAL B 1 148 ? 9.609 2.066 3.676 1 96.5 148 VAL B N 1
ATOM 2840 C CA . VAL B 1 148 ? 9.742 2.301 2.242 1 96.5 148 VAL B CA 1
ATOM 2841 C C . VAL B 1 148 ? 8.828 3.453 1.821 1 96.5 148 VAL B C 1
ATOM 2843 O O . VAL B 1 148 ? 7.641 3.457 2.137 1 96.5 148 VAL B O 1
ATOM 2846 N N . ILE B 1 149 ? 9.383 4.43 1.25 1 97.88 149 ILE B N 1
ATOM 2847 C CA . ILE B 1 149 ? 8.586 5.504 0.67 1 97.88 149 ILE B CA 1
ATOM 2848 C C . ILE B 1 149 ? 8.07 5.082 -0.702 1 97.88 149 ILE B C 1
ATOM 2850 O O . ILE B 1 149 ? 8.812 5.082 -1.683 1 97.88 149 ILE B O 1
ATOM 2854 N N . GLY B 1 150 ? 6.801 4.77 -0.725 1 96.44 150 GLY B N 1
ATOM 2855 C CA . GLY B 1 150 ? 6.215 4.125 -1.891 1 96.44 150 GLY B CA 1
ATOM 2856 C C . GLY B 1 150 ? 5.59 5.109 -2.861 1 96.44 150 GLY B C 1
ATOM 2857 O O . GLY B 1 150 ? 5.688 6.324 -2.676 1 96.44 150 GLY B O 1
ATOM 2858 N N . MET B 1 151 ? 4.898 4.547 -3.865 1 95.19 151 MET B N 1
ATOM 2859 C CA . MET B 1 151 ? 4.383 5.324 -4.988 1 95.19 151 MET B CA 1
ATOM 2860 C C . MET B 1 151 ? 3.229 6.223 -4.543 1 95.19 151 MET B C 1
ATOM 2862 O O . MET B 1 151 ? 2.957 7.246 -5.172 1 95.19 151 MET B O 1
ATOM 2866 N N . ASN B 1 152 ? 2.609 5.832 -3.494 1 97.12 152 ASN B N 1
ATOM 2867 C CA . ASN B 1 152 ? 1.465 6.602 -3.014 1 97.12 152 ASN B CA 1
ATOM 2868 C C . ASN B 1 152 ? 1.863 7.559 -1.895 1 97.12 152 ASN B C 1
ATOM 2870 O O . ASN B 1 152 ? 1.018 7.984 -1.104 1 97.12 152 ASN B O 1
ATOM 2874 N N . MET B 1 153 ? 3.117 7.84 -1.781 1 98.12 153 MET B N 1
ATOM 2875 C CA . MET B 1 153 ? 3.686 8.789 -0.831 1 98.12 153 MET B CA 1
ATOM 2876 C C . MET B 1 153 ? 4.492 9.867 -1.553 1 98.12 153 MET B C 1
ATOM 2878 O O . MET B 1 153 ? 4.93 9.664 -2.688 1 98.12 153 MET B O 1
ATOM 2882 N N . ILE B 1 154 ? 4.586 11.031 -0.932 1 98.5 154 ILE B N 1
ATOM 2883 C CA . ILE B 1 154 ? 5.418 12.141 -1.379 1 98.5 154 ILE B CA 1
ATOM 2884 C C . ILE B 1 154 ? 6.453 12.477 -0.307 1 98.5 154 ILE B C 1
ATOM 2886 O O . ILE B 1 154 ? 6.137 12.5 0.884 1 98.5 154 ILE B O 1
ATOM 2890 N N . CYS B 1 155 ? 7.609 12.602 -0.747 1 98.06 155 CYS B N 1
ATOM 2891 C CA . CYS B 1 155 ? 8.703 13.055 0.107 1 98.06 155 CYS B CA 1
ATOM 2892 C C . CYS B 1 155 ? 9.055 14.508 -0.194 1 98.06 155 CYS B C 1
ATOM 2894 O O . CYS B 1 155 ? 9.289 14.867 -1.35 1 98.06 155 CYS B O 1
ATOM 2896 N N . ALA B 1 156 ? 9.031 15.391 0.857 1 98.56 156 ALA B N 1
ATOM 2897 C CA . ALA B 1 156 ? 9.289 16.812 0.603 1 98.56 156 ALA B CA 1
ATOM 2898 C C . ALA B 1 156 ? 9.992 17.453 1.791 1 98.56 156 ALA B C 1
ATOM 2900 O O . ALA B 1 156 ? 9.719 17.125 2.945 1 98.56 156 ALA B O 1
ATOM 2901 N N . GLY B 1 157 ? 10.852 18.344 1.557 1 97.75 157 GLY B N 1
ATOM 2902 C CA . GLY B 1 157 ? 11.633 19.109 2.52 1 97.75 157 GLY B CA 1
ATOM 2903 C C . GLY B 1 157 ? 12.586 20.094 1.872 1 97.75 157 GLY B C 1
ATOM 2904 O O . GLY B 1 157 ? 12.258 20.688 0.843 1 97.75 157 GLY B O 1
ATOM 2905 N N . SER B 1 158 ? 13.602 20.453 2.568 1 95.62 158 SER B N 1
ATOM 2906 C CA . SER B 1 158 ? 14.664 21.297 2.045 1 95.62 158 SER B CA 1
ATOM 2907 C C . SER B 1 158 ? 15.977 20.531 1.926 1 95.62 158 SER B C 1
ATOM 2909 O O . SER B 1 158 ? 16.422 19.906 2.887 1 95.62 158 SER B O 1
ATOM 2911 N N . LEU B 1 159 ? 16.531 20.594 0.743 1 90.19 159 LEU B N 1
ATOM 2912 C CA . LEU B 1 159 ? 17.781 19.875 0.5 1 90.19 159 LEU B CA 1
ATOM 2913 C C . LEU B 1 159 ? 18.891 20.422 1.388 1 90.19 159 LEU B C 1
ATOM 2915 O O . LEU B 1 159 ? 19.859 19.719 1.695 1 90.19 159 LEU B O 1
ATOM 2919 N N . HIS B 1 160 ? 18.703 21.672 1.82 1 92.75 160 HIS B N 1
ATOM 2920 C CA . HIS B 1 160 ? 19.719 22.328 2.645 1 92.75 160 HIS B CA 1
ATOM 2921 C C . HIS B 1 160 ? 19.281 22.375 4.109 1 92.75 160 HIS B C 1
ATOM 2923 O O . HIS B 1 160 ? 20.031 22.875 4.961 1 92.75 160 HIS B O 1
ATOM 2929 N N . GLY B 1 161 ? 18.094 21.906 4.363 1 92.56 161 GLY B N 1
ATOM 2930 C CA . GLY B 1 161 ? 17.594 21.875 5.73 1 92.56 161 GLY B CA 1
ATOM 2931 C C . GLY B 1 161 ? 16.891 23.156 6.129 1 92.56 161 GLY B C 1
ATOM 2932 O O . GLY B 1 161 ? 16.859 24.125 5.359 1 92.56 161 GLY B O 1
ATOM 2933 N N . GLY B 1 162 ? 16.188 23.109 7.277 1 93.19 162 GLY B N 1
ATOM 2934 C CA . GLY B 1 162 ? 15.617 24.297 7.883 1 93.19 162 GLY B CA 1
ATOM 2935 C C . GLY B 1 162 ? 14.141 24.453 7.582 1 93.19 162 GLY B C 1
ATOM 2936 O O . GLY B 1 162 ? 13.445 25.234 8.242 1 93.19 162 GLY B O 1
ATOM 2937 N N . LYS B 1 163 ? 13.641 23.75 6.598 1 93.19 163 LYS B N 1
ATOM 2938 C CA . LYS B 1 163 ? 12.227 23.859 6.227 1 93.19 163 LYS B CA 1
ATOM 2939 C C . LYS B 1 163 ? 11.555 22.5 6.223 1 93.19 163 LYS B C 1
ATOM 2941 O O . LYS B 1 163 ? 12.039 21.562 5.59 1 93.19 163 LYS B O 1
ATOM 2946 N N . ASP B 1 164 ? 10.445 22.406 6.891 1 94.56 164 ASP B N 1
ATOM 2947 C CA . ASP B 1 164 ? 9.75 21.141 7.078 1 94.56 164 ASP B CA 1
ATOM 2948 C C . ASP B 1 164 ? 8.383 21.359 7.73 1 94.56 164 ASP B C 1
ATOM 2950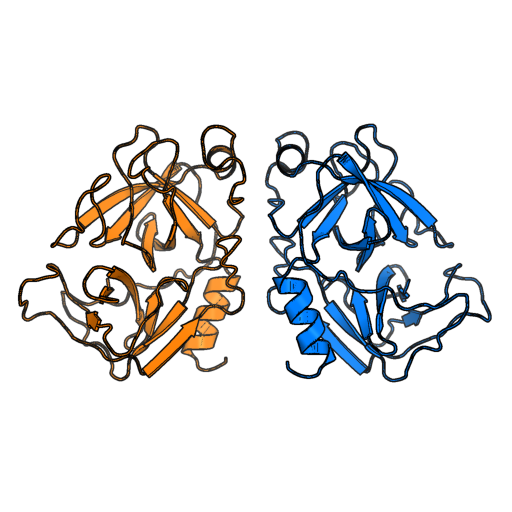 O O . ASP B 1 164 ? 8.164 22.375 8.406 1 94.56 164 ASP B O 1
ATOM 2954 N N . SER B 1 165 ? 7.414 20.422 7.449 1 94.06 165 SER B N 1
ATOM 2955 C CA . SER B 1 165 ? 6.16 20.469 8.195 1 94.06 165 SER B CA 1
ATOM 2956 C C . SER B 1 165 ? 6.383 20.125 9.672 1 94.06 165 SER B C 1
ATOM 2958 O O . SER B 1 165 ? 5.637 20.578 10.539 1 94.06 165 SER B O 1
ATOM 2960 N N . CYS B 1 166 ? 7.434 19.281 9.898 1 94.69 166 CYS B N 1
ATOM 2961 C CA . CYS B 1 166 ? 7.777 18.859 11.25 1 94.69 166 CYS B CA 1
ATOM 2962 C C . CYS B 1 166 ? 6.637 18.062 11.875 1 94.69 166 CYS B C 1
ATOM 2964 O O . CYS B 1 166 ? 5.984 17.266 11.195 1 94.69 166 CYS B O 1
ATOM 2966 N N . ASN B 1 167 ? 6.582 18.062 13.273 1 94.94 167 ASN B N 1
ATOM 2967 C CA . ASN B 1 167 ? 5.566 17.281 13.977 1 94.94 167 ASN B CA 1
ATOM 2968 C C . ASN B 1 167 ? 4.344 18.125 14.32 1 94.94 167 ASN B C 1
ATOM 2970 O O . ASN B 1 167 ? 4.477 19.312 14.625 1 94.94 167 ASN B O 1
ATOM 2974 N N . GLY B 1 168 ? 3.207 17.516 14.25 1 95.31 168 GLY B N 1
ATOM 2975 C CA . GLY B 1 168 ? 1.997 18.172 14.711 1 95.31 168 GLY B CA 1
ATOM 2976 C C . GLY B 1 168 ? 1.153 18.734 13.578 1 95.31 168 GLY B C 1
ATOM 2977 O O . GLY B 1 168 ? 0.15 19.406 13.812 1 95.31 168 GLY B O 1
ATOM 2978 N N . ASP B 1 169 ? 1.592 18.453 12.406 1 97.06 169 ASP B N 1
ATOM 2979 C CA . ASP B 1 169 ? 0.875 19 11.258 1 97.06 169 ASP B CA 1
ATOM 2980 C C . ASP B 1 169 ? 0.182 17.891 10.469 1 97.06 169 ASP B C 1
ATOM 2982 O O . ASP B 1 169 ? -0.272 18.109 9.344 1 97.06 169 ASP B O 1
ATOM 2986 N N . SER B 1 170 ? 0.109 16.688 11.102 1 98.38 170 SER B N 1
ATOM 2987 C CA . SER B 1 170 ? -0.529 15.562 10.438 1 98.38 170 SER B CA 1
ATOM 2988 C C . SER B 1 170 ? -1.9 15.945 9.891 1 98.38 170 SER B C 1
ATOM 2990 O O . SER B 1 170 ? -2.697 16.578 10.586 1 98.38 170 SER B O 1
ATOM 2992 N N . GLY B 1 171 ? -2.09 15.578 8.617 1 98.75 171 GLY B N 1
ATOM 2993 C CA . GLY B 1 171 ? -3.385 15.844 8.008 1 98.75 171 GLY B CA 1
ATOM 2994 C C . GLY B 1 171 ? -3.426 17.156 7.234 1 98.75 171 GLY B C 1
ATOM 2995 O O . GLY B 1 171 ? -4.375 17.406 6.492 1 98.75 171 GLY B O 1
ATOM 2996 N N . SER B 1 172 ? -2.449 18.031 7.398 1 98.62 172 SER B N 1
ATOM 2997 C CA . SER B 1 172 ? -2.41 19.297 6.676 1 98.62 172 SER B CA 1
ATOM 2998 C C . SER B 1 172 ? -2.197 19.078 5.184 1 98.62 172 SER B C 1
ATOM 3000 O O . SER B 1 172 ? -1.566 18.094 4.781 1 98.62 172 SER B O 1
ATOM 3002 N N . PRO B 1 173 ? -2.701 19.969 4.391 1 98.75 173 PRO B N 1
ATOM 3003 C CA . PRO B 1 173 ? -2.588 19.797 2.939 1 98.75 173 PRO B CA 1
ATOM 3004 C C . PRO B 1 173 ? -1.224 20.219 2.398 1 98.75 173 PRO B C 1
ATOM 3006 O O . PRO B 1 173 ? -0.625 21.172 2.896 1 98.75 173 PRO B O 1
ATOM 3009 N N . LEU B 1 174 ? -0.705 19.453 1.485 1 98.81 174 LEU B N 1
ATOM 3010 C CA . LEU B 1 174 ? 0.429 19.828 0.647 1 98.81 174 LEU B CA 1
ATOM 3011 C C . LEU B 1 174 ? -0.044 20.391 -0.686 1 98.81 174 LEU B C 1
ATOM 3013 O O . LEU B 1 174 ? -0.697 19.703 -1.467 1 98.81 174 LEU B O 1
ATOM 3017 N N . LEU B 1 175 ? 0.224 21.672 -0.922 1 98.75 175 LEU B N 1
ATOM 3018 C CA . LEU B 1 175 ? -0.166 22.344 -2.162 1 98.75 175 LEU B CA 1
ATOM 3019 C C . LEU B 1 175 ? 1.041 22.547 -3.07 1 98.75 175 LEU B C 1
ATOM 3021 O O . LEU B 1 175 ? 2.037 23.141 -2.66 1 98.75 175 LEU B O 1
ATOM 3025 N N . CYS B 1 176 ? 1.035 22.016 -4.254 1 98.56 176 CYS B N 1
ATOM 3026 C CA . CYS B 1 176 ? 2.07 22.203 -5.266 1 98.56 176 CYS B CA 1
ATOM 3027 C C . CYS B 1 176 ? 1.53 22.984 -6.461 1 98.56 176 CYS B C 1
ATOM 3029 O O . CYS B 1 176 ? 0.667 22.484 -7.191 1 98.56 176 CYS B O 1
ATOM 3031 N N . ASN B 1 177 ? 2.072 24.188 -6.668 1 96.56 177 ASN B N 1
ATOM 3032 C CA . ASN B 1 177 ? 1.557 25.078 -7.707 1 96.56 177 ASN B CA 1
ATOM 3033 C C . ASN B 1 177 ? 0.058 25.312 -7.543 1 96.56 177 ASN B C 1
ATOM 3035 O O . ASN B 1 177 ? -0.696 25.234 -8.516 1 96.56 177 ASN B O 1
ATOM 3039 N N . GLY B 1 178 ? -0.321 25.375 -6.277 1 96.25 178 GLY B N 1
ATOM 3040 C CA . GLY B 1 178 ? -1.698 25.719 -5.953 1 96.25 178 GLY B CA 1
ATOM 3041 C C . GLY B 1 178 ? -2.627 24.516 -5.977 1 96.25 178 GLY B C 1
ATOM 3042 O O . GLY B 1 178 ? -3.816 24.641 -5.684 1 96.25 178 GLY B O 1
ATOM 3043 N N . ILE B 1 179 ? -2.064 23.406 -6.324 1 98.44 179 ILE B N 1
ATOM 3044 C CA . ILE B 1 179 ? -2.893 22.203 -6.43 1 98.44 179 ILE B CA 1
ATOM 3045 C C . ILE B 1 179 ? -2.709 21.344 -5.184 1 98.44 179 ILE B C 1
ATOM 3047 O O . ILE B 1 179 ? -1.58 21.109 -4.746 1 98.44 179 ILE B O 1
ATOM 3051 N N . PHE B 1 180 ? -3.793 20.938 -4.609 1 98.81 180 PHE B N 1
ATOM 3052 C CA . PHE B 1 180 ? -3.805 20.047 -3.463 1 98.81 180 PHE B CA 1
ATOM 3053 C C . PHE B 1 180 ? -3.305 18.656 -3.857 1 98.81 180 PHE B C 1
ATOM 3055 O O . PHE B 1 180 ? -4 17.906 -4.555 1 98.81 180 PHE B O 1
ATOM 3062 N N . ARG B 1 181 ? -2.076 18.25 -3.369 1 98.81 181 ARG B N 1
ATOM 3063 C CA . ARG B 1 181 ? -1.451 17.047 -3.918 1 98.81 181 ARG B CA 1
ATOM 3064 C C . ARG B 1 181 ? -1.291 15.977 -2.848 1 98.81 181 ARG B C 1
ATOM 3066 O O . ARG B 1 181 ? -1.086 14.805 -3.166 1 98.81 181 ARG B O 1
ATOM 3073 N N . GLY B 1 182 ? -1.348 16.406 -1.606 1 98.81 182 GLY B N 1
ATOM 3074 C CA . GLY B 1 182 ? -1.103 15.414 -0.572 1 98.81 182 GLY B CA 1
ATOM 3075 C C . GLY B 1 182 ? -1.489 15.891 0.815 1 98.81 182 GLY B C 1
ATOM 3076 O O . GLY B 1 182 ? -1.873 17.047 0.996 1 98.81 182 GLY B O 1
ATOM 3077 N N . THR B 1 183 ? -1.428 14.977 1.757 1 98.88 183 THR B N 1
ATOM 3078 C CA . THR B 1 183 ? -1.721 15.211 3.164 1 98.88 183 THR B CA 1
ATOM 3079 C C . THR B 1 183 ? -0.527 14.844 4.039 1 98.88 183 THR B C 1
ATOM 3081 O O . THR B 1 183 ? 0.083 13.789 3.846 1 98.88 183 THR B O 1
ATOM 3084 N N . THR B 1 184 ? -0.193 15.672 4.938 1 98.81 184 THR B N 1
ATOM 3085 C CA . THR B 1 184 ? 0.953 15.438 5.812 1 98.81 184 THR B CA 1
ATOM 3086 C C . THR B 1 184 ? 0.77 14.156 6.613 1 98.81 184 THR B C 1
ATOM 3088 O O . THR B 1 184 ? -0.26 13.961 7.266 1 98.81 184 THR B O 1
ATOM 3091 N N . ALA B 1 185 ? 1.827 13.289 6.582 1 98.75 185 ALA B N 1
ATOM 3092 C CA . ALA B 1 185 ? 1.645 11.961 7.172 1 98.75 185 ALA B CA 1
ATOM 3093 C C . ALA B 1 185 ? 2.652 11.719 8.289 1 98.75 185 ALA B C 1
ATOM 3095 O O . ALA B 1 185 ? 2.268 11.484 9.438 1 98.75 185 ALA B O 1
ATOM 3096 N N . PHE B 1 186 ? 3.982 11.812 7.957 1 98.12 186 PHE B N 1
ATOM 3097 C CA . PHE B 1 186 ? 4.945 11.484 9 1 98.12 186 PHE B CA 1
ATOM 3098 C C . PHE B 1 186 ? 6.324 12.039 8.664 1 98.12 186 PHE B C 1
ATOM 3100 O O . PHE B 1 186 ? 6.539 12.555 7.566 1 98.12 186 PHE B O 1
ATOM 3107 N N . GLY B 1 187 ? 7.207 11.977 9.523 1 96.94 187 GLY B N 1
ATOM 3108 C CA . GLY B 1 187 ? 8.625 12.281 9.414 1 96.94 187 GLY B CA 1
ATOM 3109 C C . GLY B 1 187 ? 9.484 11.492 10.383 1 96.94 187 GLY B C 1
ATOM 3110 O O . GLY B 1 187 ? 8.977 10.656 11.125 1 96.94 187 GLY B O 1
ATOM 3111 N N . LEU B 1 188 ? 10.742 11.766 10.32 1 95.75 188 LEU B N 1
ATOM 3112 C CA . LEU B 1 188 ? 11.641 11.109 11.266 1 95.75 188 LEU B CA 1
ATOM 3113 C C . LEU B 1 188 ? 11.633 11.828 12.617 1 95.75 188 LEU B C 1
ATOM 3115 O O . LEU B 1 188 ? 11.758 13.047 12.672 1 95.75 188 LEU B O 1
ATOM 3119 N N . PRO B 1 189 ? 11.414 11.008 13.664 1 92.31 189 PRO B N 1
ATOM 3120 C CA . PRO B 1 189 ? 11.422 11.633 14.992 1 92.31 189 PRO B CA 1
ATOM 3121 C C . PRO B 1 189 ? 12.703 12.43 15.258 1 92.31 189 PRO B C 1
ATOM 3123 O O . PRO B 1 189 ? 13.805 11.938 14.992 1 92.31 189 PRO B O 1
ATOM 3126 N N . GLY B 1 190 ? 12.523 13.672 15.75 1 94.12 190 GLY B N 1
ATOM 3127 C CA . GLY B 1 190 ? 13.648 14.5 16.141 1 94.12 190 GLY B CA 1
ATOM 3128 C C . GLY B 1 190 ? 14.406 15.07 14.961 1 94.12 190 GLY B C 1
ATOM 3129 O O . GLY B 1 190 ? 15.523 15.57 15.117 1 94.12 190 GLY B O 1
ATOM 3130 N N . LYS B 1 191 ? 13.852 15.086 13.812 1 96 191 LYS B N 1
ATOM 3131 C CA . LYS B 1 191 ? 14.57 15.5 12.617 1 96 191 LYS B CA 1
ATOM 3132 C C . LYS B 1 191 ? 13.812 16.594 11.867 1 96 191 LYS B C 1
ATOM 3134 O O . LYS B 1 191 ? 13.805 16.609 10.633 1 96 191 LYS B O 1
ATOM 3139 N N . CYS B 1 192 ? 13.133 17.422 12.562 1 95.75 192 CYS B N 1
ATOM 3140 C CA . CYS B 1 192 ? 12.477 18.562 11.945 1 95.75 192 CYS B CA 1
ATOM 3141 C C . CYS B 1 192 ? 13.477 19.422 11.172 1 95.75 192 CYS B C 1
ATOM 3143 O O . CYS B 1 192 ? 14.453 19.906 11.734 1 95.75 192 CYS B O 1
ATOM 3145 N N . GLY B 1 193 ? 13.266 19.578 9.906 1 95.62 193 GLY B N 1
ATOM 3146 C CA . GLY B 1 193 ? 14.078 20.438 9.062 1 95.62 193 GLY B CA 1
ATOM 3147 C C . GLY B 1 193 ? 15.414 19.828 8.688 1 95.62 193 GLY B C 1
ATOM 3148 O O . GLY B 1 193 ? 16.281 20.484 8.117 1 95.62 193 GLY B O 1
ATOM 3149 N N . ASP B 1 194 ? 15.641 18.578 9.133 1 96.31 194 ASP B N 1
ATOM 3150 C CA . ASP B 1 194 ? 16.859 17.859 8.789 1 96.31 194 ASP B CA 1
ATOM 3151 C C . ASP B 1 194 ? 16.828 17.406 7.328 1 96.31 194 ASP B C 1
ATOM 3153 O O . ASP B 1 194 ? 15.883 16.75 6.887 1 96.31 194 ASP B O 1
ATOM 3157 N N . PRO B 1 195 ? 17.875 17.797 6.551 1 95.75 195 PRO B N 1
ATOM 3158 C CA . PRO B 1 195 ? 17.891 17.406 5.141 1 95.75 195 PRO B CA 1
ATOM 3159 C C . PRO B 1 195 ? 17.781 15.891 4.957 1 95.75 195 PRO B C 1
ATOM 3161 O O . PRO B 1 195 ? 17.312 15.43 3.914 1 95.75 195 PRO B O 1
ATOM 3164 N N . GLN B 1 196 ? 18.109 15.109 5.945 1 96.75 196 GLN B N 1
ATOM 3165 C CA . GLN B 1 196 ? 18.109 13.656 5.84 1 96.75 196 GLN B CA 1
ATOM 3166 C C . GLN B 1 196 ? 16.797 13.07 6.336 1 96.75 196 GLN B C 1
ATOM 3168 O O . GLN B 1 196 ? 16.594 11.859 6.273 1 96.75 196 GLN B O 1
ATOM 3173 N N . GLY B 1 197 ? 15.938 13.898 6.785 1 96.5 197 GLY B N 1
ATOM 3174 C CA . GLY B 1 197 ? 14.648 13.445 7.289 1 96.5 197 GLY B CA 1
ATOM 3175 C C . GLY B 1 197 ? 13.484 14.25 6.75 1 96.5 197 GLY B C 1
ATOM 3176 O O . GLY B 1 197 ? 12.703 14.82 7.516 1 96.5 197 GLY B O 1
ATOM 3177 N N . PRO B 1 198 ? 13.406 14.352 5.457 1 97.69 198 PRO B N 1
ATOM 3178 C CA . PRO B 1 198 ? 12.297 15.125 4.902 1 97.69 198 PRO B CA 1
ATOM 3179 C C . PRO B 1 198 ? 10.938 14.609 5.355 1 97.69 198 PRO B C 1
ATOM 3181 O O . PRO B 1 198 ? 10.812 13.453 5.766 1 97.69 198 PRO B O 1
ATOM 3184 N N . GLY B 1 199 ? 9.93 15.508 5.418 1 98.19 199 GLY B N 1
ATOM 3185 C CA . GLY B 1 199 ? 8.57 15.078 5.707 1 98.19 199 GLY B CA 1
ATOM 3186 C C . GLY B 1 199 ? 7.969 14.219 4.617 1 98.19 199 GLY B C 1
ATOM 3187 O O . GLY B 1 199 ? 8.344 14.328 3.449 1 98.19 199 GLY B O 1
ATOM 3188 N N . VAL B 1 200 ? 7.078 13.352 5.008 1 98.81 200 VAL B N 1
ATOM 3189 C CA . VAL B 1 200 ? 6.391 12.484 4.059 1 98.81 200 VAL B CA 1
ATOM 3190 C C . VAL B 1 200 ? 4.891 12.766 4.09 1 98.81 200 VAL B C 1
ATOM 3192 O O . VAL B 1 200 ? 4.328 13.031 5.156 1 98.81 200 VAL B O 1
ATOM 3195 N N . TYR B 1 201 ? 4.32 12.734 2.941 1 98.88 201 TYR B N 1
ATOM 3196 C CA . TYR B 1 201 ? 2.914 13.039 2.709 1 98.88 201 TYR B CA 1
ATOM 3197 C C . TYR B 1 201 ? 2.221 11.891 1.979 1 98.88 201 TYR B C 1
ATOM 3199 O O . TYR B 1 201 ? 2.844 11.195 1.174 1 98.88 201 TYR B O 1
ATOM 3207 N N . THR B 1 202 ? 0.994 11.656 2.332 1 98.88 202 THR B N 1
ATOM 3208 C CA . THR B 1 202 ? 0.194 10.75 1.513 1 98.88 202 THR B CA 1
ATOM 3209 C C . THR B 1 202 ? -0.197 11.422 0.197 1 98.88 202 THR B C 1
ATOM 3211 O O . THR B 1 202 ? -0.836 12.477 0.196 1 98.88 202 THR B O 1
ATOM 3214 N N . LEU B 1 203 ? 0.221 10.891 -0.912 1 98.81 203 LEU B N 1
ATOM 3215 C CA . LEU B 1 203 ? -0.172 11.391 -2.225 1 98.81 203 LEU B CA 1
ATOM 3216 C C . LEU B 1 203 ? -1.658 11.156 -2.473 1 98.81 203 LEU B C 1
ATOM 3218 O O . LEU B 1 203 ? -2.176 10.07 -2.184 1 98.81 203 LEU B O 1
ATOM 3222 N N . LEU B 1 204 ? -2.35 12.195 -2.877 1 98.75 204 LEU B N 1
ATOM 3223 C CA . LEU B 1 204 ? -3.721 12 -3.336 1 98.75 204 LEU B CA 1
ATOM 3224 C C . LEU B 1 204 ? -3.744 11.367 -4.727 1 98.75 204 LEU B C 1
ATOM 3226 O O . LEU B 1 204 ? -4.105 12.023 -5.703 1 98.75 204 LEU B O 1
ATOM 3230 N N . SER B 1 205 ? -3.408 10.102 -4.773 1 97.94 205 SER B N 1
ATOM 3231 C CA . SER B 1 205 ? -3.402 9.328 -6.012 1 97.94 205 SER B CA 1
ATOM 3232 C C . SER B 1 205 ? -4.82 9.078 -6.512 1 97.94 205 SER B C 1
ATOM 3234 O O . SER B 1 205 ? -5.793 9.414 -5.836 1 97.94 205 SER B O 1
ATOM 3236 N N . GLU B 1 206 ? -4.902 8.453 -7.707 1 97.19 206 GLU B N 1
ATOM 3237 C CA . GLU B 1 206 ? -6.215 8.195 -8.289 1 97.19 206 GLU B CA 1
ATOM 3238 C C . GLU B 1 206 ? -7.066 7.324 -7.367 1 97.19 206 GLU B C 1
ATOM 3240 O O . GLU B 1 206 ? -8.258 7.578 -7.195 1 97.19 206 GLU B O 1
ATOM 3245 N N . LYS B 1 207 ? -6.488 6.348 -6.816 1 96.44 207 LYS B N 1
ATOM 3246 C CA . LYS B 1 207 ? -7.234 5.469 -5.922 1 96.44 207 LYS B CA 1
ATOM 3247 C C . LYS B 1 207 ? -7.719 6.219 -4.688 1 96.44 207 LYS B C 1
ATOM 3249 O O . LYS B 1 207 ? -8.828 5.98 -4.203 1 96.44 207 LYS B O 1
ATOM 3254 N N . HIS B 1 208 ? -6.91 7.098 -4.137 1 98.31 208 HIS B N 1
ATOM 3255 C CA . HIS B 1 208 ? -7.309 7.891 -2.98 1 98.31 208 HIS B CA 1
ATOM 3256 C C . HIS B 1 208 ? -8.453 8.844 -3.332 1 98.31 208 HIS B C 1
ATOM 3258 O O . HIS B 1 208 ? -9.414 8.969 -2.574 1 98.31 208 HIS B O 1
ATOM 3264 N N . LEU B 1 209 ? -8.297 9.508 -4.473 1 98.5 209 LEU B N 1
ATOM 3265 C CA . LEU B 1 209 ? -9.336 10.438 -4.902 1 98.5 209 LEU B CA 1
ATOM 3266 C C . LEU B 1 209 ? -10.664 9.711 -5.117 1 98.5 209 LEU B C 1
ATOM 3268 O O . LEU B 1 209 ? -11.719 10.219 -4.742 1 98.5 209 LEU B O 1
ATOM 3272 N N . LYS B 1 210 ? -10.602 8.539 -5.766 1 97.12 210 LYS B N 1
ATOM 3273 C CA . LYS B 1 210 ? -11.805 7.746 -5.973 1 97.12 210 LYS B CA 1
ATOM 3274 C C . LYS B 1 210 ? -12.469 7.398 -4.645 1 97.12 210 LYS B C 1
ATOM 3276 O O . LYS B 1 210 ? -13.688 7.531 -4.5 1 97.12 210 LYS B O 1
ATOM 3281 N N . TRP B 1 211 ? -11.742 6.934 -3.66 1 97.88 211 TRP B N 1
ATOM 3282 C CA . TRP B 1 211 ? -12.273 6.609 -2.34 1 97.88 211 TRP B CA 1
ATOM 3283 C C . TRP B 1 211 ? -12.914 7.832 -1.696 1 97.88 211 TRP B C 1
ATOM 3285 O O . TRP B 1 211 ? -14.008 7.738 -1.128 1 97.88 211 TRP B O 1
ATOM 3295 N N . ILE B 1 212 ? -12.219 8.984 -1.75 1 98.69 212 ILE B N 1
ATOM 3296 C CA . ILE B 1 212 ? -12.727 10.211 -1.145 1 98.69 212 ILE B CA 1
ATOM 3297 C C . ILE B 1 212 ? -14.07 10.578 -1.762 1 98.69 212 ILE B C 1
ATOM 3299 O O . ILE B 1 212 ? -15.047 10.82 -1.043 1 98.69 212 ILE B O 1
ATOM 3303 N N . ARG B 1 213 ? -14.109 10.578 -3.076 1 98.12 213 ARG B N 1
ATOM 3304 C CA . ARG B 1 213 ? -15.32 10.984 -3.781 1 98.12 213 ARG B CA 1
ATOM 3305 C C . ARG B 1 213 ? -16.469 10.016 -3.5 1 98.12 213 ARG B C 1
ATOM 3307 O O . ARG B 1 213 ? -17.594 10.43 -3.26 1 98.12 213 ARG B O 1
ATOM 3314 N N . LYS B 1 214 ? -16.188 8.727 -3.496 1 97.62 214 LYS B N 1
ATOM 3315 C CA . LYS B 1 214 ? -17.219 7.723 -3.217 1 97.62 214 LYS B CA 1
ATOM 3316 C C . LYS B 1 214 ? -17.75 7.855 -1.79 1 97.62 214 LYS B C 1
ATOM 3318 O O . LYS B 1 214 ? -18.938 7.703 -1.549 1 97.62 214 LYS B O 1
ATOM 3323 N N . THR B 1 215 ? -16.891 8.078 -0.869 1 97.94 215 THR B N 1
ATOM 3324 C CA . THR B 1 215 ? -17.266 8.211 0.534 1 97.94 215 THR B CA 1
ATOM 3325 C C . THR B 1 215 ? -18.156 9.422 0.741 1 97.94 215 THR B C 1
ATOM 3327 O O . THR B 1 215 ? -19.188 9.336 1.419 1 97.94 215 THR B O 1
ATOM 3330 N N . ILE B 1 216 ? -17.781 10.539 0.174 1 97.31 216 ILE B N 1
ATOM 3331 C CA . ILE B 1 216 ? -18.531 11.789 0.316 1 97.31 216 ILE B CA 1
ATOM 3332 C C . ILE B 1 216 ? -19.922 11.625 -0.287 1 97.31 216 ILE B C 1
ATOM 3334 O O . ILE B 1 216 ? -20.891 12.164 0.239 1 97.31 216 ILE B O 1
ATOM 3338 N N . LYS B 1 217 ? -20.047 10.844 -1.324 1 95 217 LYS B N 1
ATOM 3339 C CA . LYS B 1 217 ? -21.328 10.617 -1.992 1 95 217 LYS B CA 1
ATOM 3340 C C . LYS B 1 217 ? -22.156 9.586 -1.236 1 95 217 LYS B C 1
ATOM 3342 O O . LYS B 1 217 ? -23.328 9.383 -1.562 1 95 217 LYS B O 1
ATOM 3347 N N . GLY B 1 218 ? -21.609 8.992 -0.197 1 89 218 GLY B N 1
ATOM 3348 C CA . GLY B 1 218 ? -22.328 8 0.591 1 89 218 GLY B CA 1
ATOM 3349 C C . GLY B 1 218 ? -22.312 6.617 -0.037 1 89 218 GLY B C 1
ATOM 3350 O O . GLY B 1 218 ? -23.203 5.809 0.229 1 89 218 GLY B O 1
ATOM 3351 N N . GLU B 1 219 ? -21.344 6.348 -0.868 1 79.25 219 GLU B N 1
ATOM 3352 C CA . GLU B 1 219 ? -21.281 5.074 -1.582 1 79.25 219 GLU B CA 1
ATOM 3353 C C . GLU B 1 219 ? -20.391 4.074 -0.854 1 79.25 219 GLU B C 1
ATOM 3355 O O . GLU B 1 219 ? -20.219 2.945 -1.313 1 79.25 219 GLU B O 1
ATOM 3360 N N . VAL B 1 220 ? -20.031 4.41 0.239 1 71.56 220 VAL B N 1
ATOM 3361 C CA . VAL B 1 220 ? -19.219 3.49 1.016 1 71.56 220 VAL B CA 1
ATOM 3362 C C . VAL B 1 220 ? -19.844 3.254 2.383 1 71.56 220 VAL B C 1
ATOM 3364 O O . VAL B 1 220 ? -20.469 4.156 2.949 1 71.56 220 VAL B O 1
#

InterPro domains:
  IPR001254 Serine proteases, trypsin domain [PF00089] (2-212)
  IPR001254 Serine proteases, trypsin domain [PS50240] (1-217)
  IPR001254 Serine proteases, trypsin domain [SM00020] (1-212)
  IPR001254 Serine proteases, trypsin domain [cd00190] (1-215)
  IPR001314 Peptidase S1A, chymotrypsin family [PR00722] (13-28)
  IPR001314 Peptidase S1A, chymotrypsin family [PR00722] (68-82)
  IPR001314 Peptidase S1A, chymotrypsin family [PR00722] (163-175)
  IPR009003 Peptidase S1, PA clan [SSF50494] (1-217)
  IPR018114 Serine proteases, trypsin family, histidine active site [PS00134] (23-28)
  IPR033116 Serine proteases, trypsin family, serine active site [PS00135] (164-175)

pLDDT: mean 96.73, std 2.99, range [71.19, 98.94]

Secondary structure (DSSP, 8-state):
-EEEE-SSS-EEEEEEEETTEEEE-TT----TT-EEEES-SBSSS--TT-EEE-EEEEEE-TT-BTTTTB---EEEEESS----SSS--PPPPPSS-----TT-EEEEEESSBSSTTPPBPSB-EEEEEEEE-HHHHTSTTTTTTSS---TTEEEEE-TTSS----SS-TT-EEEETTEEEEEEEE--TT-TT-TTS-EEEEE--HHHHHHHHHHHTT--/-EEEE-SSS-EEEEEEEETTEEEE-TT----TT-EEEES-SBSSS--TT-EEE-EEEEEE-TT-BTTTTB---EEEEESS----SSS--PPPPPSS-----TT-EEEEEESSBSSTTPPBPSB-EEEEEEEE-HHHHTSTTTTTTSS---TTEEEEE-TTSS----SS-TT-EEEETTEEEEEEEE--TT-TT-TTS-EEEEE--HHHHHHHHHHHTT--

Solvent-accessible surface area (backbone atoms only — not comparable to full-atom values): 22483 Å² total; per-residue (Å²): 91,27,44,30,36,36,52,97,84,43,47,32,24,14,30,29,54,42,59,38,33,32,41,25,23,43,83,65,65,75,53,96,77,32,42,39,31,34,28,60,51,40,73,81,59,91,52,90,66,46,40,84,50,53,74,66,44,78,47,60,42,87,62,46,32,79,87,62,65,36,51,40,30,21,39,35,32,38,68,56,68,57,75,73,53,97,68,28,60,68,49,64,74,54,94,64,34,68,84,79,63,61,69,40,60,27,37,37,46,40,36,15,21,83,43,68,90,44,65,61,40,53,43,62,43,73,48,65,27,28,30,42,50,53,70,59,47,33,30,82,76,34,40,47,52,64,52,46,67,41,86,54,41,39,40,31,15,27,90,84,32,76,27,50,62,44,56,40,18,34,6,11,49,30,25,45,85,83,36,49,47,27,26,28,56,50,58,46,88,86,24,44,23,33,52,48,25,42,28,31,22,28,36,46,26,52,69,52,47,50,51,52,54,37,45,75,72,61,72,102,91,26,44,29,35,38,54,98,84,44,48,33,24,14,30,30,55,42,58,38,32,32,40,26,22,41,83,64,68,74,52,94,76,33,43,39,30,33,28,62,51,40,74,80,59,91,52,91,65,46,39,83,51,52,75,66,44,80,46,59,43,87,62,46,33,80,89,60,65,36,52,39,31,20,37,36,31,37,67,56,70,57,76,74,52,97,69,29,62,67,50,63,74,55,93,64,33,69,85,80,62,59,68,41,62,27,38,38,45,38,38,16,22,82,43,67,90,45,64,61,40,53,45,62,43,72,46,65,27,29,31,42,48,54,72,59,49,33,28,84,75,33,39,47,51,64,53,47,67,40,89,55,40,39,41,30,16,28,90,85,31,77,27,48,63,46,55,40,18,34,6,11,49,29,27,46,87,84,35,50,46,27,27,26,55,49,57,46,88,88,25,44,20,32,50,49,26,43,27,30,22,27,35,45,26,52,70,50,49,51,52,52,54,37,45,76,74,62,72,104

Organism: Sciurus carolinensis (NCBI:txid30640)

Foldseek 3Di:
DKWKAQDDAAIEGWAAAFQFKTKFFQVRDHDPPMWIWFLDFFQPDDDPRIDTWAFPDKAQDPPQDVQLLARGMIMTTTPDTHDDDPRGDHAHADPALDDDDFFFKKKWKDQCDQAFPRGTHRGIDMFIKTWHDLVLCCPPLACVPSPRQDPQKTFIADLVFRTAPPPRHGHIFIGTVNHGFWTFGDWDHRQHRPNRITTMTGGCHPVNVVVVVCVVVVND/DKWKAQDDAAIEGWAAAFQFKTKFFQVRDHDPPMWIWFLDFFQPDDDPRIDTWDFPDKAQDPPQDVQLLARGMIMTTTPDTHDDDPRGDHAHADPALDDDDFFFKKKWKDQCDQAFPRGTHRGIDMFIKTWHDLVLCCPPLACVPSPRQDPQKTFIADLVFRTAPPPRHGHIFIGTVNHGFWTFGDWDHRQHRPNRITTMTGGCHPVNVVVVVCVVVVND

Nearest PDB structures (foldseek):
  1orf-assembly1_A-2  TM=9.941E-01  e=3.604E-37  Homo sapiens
  1op8-assembly1_A  TM=9.830E-01  e=6.038E-36  Homo sapiens
  1mzd-assembly1_A  TM=9.058E-01  e=2.468E-22  Homo sapiens
  2zgj-assembly1_A  TM=9.027E-01  e=1.525E-19  Homo sapiens
  2zks-assembly1_A  TM=8.757E-01  e=9.713E-20  Homo sapiens

Sequence (440 aa):
MVLLKLDKSNICAGSLIEKRWVLTAAHCTLTKRSQVILGAHSITKNEPEKQLMSVKKEVPYPCYDQEAHEGDLKLLQLKKKATINKNVAILQLPKMGVDVVPGTMCRVAGWGMVRNKSPPSDTLREVNVTIIDRKICNDKKHYDFKPVIGMNMICAGSLHGGKDSCNGDSGSPLLCNGIFRGTTAFGLPGKCGDPQGPGVYTLLSEKHLKWIRKTIKGEVMVLLKLDKSNICAGSLIEKRWVLTAAHCTLTKRSQVILGAHSITKNEPEKQLMSVKKEVPYPCYDQEAHEGDLKLLQLKKKATINKNVAILQLPKMGVDVVPGTMCRVAGWGMVRNKSPPSDTLREVNVTIIDRKICNDKKHYDFKPVIGMNMICAGSLHGGKDSCNGDSGSPLLCNGIFRGTTAFGLPGKCGDPQGPGVYTLLSEKHLKWIRKTIKGEV